Protein 7LMK (pdb70)

Nearest PDB structures (foldseek):
  7lmm-assembly1_A  TM=9.768E-01  e=4.593E-27  Bos taurus
  7sfd-assembly1_A  TM=7.047E-01  e=9.668E-21  Homo sapiens
  6x9k-assembly1_A  TM=7.029E-01  e=1.753E-20  Homo sapiens
  7sfg-assembly1_A  TM=7.104E-01  e=3.013E-20  Homo sapiens
  6x9i-assembly1_A  TM=7.084E-01  e=1.371E-19  Homo sapiens

Solvent-accessible surface area: 48417 Å² total

Structure (mmCIF, N/CA/C/O backbone):
data_7LMK
#
_entry.id   7LMK
#
_cell.length_a   71.060
_cell.length_b   81.372
_cell.length_c   129.653
_cell.angle_alpha   90.000
_cell.angle_beta   90.000
_cell.angle_gamma   90.000
#
_symmetry.space_group_name_H-M   'P 2 21 21'
#
loop_
_entity.id
_entity.type
_entity.pdbx_description
1 polymer 'DNA (cytosine-5)-methyltransferase 1'
2 polymer 'Histone H4'
3 non-polymer 'ZINC ION'
4 water water
#
loop_
_atom_site.group_PDB
_atom_site.id
_atom_site.type_symbol
_atom_site.label_atom_id
_atom_site.label_alt_id
_atom_site.label_comp_id
_atom_site.label_asym_id
_atom_site.label_entity_id
_atom_site.label_seq_id
_atom_site.pdbx_PDB_ins_code
_atom_site.Cartn_x
_atom_site.Cartn_y
_atom_site.Cartn_z
_atom_site.occupancy
_atom_site.B_iso_or_equiv
_atom_site.auth_seq_id
_atom_site.auth_comp_id
_atom_site.auth_asym_id
_atom_site.auth_atom_id
_atom_site.pdbx_PDB_model_num
ATOM 1 N N . SER A 1 1 ? 75.172 11.124 12.830 1.00 113.64 724 SER A N 1
ATOM 2 C CA . SER A 1 1 ? 75.472 9.698 12.791 1.00 115.43 724 SER A CA 1
ATOM 3 C C . SER A 1 1 ? 76.933 9.443 13.146 1.00 116.55 724 SER A C 1
ATOM 4 O O . SER A 1 1 ? 77.818 9.568 12.301 1.00 123.08 724 SER A O 1
ATOM 7 N N . LYS A 1 2 ? 77.178 9.083 14.404 1.00 119.55 725 LYS A N 1
ATOM 8 C CA . LYS A 1 2 ? 78.525 8.837 14.902 1.00 110.74 725 LYS A CA 1
ATOM 9 C C . LYS A 1 2 ? 78.504 7.592 15.776 1.00 118.73 725 LYS A C 1
ATOM 10 O O . LYS A 1 2 ? 77.721 7.517 16.727 1.00 123.39 725 LYS A O 1
ATOM 12 N N . ASN A 1 3 ? 79.362 6.623 15.464 1.00 121.13 726 ASN A N 1
ATOM 13 C CA . ASN A 1 3 ? 79.320 5.331 16.138 1.00 123.39 726 ASN A CA 1
ATOM 14 C C . ASN A 1 3 ? 80.619 4.921 16.817 1.00 123.20 726 ASN A C 1
ATOM 15 O O . ASN A 1 3 ? 80.570 4.151 17.778 1.00 127.87 726 ASN A O 1
ATOM 20 N N . ARG A 1 4 ? 81.772 5.393 16.349 1.00 119.18 727 ARG A N 1
ATOM 21 C CA . ARG A 1 4 ? 83.061 5.027 16.924 1.00 111.88 727 ARG A CA 1
ATOM 22 C C . ARG A 1 4 ? 83.699 6.272 17.522 1.00 100.64 727 ARG A C 1
ATOM 23 O O . ARG A 1 4 ? 84.028 7.215 16.794 1.00 92.02 727 ARG A O 1
ATOM 25 N N . ILE A 1 5 ? 83.876 6.274 18.840 1.00 89.58 728 ILE A N 1
ATOM 26 C CA . ILE A 1 5 ? 84.330 7.452 19.573 1.00 84.88 728 ILE A CA 1
ATOM 27 C C . ILE A 1 5 ? 85.555 7.081 20.397 1.00 90.21 728 ILE A C 1
A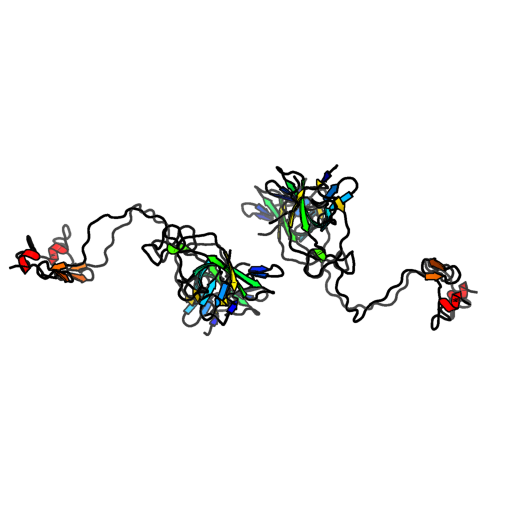TOM 28 O O . ILE A 1 5 ? 85.576 6.034 21.053 1.00 102.18 728 ILE A O 1
ATOM 33 N N . SER A 1 6 ? 86.566 7.949 20.376 1.00 83.58 729 SER A N 1
ATOM 34 C CA . SER A 1 6 ? 87.823 7.684 21.065 1.00 76.49 729 SER A CA 1
ATOM 35 C C . SER A 1 6 ? 88.405 8.992 21.580 1.00 68.66 729 SER A C 1
ATOM 36 O O . SER A 1 6 ? 88.458 9.979 20.842 1.00 72.22 729 SER A O 1
ATOM 39 N N . TRP A 1 7 ? 88.839 8.998 22.839 1.00 71.54 730 TRP A N 1
ATOM 40 C CA . TRP A 1 7 ? 89.450 10.196 23.397 1.00 70.01 730 TRP A CA 1
ATOM 41 C C . TRP A 1 7 ? 90.830 10.425 22.792 1.00 72.32 730 TRP A C 1
ATOM 42 O O . TRP A 1 7 ? 91.502 9.493 22.342 1.00 73.59 730 TRP A O 1
ATOM 53 N N . VAL A 1 8 ? 91.251 11.686 22.787 1.00 64.50 731 VAL A N 1
ATOM 54 C CA . VAL A 1 8 ? 92.553 12.088 22.271 1.00 65.67 731 VAL A CA 1
ATOM 55 C C . VAL A 1 8 ? 93.310 12.780 23.393 1.00 63.77 731 VAL A C 1
ATOM 56 O O . VAL A 1 8 ? 92.878 13.830 23.885 1.00 59.92 731 VAL A O 1
ATOM 60 N N . GLY A 1 9 ? 94.433 12.193 23.798 1.00 64.40 732 GLY A N 1
ATOM 61 C CA . GLY A 1 9 ? 95.251 12.742 24.857 1.00 64.55 732 GLY A CA 1
ATOM 62 C C . GLY A 1 9 ? 94.773 12.338 26.241 1.00 70.46 732 GLY A C 1
ATOM 63 O O . GLY A 1 9 ? 93.671 11.819 26.438 1.00 68.03 732 GLY A O 1
ATOM 64 N N . ASP A 1 10 ? 95.640 12.579 27.221 1.00 75.43 733 ASP A N 1
ATOM 65 C CA . ASP A 1 10 ? 95.306 12.314 28.611 1.00 73.34 733 ASP A CA 1
ATOM 66 C C . ASP A 1 10 ? 94.232 13.285 29.093 1.00 67.18 733 ASP A C 1
ATOM 67 O O . ASP A 1 10 ? 93.972 14.324 28.479 1.00 66.18 733 ASP A O 1
ATOM 72 N N . ALA A 1 11 ? 93.606 12.937 30.216 1.00 63.04 734 ALA A N 1
ATOM 73 C CA . ALA A 1 11 ? 92.547 13.770 30.769 1.00 60.84 734 ALA A CA 1
ATOM 74 C C . ALA A 1 11 ? 93.123 15.073 31.314 1.00 61.85 734 ALA A C 1
ATOM 75 O O . ALA A 1 11 ? 94.133 15.070 32.025 1.00 70.54 734 ALA A O 1
ATOM 77 N N . VAL A 1 12 ? 92.478 16.189 30.969 1.00 64.22 735 VAL A N 1
ATOM 78 C CA . VAL A 1 12 ? 92.927 17.496 31.440 1.00 59.23 735 VAL A CA 1
ATOM 79 C C . VAL A 1 12 ? 92.615 17.669 32.918 1.00 59.05 735 VAL A C 1
ATOM 80 O O . VAL A 1 12 ? 93.436 18.186 33.685 1.00 65.08 735 VAL A O 1
ATOM 84 N N . LYS A 1 13 ? 91.426 17.248 33.339 1.00 57.65 736 LYS A N 1
ATOM 85 C CA . LYS A 1 13 ? 91.015 17.350 34.729 1.00 56.80 736 LYS A CA 1
ATOM 86 C C . LYS A 1 13 ? 90.211 16.117 35.106 1.00 60.85 736 LYS A C 1
ATOM 87 O O . LYS A 1 13 ? 89.634 15.439 34.251 1.00 61.17 736 LYS A O 1
ATOM 92 N N . THR A 1 14 ? 90.169 15.849 36.411 1.00 55.39 737 THR A N 1
ATOM 93 C CA . THR A 1 14 ? 89.449 14.714 36.974 1.00 55.77 737 THR A CA 1
ATOM 94 C C . THR A 1 14 ? 88.634 15.162 38.178 1.00 65.75 737 THR A C 1
ATOM 95 O O . THR A 1 14 ? 89.180 15.740 39.125 1.00 67.71 737 THR A O 1
ATOM 99 N N . ASP A 1 15 ? 87.331 14.875 38.135 1.00 69.93 738 ASP A N 1
ATOM 100 C CA . ASP A 1 15 ? 86.430 15.057 39.265 1.00 66.82 738 ASP A CA 1
ATOM 101 C C . ASP A 1 15 ? 86.588 13.981 40.323 1.00 64.86 738 ASP A C 1
ATOM 102 O O . ASP A 1 15 ? 86.186 14.191 41.473 1.00 68.63 738 ASP A O 1
ATOM 107 N N . GLY A 1 16 ? 87.140 12.831 39.956 1.00 66.54 739 GLY A N 1
ATOM 108 C CA . GLY A 1 16 ? 86.833 11.615 40.668 1.00 70.67 739 GLY A CA 1
ATOM 109 C C . GLY A 1 16 ? 85.501 11.033 40.266 1.00 71.60 739 GLY A C 1
ATOM 110 O O . GLY A 1 16 ? 85.111 9.984 40.790 1.00 71.81 739 GLY A O 1
ATOM 111 N N . LYS A 1 17 ? 84.799 11.688 39.341 1.00 70.93 740 LYS A N 1
ATOM 112 C CA . LYS A 1 17 ? 83.492 11.274 38.855 1.00 63.14 740 LYS A CA 1
ATOM 113 C C . LYS A 1 17 ? 83.408 11.543 37.355 1.00 58.88 740 LYS A C 1
ATOM 114 O O . LYS A 1 17 ? 82.817 10.759 36.605 1.00 59.11 740 LYS A O 1
ATOM 120 N N . LYS A 1 18 ? 84.004 12.651 36.915 1.00 60.06 741 LYS A N 1
ATOM 121 C CA . LYS A 1 18 ? 84.149 12.986 35.506 1.00 55.43 741 LYS A CA 1
ATOM 122 C C . LYS A 1 18 ? 85.626 13.057 35.141 1.00 57.13 741 LYS A C 1
ATOM 123 O O . LYS A 1 18 ? 86.474 13.393 35.974 1.00 51.06 741 LYS A O 1
ATOM 129 N N . SER A 1 19 ? 85.924 12.754 33.879 1.00 54.07 742 SER A N 1
ATOM 130 C CA . SER A 1 19 ? 87.276 12.867 33.330 1.00 51.47 742 SER A CA 1
ATOM 131 C C . SER A 1 19 ? 87.207 13.758 32.094 1.00 53.93 742 SER A C 1
ATOM 132 O O . SER A 1 19 ? 86.776 13.313 31.027 1.00 54.07 742 SER A O 1
ATOM 135 N N . TYR A 1 20 ? 87.642 15.007 32.234 1.00 57.34 743 TYR A N 1
ATOM 136 C CA . TYR A 1 20 ? 87.554 15.967 31.143 1.00 54.05 743 TYR A CA 1
ATOM 137 C C . TYR A 1 20 ? 88.701 15.789 30.156 1.00 60.34 743 TYR A C 1
ATOM 138 O O . TYR A 1 20 ? 89.830 15.468 30.539 1.00 66.42 743 TYR A O 1
ATOM 147 N N . TYR A 1 21 ? 88.402 16.005 28.877 1.00 58.77 744 TYR A N 1
ATOM 148 C CA . TYR A 1 21 ? 89.381 15.904 27.807 1.00 56.27 744 TYR A CA 1
ATOM 149 C C . TYR A 1 21 ? 89.318 17.156 26.944 1.00 49.38 744 TYR A C 1
ATOM 150 O O . TYR A 1 21 ? 88.372 17.943 27.015 1.00 46.56 744 TYR A O 1
ATOM 159 N N . LYS A 1 22 ? 90.343 17.330 26.112 1.00 49.08 745 LYS A N 1
ATOM 160 C CA . LYS A 1 22 ? 90.442 18.491 25.239 1.00 50.85 745 LYS A CA 1
ATOM 161 C C . LYS A 1 22 ? 90.127 18.177 23.785 1.00 52.08 745 LYS A C 1
ATOM 162 O O . LYS A 1 22 ? 89.681 19.067 23.056 1.00 52.48 745 LYS A O 1
ATOM 168 N N . LYS A 1 23 ? 90.339 16.936 23.351 1.00 47.13 746 LYS A N 1
ATOM 169 C CA . LYS A 1 23 ? 90.107 16.545 21.970 1.00 49.90 746 LYS A CA 1
ATOM 170 C C . LYS A 1 23 ? 89.484 15.157 21.927 1.00 50.12 746 LYS A C 1
ATOM 171 O O . LYS A 1 23 ? 89.719 14.323 22.805 1.00 52.75 746 LYS A O 1
ATOM 177 N N . VAL A 1 24 ? 88.674 14.919 20.896 1.00 51.31 747 VAL A N 1
ATOM 178 C CA . VAL A 1 24 ? 88.043 13.626 20.665 1.00 55.33 747 VAL A CA 1
ATOM 179 C C . VAL A 1 24 ? 88.207 13.263 19.199 1.00 57.34 747 VAL A C 1
ATOM 180 O O . VAL A 1 24 ? 88.227 14.132 18.321 1.00 65.14 747 VAL A O 1
ATOM 184 N N . CYS A 1 25 ? 88.316 11.966 18.934 1.00 56.04 748 CYS A N 1
ATOM 185 C CA . CYS A 1 25 ? 88.278 11.438 17.579 1.00 64.27 748 CYS A CA 1
ATOM 186 C C . CYS A 1 25 ? 86.954 10.717 17.386 1.00 70.05 748 CYS A C 1
ATOM 187 O O . CYS A 1 25 ? 86.692 9.701 18.039 1.00 72.66 748 CYS A O 1
ATOM 190 N N . ILE A 1 26 ? 86.118 11.254 16.507 1.00 70.19 749 ILE A N 1
ATOM 191 C CA . ILE A 1 26 ? 84.809 10.691 16.212 1.00 74.66 749 ILE A CA 1
ATOM 192 C C . ILE A 1 26 ? 84.804 10.273 14.753 1.00 77.65 749 ILE A C 1
ATOM 193 O O . ILE A 1 26 ? 84.916 11.121 13.860 1.00 80.29 749 ILE A O 1
ATOM 198 N N . ASP A 1 27 ? 84.674 8.971 14.517 1.00 81.02 750 ASP A N 1
ATOM 199 C CA . ASP A 1 27 ? 84.854 8.381 13.202 1.00 89.52 750 ASP A CA 1
ATOM 200 C C . ASP A 1 27 ? 86.219 8.755 12.650 1.00 106.40 750 ASP A C 1
ATOM 201 O O . ASP A 1 27 ? 87.260 8.417 13.228 1.00 114.88 750 ASP A O 1
ATOM 203 N N . SER A 1 28 ? 86.191 9.490 11.535 1.00 105.28 751 SER A N 1
ATOM 204 C CA . SER A 1 28 ? 87.398 9.929 10.849 1.00 108.83 751 SER A CA 1
ATOM 205 C C . SER A 1 28 ? 87.960 11.205 11.470 1.00 103.73 751 SER A C 1
ATOM 206 O O . SER A 1 28 ? 89.180 11.350 11.613 1.00 106.01 751 SER A O 1
ATOM 208 N N . GLU A 1 29 ? 87.087 12.118 11.883 1.00 101.75 752 GLU A N 1
ATOM 209 C CA . GLU A 1 29 ? 87.473 13.479 12.220 1.00 89.84 752 GLU A CA 1
ATOM 210 C C . GLU A 1 29 ? 87.939 13.622 13.667 1.00 74.38 752 GLU A C 1
ATOM 211 O O . GLU A 1 29 ? 87.648 12.796 14.536 1.00 81.68 752 GLU A O 1
ATOM 217 N N . THR A 1 30 ? 88.664 14.709 13.912 1.00 63.71 753 THR A N 1
ATOM 218 C CA . THR A 1 30 ? 89.119 15.097 15.238 1.00 62.92 753 THR A CA 1
ATOM 219 C C . THR A 1 30 ? 88.385 16.360 15.662 1.00 65.65 753 THR A C 1
ATOM 220 O O . THR A 1 30 ? 88.330 17.338 14.906 1.00 70.65 753 THR A O 1
ATOM 224 N N . LEU A 1 31 ? 87.834 16.339 16.869 1.00 58.60 754 LEU A N 1
ATOM 225 C CA . LEU A 1 31 ? 87.069 17.451 17.409 1.00 59.89 754 LEU A CA 1
ATOM 226 C C . LEU A 1 31 ? 87.700 17.907 18.715 1.00 62.46 754 LEU A C 1
ATOM 227 O O . LEU A 1 31 ? 88.103 17.080 19.540 1.00 68.70 754 LEU A O 1
ATOM 232 N N . GLU A 1 32 ? 87.791 19.220 18.905 1.00 52.82 755 GLU A N 1
ATOM 233 C CA . GLU A 1 32 ? 88.400 19.764 20.105 1.00 55.64 755 GLU A CA 1
ATOM 234 C C . GLU A 1 32 ? 87.498 20.835 20.703 1.00 54.17 755 GLU A C 1
ATOM 235 O O . GLU A 1 32 ? 86.606 21.370 20.047 1.00 57.50 755 GLU A O 1
ATOM 241 N N . VAL A 1 33 ? 87.731 21.123 21.983 1.00 48.88 756 VAL A N 1
ATOM 242 C CA . VAL A 1 33 ? 86.940 22.125 22.691 1.00 48.53 756 VAL A CA 1
ATOM 243 C C . VAL A 1 33 ? 87.070 23.461 21.978 1.00 48.60 756 VAL A C 1
ATOM 244 O O . VAL A 1 33 ? 88.177 23.915 21.666 1.00 55.61 756 VAL A O 1
ATOM 248 N N . GLY A 1 34 ? 85.934 24.099 21.717 1.00 44.95 757 GLY A N 1
ATOM 249 C CA . GLY A 1 34 ? 85.883 25.340 20.986 1.00 42.46 757 GLY A CA 1
ATOM 250 C C . GLY A 1 34 ? 85.382 25.200 19.567 1.00 47.89 757 GLY A C 1
ATOM 251 O O . GLY A 1 34 ? 84.926 26.191 18.986 1.00 57.93 757 GLY A O 1
ATOM 252 N N . ASP A 1 35 ? 85.470 24.002 18.994 1.00 43.41 758 ASP A N 1
ATOM 253 C CA . ASP A 1 35 ? 84.890 23.747 17.689 1.00 48.13 758 ASP A CA 1
ATOM 254 C C . ASP A 1 35 ? 83.367 23.799 17.774 1.00 45.80 758 ASP A C 1
ATOM 255 O O . ASP A 1 35 ? 82.771 23.790 18.855 1.00 46.75 758 ASP A O 1
ATOM 260 N N . CYS A 1 36 ? 82.734 23.857 16.612 1.00 48.19 759 CYS A N 1
ATOM 261 C CA . CYS A 1 36 ? 81.288 23.930 16.532 1.00 48.67 759 CYS A CA 1
ATOM 262 C C . CYS A 1 36 ? 80.747 22.665 15.886 1.00 52.29 759 CYS A C 1
ATOM 263 O O . CYS A 1 36 ? 81.455 21.955 15.168 1.00 52.56 759 CYS A O 1
ATOM 266 N N . VAL A 1 37 ? 79.476 22.384 16.161 1.00 52.81 760 VAL A N 1
ATOM 267 C CA . VAL A 1 37 ? 78.911 21.075 15.870 1.00 53.91 760 VAL A CA 1
ATOM 268 C C . VAL A 1 37 ? 77.444 21.241 15.494 1.00 60.73 760 VAL A C 1
ATOM 269 O O . VAL A 1 37 ? 76.765 22.162 15.957 1.00 61.52 760 VAL A O 1
ATOM 273 N N . SER A 1 38 ? 76.968 20.361 14.614 1.00 56.46 761 SER A N 1
ATOM 274 C CA . SER A 1 38 ? 75.578 20.342 14.181 1.00 52.65 761 SER A CA 1
ATOM 275 C C . SER A 1 38 ? 74.877 19.126 14.768 1.00 56.48 761 SER A C 1
ATOM 276 O O . SER A 1 38 ? 75.490 18.066 14.935 1.00 64.34 761 SER A O 1
ATOM 279 N N . VAL A 1 39 ? 73.593 19.283 15.089 1.00 55.23 762 VAL A N 1
ATOM 280 C CA . VAL A 1 39 ? 72.794 18.221 15.694 1.00 51.53 762 VAL A CA 1
ATOM 281 C C . VAL A 1 39 ? 71.424 18.205 15.031 1.00 61.73 762 VAL A C 1
ATOM 282 O O . VAL A 1 39 ? 70.812 19.260 14.833 1.00 62.37 762 VAL A O 1
ATOM 286 N N . ILE A 1 40 ? 70.945 17.016 14.690 1.00 68.22 763 ILE A N 1
ATOM 287 C CA . ILE A 1 40 ? 69.601 16.874 14.126 1.00 71.40 763 ILE A CA 1
ATOM 288 C C . ILE A 1 40 ? 68.580 16.990 15.255 1.00 72.59 763 ILE A C 1
ATOM 289 O O . ILE A 1 40 ? 68.753 16.349 16.303 1.00 66.91 763 ILE A O 1
ATOM 294 N N . PRO A 1 41 ? 67.528 17.787 15.091 1.00 72.17 764 PRO A N 1
ATOM 295 C CA . PRO A 1 41 ? 66.507 17.897 16.139 1.00 72.69 764 PRO A CA 1
ATOM 296 C C . PRO A 1 41 ? 65.694 16.617 16.253 1.00 80.16 764 PRO A C 1
ATOM 297 O O . PRO A 1 41 ? 65.801 15.697 15.440 1.00 89.70 764 PRO A O 1
ATOM 301 N N . ASP A 1 42 ? 64.864 16.567 17.300 1.00 83.26 765 ASP A N 1
ATOM 302 C CA . ASP A 1 42 ? 63.941 15.446 17.446 1.00 84.96 765 ASP A CA 1
ATOM 303 C C . ASP A 1 42 ? 62.996 15.369 16.256 1.00 84.19 765 ASP A C 1
ATOM 304 O O . ASP A 1 42 ? 62.686 14.278 15.764 1.00 86.86 765 ASP A O 1
ATOM 309 N N . ASP A 1 43 ? 62.537 16.521 15.774 1.00 79.74 766 ASP A N 1
ATOM 310 C CA . ASP A 1 43 ? 61.783 16.607 14.530 1.00 85.70 766 ASP A CA 1
ATOM 311 C C . ASP A 1 43 ? 62.780 16.766 13.388 1.00 81.66 766 ASP A C 1
ATOM 312 O O . ASP A 1 43 ? 63.361 17.841 13.206 1.00 74.02 766 ASP A O 1
ATOM 317 N N . SER A 1 44 ? 62.979 15.690 12.620 1.00 84.66 767 SER A N 1
ATOM 318 C CA . SER A 1 44 ? 63.986 15.690 11.565 1.00 86.14 767 SER A CA 1
ATOM 319 C C . SER A 1 44 ? 63.706 16.726 10.485 1.00 93.10 767 SER A C 1
ATOM 320 O O . SER A 1 44 ? 64.633 17.131 9.775 1.00 96.48 767 SER A O 1
ATOM 323 N N . SER A 1 45 ? 62.452 17.163 10.343 1.00 94.57 768 SER A N 1
ATOM 324 C CA . SER A 1 45 ? 62.115 18.159 9.332 1.00 94.50 768 SER A CA 1
ATOM 325 C C . SER A 1 45 ? 62.636 19.544 9.689 1.00 92.29 768 SER A C 1
ATOM 326 O O . SER A 1 45 ? 62.797 20.383 8.794 1.00 92.99 768 SER A O 1
ATOM 329 N N . LYS A 1 46 ? 62.903 19.798 10.970 1.00 90.71 769 LYS A N 1
ATOM 330 C CA . LYS A 1 46 ? 63.390 21.083 11.438 1.00 83.74 769 LYS A CA 1
ATOM 331 C C . LYS A 1 46 ? 64.852 21.284 11.038 1.00 77.44 769 LYS A C 1
ATOM 332 O O . LYS A 1 46 ? 65.597 20.314 10.873 1.00 77.96 769 LYS A O 1
ATOM 334 N N . PRO A 1 47 ? 65.278 22.536 10.870 1.00 74.85 770 PRO A N 1
ATOM 335 C CA . PRO A 1 47 ? 66.676 22.809 10.516 1.00 68.73 770 PRO A CA 1
ATOM 336 C C . PRO A 1 47 ? 67.636 22.317 11.588 1.00 71.39 770 PRO A C 1
ATOM 337 O O . PRO A 1 47 ? 67.271 22.127 12.749 1.00 72.14 770 PRO A O 1
ATOM 341 N N . LEU A 1 48 ? 68.889 22.118 11.179 1.00 73.16 771 LEU A N 1
ATOM 342 C CA . LEU A 1 48 ? 69.908 21.600 12.083 1.00 63.36 771 LEU A CA 1
ATOM 343 C C . LEU A 1 48 ? 70.155 22.555 13.242 1.00 62.83 771 LEU A C 1
ATOM 344 O O . LEU A 1 48 ? 70.269 23.769 13.051 1.00 63.38 771 LEU A O 1
ATOM 349 N N . TYR A 1 49 ? 70.238 21.998 14.447 1.00 59.42 772 TYR A N 1
ATOM 350 C CA . TYR A 1 49 ? 70.729 22.755 15.587 1.00 58.26 772 TYR A CA 1
ATOM 351 C C . TYR A 1 49 ? 72.243 22.885 15.493 1.00 58.58 772 TYR A C 1
ATOM 352 O O . TYR A 1 49 ? 72.934 21.962 15.054 1.00 61.96 772 TYR A O 1
ATOM 361 N N . LEU A 1 50 ? 72.761 24.038 15.899 1.00 54.54 773 LEU A N 1
ATOM 362 C CA . LEU A 1 50 ? 74.192 24.293 15.864 1.00 51.24 773 LEU A CA 1
ATOM 363 C C . LEU A 1 50 ? 74.655 24.739 17.239 1.00 52.07 773 LEU A C 1
ATOM 364 O O . LEU A 1 50 ? 73.953 25.486 17.928 1.00 58.85 773 LEU A O 1
ATOM 369 N N . ALA A 1 51 ? 75.837 24.275 17.636 1.00 52.23 774 ALA A N 1
ATOM 370 C CA . ALA A 1 51 ? 76.335 24.556 18.971 1.00 46.96 774 ALA A CA 1
ATOM 371 C C . ALA A 1 51 ? 77.854 24.582 18.960 1.00 49.72 774 ALA A C 1
ATOM 372 O O . ALA A 1 51 ? 78.501 24.071 18.043 1.00 50.85 774 ALA A O 1
ATOM 374 N N . ARG A 1 52 ? 78.414 25.188 20.002 1.00 46.25 775 ARG A N 1
ATOM 375 C CA . ARG A 1 52 ? 79.847 25.195 20.245 1.00 46.57 775 ARG A CA 1
ATOM 376 C C . ARG A 1 52 ? 80.164 24.210 21.362 1.00 48.09 775 ARG A C 1
ATOM 377 O O . ARG A 1 52 ? 79.510 24.220 22.411 1.00 47.99 775 ARG A O 1
ATOM 385 N N . VAL A 1 53 ? 81.155 23.356 21.126 1.00 50.32 776 VAL A N 1
ATOM 386 C CA . VAL A 1 53 ? 81.585 22.360 22.102 1.00 44.29 776 VAL A CA 1
ATOM 387 C C . VAL A 1 53 ? 82.407 23.063 23.178 1.00 44.37 776 VAL A C 1
ATOM 388 O O . VAL A 1 53 ? 83.538 23.486 22.929 1.00 57.99 776 VAL A O 1
ATOM 392 N N . THR A 1 54 ? 81.842 23.183 24.381 1.00 46.45 777 THR A N 1
ATOM 393 C CA . THR A 1 54 ? 82.522 23.866 25.476 1.00 48.55 777 THR A CA 1
ATOM 394 C C . THR A 1 54 ? 83.268 22.920 26.406 1.00 47.19 777 THR A C 1
ATOM 395 O O . THR A 1 54 ? 84.156 23.370 27.140 1.00 52.32 777 THR A O 1
ATOM 399 N N . ALA A 1 55 ? 82.927 21.636 26.407 1.00 42.97 778 ALA A N 1
ATOM 400 C CA . ALA A 1 55 ? 83.583 20.685 27.291 1.00 45.29 778 ALA A CA 1
ATOM 401 C C . ALA A 1 55 ? 83.450 19.287 26.708 1.00 48.11 778 ALA A C 1
ATOM 402 O O . ALA A 1 55 ? 82.548 19.005 25.916 1.00 46.04 778 ALA A O 1
ATOM 404 N N . LEU A 1 56 ? 84.377 18.418 27.105 1.00 52.94 779 LEU A N 1
ATOM 405 C CA . LEU A 1 56 ? 84.378 17.021 26.693 1.00 52.22 779 LEU A CA 1
ATOM 406 C C . LEU A 1 56 ? 84.799 16.179 27.886 1.00 55.62 779 LEU A C 1
ATOM 407 O O . LEU A 1 56 ? 85.867 16.410 28.458 1.00 54.74 779 LEU A O 1
ATOM 412 N N . TRP A 1 57 ? 83.972 15.208 28.261 1.00 54.47 780 TRP A N 1
ATOM 413 C CA . TRP A 1 57 ? 84.287 14.419 29.441 1.00 59.12 780 TRP A CA 1
ATOM 414 C C . TRP A 1 57 ? 83.661 13.037 29.330 1.00 60.04 780 TRP A C 1
ATOM 415 O O . TRP A 1 57 ? 82.655 12.846 28.641 1.00 55.90 780 TRP A O 1
ATOM 426 N N . GLU A 1 58 ? 84.277 12.077 30.014 1.00 57.39 781 GLU A N 1
ATOM 427 C CA . GLU A 1 58 ? 83.722 10.740 30.160 1.00 62.23 781 GLU A CA 1
ATOM 428 C C . GLU A 1 58 ? 83.089 10.615 31.539 1.00 63.01 781 GLU A C 1
ATOM 429 O O . GLU A 1 58 ? 83.728 10.919 32.552 1.00 63.51 781 GLU A O 1
ATOM 435 N N . ASP A 1 59 ? 81.837 10.171 31.572 1.00 63.32 782 ASP A N 1
ATOM 436 C CA . ASP A 1 59 ? 81.048 10.116 32.792 1.00 70.60 782 ASP A CA 1
ATOM 437 C C . ASP A 1 59 ? 80.826 8.669 33.212 1.00 72.64 782 ASP A C 1
ATOM 438 O O . ASP A 1 59 ? 80.545 7.806 32.374 1.00 77.24 782 ASP A O 1
ATOM 443 N N . SER A 1 60 ? 80.953 8.411 34.516 1.00 72.26 783 SER A N 1
ATOM 444 C CA . SER A 1 60 ? 80.668 7.077 35.035 1.00 86.85 783 SER A CA 1
ATOM 445 C C . SER A 1 60 ? 79.197 6.724 34.869 1.00 102.62 783 SER A C 1
ATOM 446 O O . SER A 1 60 ? 78.846 5.543 34.769 1.00 94.77 783 SER A O 1
ATOM 449 N N . SER A 1 61 ? 78.330 7.735 34.826 1.00 103.29 784 SER A N 1
ATOM 450 C CA . SER A 1 61 ? 76.889 7.536 34.743 1.00 102.32 784 SER A CA 1
ATOM 451 C C . SER A 1 61 ? 76.362 7.636 33.317 1.00 100.56 784 SER A C 1
ATOM 452 O O . SER A 1 61 ? 75.438 6.903 32.948 1.00 106.18 784 SER A O 1
ATOM 455 N N . ASN A 1 62 ? 76.927 8.530 32.502 1.00 101.53 785 ASN A N 1
ATOM 456 C CA . ASN A 1 62 ? 76.382 8.813 31.182 1.00 98.21 785 ASN A CA 1
ATOM 457 C C . ASN A 1 62 ? 77.247 8.335 30.024 1.00 95.61 785 ASN A C 1
ATOM 458 O O . ASN A 1 62 ? 76.725 8.174 28.916 1.00 104.20 785 ASN A O 1
ATOM 463 N N . GLY A 1 63 ? 78.535 8.113 30.238 1.00 101.03 786 GLY A N 1
ATOM 464 C CA . GLY A 1 63 ? 79.416 7.642 29.183 1.00 83.39 786 GLY A CA 1
ATOM 465 C C . GLY A 1 63 ? 80.270 8.768 28.620 1.00 64.19 786 GLY A C 1
ATOM 466 O O . GLY A 1 63 ? 80.883 9.527 29.369 1.00 60.94 786 GLY A O 1
ATOM 467 N N . GLN A 1 64 ? 80.312 8.871 27.293 1.00 58.76 787 GLN A N 1
ATOM 468 C CA . GLN A 1 64 ? 81.110 9.875 26.600 1.00 53.47 787 GLN A CA 1
ATOM 469 C C . GLN A 1 64 ? 80.227 11.077 26.285 1.00 53.43 787 GLN A C 1
ATOM 470 O O . GLN A 1 64 ? 79.242 10.954 25.549 1.00 59.76 787 GLN A O 1
ATOM 476 N N . MET A 1 65 ? 80.588 12.235 26.833 1.00 55.70 788 MET A N 1
ATOM 477 C CA . MET A 1 65 ? 79.694 13.380 26.881 1.00 54.48 788 MET A CA 1
ATOM 478 C C . MET A 1 65 ? 80.379 14.640 26.369 1.00 54.70 788 MET A C 1
ATOM 479 O O . MET A 1 65 ? 81.606 14.711 26.255 1.00 54.32 788 MET A O 1
ATOM 484 N N . PHE A 1 66 ? 79.555 15.643 26.072 1.00 49.27 789 PHE A N 1
ATOM 485 C CA . PHE A 1 66 ? 80.038 16.983 25.776 1.00 49.38 789 PHE A CA 1
ATOM 486 C C . PHE A 1 66 ? 78.944 17.980 26.130 1.00 53.60 789 PHE A C 1
ATOM 487 O O . PHE A 1 66 ? 77.767 17.626 26.237 1.00 56.57 789 PHE A O 1
ATOM 495 N N . HIS A 1 67 ? 79.347 19.232 26.331 1.00 47.56 790 HIS A N 1
ATOM 496 C CA . HIS A 1 67 ? 78.425 20.315 26.650 1.00 46.48 790 HIS A CA 1
ATOM 497 C C . HIS A 1 67 ? 78.232 21.182 25.415 1.00 41.25 790 HIS A C 1
ATOM 498 O O . HIS A 1 67 ? 79.210 21.616 24.797 1.00 39.16 790 HIS A O 1
ATOM 505 N N . ALA A 1 68 ? 76.976 21.429 25.061 1.00 45.88 791 ALA A N 1
ATOM 506 C CA . ALA A 1 68 ? 76.625 22.147 23.844 1.00 45.84 791 ALA A CA 1
ATOM 507 C C . ALA A 1 68 ? 76.099 23.530 24.204 1.00 51.58 791 ALA A C 1
ATOM 508 O O . ALA A 1 68 ? 75.070 23.650 24.879 1.00 53.32 791 ALA A O 1
ATOM 510 N N . HIS A 1 69 ? 76.807 24.565 23.759 1.00 47.32 792 HIS A N 1
ATOM 511 C CA . HIS A 1 69 ? 76.348 25.945 23.862 1.00 43.79 792 HIS A CA 1
ATOM 512 C C . HIS A 1 69 ? 75.695 26.305 22.533 1.00 51.03 792 HIS A C 1
ATOM 513 O O . HIS A 1 69 ? 76.386 26.534 21.534 1.00 44.66 792 HIS A O 1
ATOM 520 N N . TRP A 1 70 ? 74.367 26.362 22.527 1.00 56.11 793 TRP A N 1
ATOM 521 C CA . TRP A 1 70 ? 73.616 26.508 21.289 1.00 56.39 793 TRP A CA 1
ATOM 522 C C . TRP A 1 70 ? 73.817 27.879 20.654 1.00 50.41 793 TRP A C 1
ATOM 523 O O . TRP A 1 70 ? 74.009 28.890 21.335 1.00 53.97 793 TRP A O 1
ATOM 534 N N . PHE A 1 71 ? 73.771 27.896 19.324 1.00 45.00 794 PHE A N 1
ATOM 535 C CA . PHE A 1 71 ? 73.468 29.094 18.562 1.00 47.19 794 PHE A CA 1
ATOM 536 C C . PHE A 1 71 ? 71.962 29.132 18.306 1.00 53.12 794 PHE A C 1
ATOM 537 O O . PHE A 1 71 ? 71.206 28.286 18.791 1.00 58.65 794 PHE A O 1
ATOM 545 N N . CYS A 1 72 ? 71.513 30.118 17.534 1.00 49.37 795 CYS A N 1
ATOM 546 C CA . CYS A 1 72 ? 70.122 30.160 17.110 1.00 47.78 795 CYS A CA 1
ATOM 547 C C . CYS A 1 72 ? 70.016 30.990 15.842 1.00 56.38 795 CYS A C 1
ATOM 548 O O . CYS A 1 72 ? 70.820 31.896 15.604 1.00 73.58 795 CYS A O 1
ATOM 551 N N . ALA A 1 73 ? 69.015 30.671 15.032 1.00 58.86 796 ALA A N 1
ATOM 552 C CA . ALA A 1 73 ? 68.760 31.379 13.788 1.00 57.68 796 ALA A CA 1
ATOM 553 C C . ALA A 1 73 ? 67.659 32.415 13.986 1.00 58.33 796 ALA A C 1
ATOM 554 O O . ALA A 1 73 ? 67.025 32.492 15.041 1.00 61.12 796 ALA A O 1
ATOM 556 N N . GLY A 1 74 ? 67.436 33.217 12.943 1.00 56.44 797 GLY A N 1
ATOM 557 C CA . GLY A 1 74 ? 66.459 34.290 13.037 1.00 58.69 797 GLY A CA 1
ATOM 558 C C . GLY A 1 74 ? 65.055 33.799 13.334 1.00 68.22 797 GLY A C 1
ATOM 559 O O . GLY A 1 74 ? 64.278 34.485 14.002 1.00 76.68 797 GLY A O 1
ATOM 560 N N . THR A 1 75 ? 64.707 32.606 12.838 1.00 70.14 798 THR A N 1
ATOM 561 C CA . THR A 1 75 ? 63.374 32.059 13.079 1.00 65.80 798 THR A CA 1
ATOM 562 C C . THR A 1 75 ? 63.124 31.815 14.559 1.00 67.59 798 THR A C 1
ATOM 563 O O . THR A 1 75 ? 61.968 31.778 14.995 1.00 81.16 798 THR A O 1
ATOM 567 N N . ASP A 1 76 ? 64.186 31.626 15.339 1.00 65.41 799 ASP A N 1
ATOM 568 C CA . ASP A 1 76 ? 64.075 31.420 16.777 1.00 65.54 799 ASP A CA 1
ATOM 569 C C . ASP A 1 76 ? 63.983 32.723 17.557 1.00 60.68 799 ASP A C 1
ATOM 570 O O . ASP A 1 76 ? 63.980 32.685 18.793 1.00 65.12 799 ASP A O 1
ATOM 575 N N . THR A 1 77 ? 63.918 33.861 16.878 1.00 58.41 800 THR A N 1
ATOM 576 C CA . THR A 1 77 ? 63.914 35.174 17.510 1.00 60.97 800 THR A CA 1
ATOM 577 C C . THR A 1 77 ? 62.646 35.933 17.132 1.00 67.93 800 THR A C 1
ATOM 578 O O . THR A 1 77 ? 61.821 35.467 16.338 1.00 72.00 800 THR A O 1
ATOM 582 N N . VAL A 1 78 ? 62.513 37.135 17.701 1.00 65.34 801 VAL A N 1
ATOM 583 C CA . VAL A 1 78 ? 61.427 38.040 17.361 1.00 65.91 801 VAL A CA 1
ATOM 584 C C . VAL A 1 78 ? 61.513 38.492 15.910 1.00 61.81 801 VAL A C 1
ATOM 585 O O . VAL A 1 78 ? 60.569 39.085 15.381 1.00 74.75 801 VAL A O 1
ATOM 589 N N . LEU A 1 79 ? 62.640 38.226 15.255 1.00 66.10 802 LEU A N 1
ATOM 590 C CA . LEU A 1 79 ? 62.903 38.748 13.923 1.00 64.09 802 LEU A CA 1
ATOM 591 C C . LEU A 1 79 ? 62.221 37.938 12.831 1.00 71.92 802 LEU A C 1
ATOM 592 O O . LEU A 1 79 ? 61.864 38.495 11.788 1.00 82.88 802 LEU A O 1
ATOM 597 N N . GLY A 1 80 ? 62.049 36.641 13.038 1.00 66.23 803 GLY A N 1
ATOM 598 C CA . GLY A 1 80 ? 61.748 35.754 11.938 1.00 71.74 803 GLY A CA 1
ATOM 599 C C . GLY A 1 80 ? 63.016 35.414 11.176 1.00 87.22 803 GLY A C 1
ATOM 600 O O . GLY A 1 80 ? 64.122 35.794 11.562 1.00 93.53 803 GLY A O 1
ATOM 601 N N . ALA A 1 81 ? 62.845 34.702 10.065 1.00 88.10 804 ALA A N 1
ATOM 602 C CA . ALA A 1 81 ? 63.992 34.253 9.286 1.00 84.32 804 ALA A CA 1
ATOM 603 C C . ALA A 1 81 ? 64.852 35.435 8.844 1.00 83.93 804 ALA A C 1
ATOM 604 O O . ALA A 1 81 ? 64.373 36.559 8.677 1.00 91.89 804 ALA A O 1
ATOM 606 N N . THR A 1 82 ? 66.143 35.167 8.664 1.00 85.85 805 THR A N 1
ATOM 607 C CA . THR A 1 82 ? 67.105 36.169 8.230 1.00 85.02 805 THR A CA 1
ATOM 608 C C . THR A 1 82 ? 67.330 36.078 6.725 1.00 78.35 805 THR A C 1
ATOM 609 O O . THR A 1 82 ? 66.944 35.106 6.072 1.00 78.13 805 THR A O 1
ATOM 613 N N . SER A 1 83 ? 67.964 37.119 6.177 1.00 74.90 806 SER A N 1
ATOM 614 C CA . SER A 1 83 ? 68.214 37.152 4.739 1.00 82.13 806 SER A CA 1
ATOM 615 C C . SER A 1 83 ? 69.236 36.103 4.323 1.00 80.46 806 SER A C 1
ATOM 616 O O . SER A 1 83 ? 69.189 35.600 3.194 1.00 83.94 806 SER A O 1
ATOM 619 N N . ASP A 1 84 ? 70.157 35.756 5.218 1.00 76.48 807 ASP A N 1
ATOM 620 C CA . ASP A 1 84 ? 71.208 34.794 4.929 1.00 74.25 807 ASP A CA 1
ATOM 621 C C . ASP A 1 84 ? 70.956 33.522 5.722 1.00 75.38 807 ASP A C 1
ATOM 622 O O . ASP A 1 84 ? 70.857 33.582 6.957 1.00 76.25 807 ASP A O 1
ATOM 627 N N . PRO A 1 85 ? 70.837 32.362 5.071 1.00 79.40 808 PRO A N 1
ATOM 628 C CA . PRO A 1 85 ? 70.659 31.112 5.828 1.00 72.81 808 PRO A CA 1
ATOM 629 C C . PRO A 1 85 ? 71.852 30.755 6.693 1.00 71.10 808 PRO A C 1
ATOM 630 O O . PRO A 1 85 ? 71.703 29.968 7.636 1.00 78.67 808 PRO A O 1
ATOM 634 N N . LEU A 1 86 ? 73.028 31.313 6.411 1.00 73.75 809 LEU A N 1
ATOM 635 C CA . LEU A 1 86 ? 74.220 31.054 7.206 1.00 68.94 809 LEU A CA 1
ATOM 636 C C . LEU A 1 86 ? 74.311 31.931 8.448 1.00 61.81 809 LEU A C 1
ATOM 637 O O . LEU A 1 86 ? 75.255 31.769 9.229 1.00 54.62 809 LEU A O 1
ATOM 642 N N . GLU A 1 87 ? 73.365 32.845 8.655 1.00 51.65 810 GLU A N 1
ATOM 643 C CA . GLU A 1 87 ? 73.440 33.764 9.783 1.00 57.62 810 GLU A CA 1
ATOM 644 C C . GLU A 1 87 ? 72.972 33.082 11.063 1.00 67.77 810 GLU A C 1
ATOM 645 O O . GLU A 1 87 ? 71.943 32.400 11.076 1.00 80.78 810 GLU A O 1
ATOM 651 N N . LEU A 1 88 ? 73.732 33.271 12.138 1.00 63.54 811 LEU A N 1
ATOM 652 C CA . LEU A 1 88 ? 73.407 32.725 13.445 1.00 57.55 811 LEU A CA 1
ATOM 653 C C . LEU A 1 88 ? 73.440 33.837 14.483 1.00 58.33 811 LEU A C 1
ATOM 654 O O . LEU A 1 88 ? 73.941 34.938 14.238 1.00 59.47 811 LEU A O 1
ATOM 659 N N . PHE A 1 89 ? 72.899 33.533 15.660 1.00 49.89 812 PHE A N 1
ATOM 660 C CA . PHE A 1 89 ? 72.899 34.453 16.785 1.00 54.90 812 PHE A CA 1
ATOM 661 C C . PHE A 1 89 ? 73.326 33.714 18.043 1.00 60.29 812 PHE A C 1
ATOM 662 O O . PHE A 1 89 ? 72.905 32.578 18.278 1.00 64.08 812 PHE A O 1
ATOM 670 N N . LEU A 1 90 ? 74.170 34.359 18.843 1.00 54.82 813 LEU A N 1
ATOM 671 C CA . LEU A 1 90 ? 74.496 33.832 20.158 1.00 47.93 813 LEU A CA 1
ATOM 672 C C . LEU A 1 90 ? 73.268 33.895 21.059 1.00 52.31 813 LEU A C 1
ATOM 673 O O . LEU A 1 90 ? 72.426 34.788 20.936 1.00 58.37 813 LEU A O 1
ATOM 678 N N . VAL A 1 91 ? 73.163 32.922 21.967 1.00 50.33 814 VAL A N 1
ATOM 679 C CA . VAL A 1 91 ? 72.037 32.847 22.891 1.00 47.49 814 VAL A CA 1
ATOM 680 C C . VAL A 1 91 ? 72.452 31.975 24.063 1.00 49.32 814 VAL A C 1
ATOM 681 O O . VAL A 1 91 ? 73.269 31.063 23.917 1.00 59.89 814 VAL A O 1
ATOM 685 N N . ASP A 1 92 ? 71.885 32.259 25.236 1.00 55.04 815 ASP A N 1
ATOM 686 C CA . ASP A 1 92 ? 72.247 31.552 26.464 1.00 61.27 815 ASP A CA 1
ATOM 687 C C . ASP A 1 92 ? 71.346 30.329 26.656 1.00 65.40 815 ASP A C 1
ATOM 688 O O . ASP A 1 92 ? 70.421 30.310 27.470 1.00 72.58 815 ASP A O 1
ATOM 693 N N . GLU A 1 93 ? 71.651 29.285 25.887 1.00 59.04 816 GLU A N 1
ATOM 694 C CA . GLU A 1 93 ? 70.999 27.987 26.015 1.00 60.50 816 GLU A CA 1
ATOM 695 C C . GLU A 1 93 ? 72.060 26.897 25.983 1.00 59.03 816 GLU A C 1
ATOM 696 O O . GLU A 1 93 ? 72.853 26.826 25.039 1.00 60.25 816 GLU A O 1
ATOM 702 N N . CYS A 1 94 ? 72.074 26.054 27.015 1.00 60.49 817 CYS A N 1
ATOM 703 C CA . CYS A 1 94 ? 73.093 25.029 27.183 1.00 57.00 817 CYS A CA 1
ATOM 704 C C . CYS A 1 94 ? 72.443 23.662 27.313 1.00 62.67 817 CYS A C 1
ATOM 705 O O . CYS A 1 94 ? 71.237 23.543 27.539 1.00 71.51 817 CYS A O 1
ATOM 708 N N . GLU A 1 95 ? 73.278 22.629 27.209 1.00 63.63 818 GLU A N 1
ATOM 709 C CA . GLU A 1 95 ? 72.803 21.254 27.290 1.00 57.88 818 GLU A CA 1
ATOM 710 C C . GLU A 1 95 ? 73.989 20.307 27.365 1.00 55.06 818 GLU A C 1
ATOM 711 O O . GLU A 1 95 ? 74.875 20.356 26.506 1.00 55.38 818 GLU A O 1
ATOM 717 N N . ASP A 1 96 ? 74.006 19.454 28.384 1.00 53.73 819 ASP A N 1
ATOM 718 C CA . ASP A 1 96 ? 74.860 18.278 28.345 1.00 54.13 819 ASP A CA 1
ATOM 719 C C . ASP A 1 96 ? 74.279 17.273 27.358 1.00 63.47 819 ASP A C 1
ATOM 720 O O . ASP A 1 96 ? 73.059 17.164 27.202 1.00 66.65 819 ASP A O 1
ATOM 725 N N . MET A 1 97 ? 75.160 16.547 26.672 1.00 63.44 820 MET A N 1
ATOM 726 C CA . MET A 1 97 ? 74.683 15.682 25.604 1.00 61.99 820 MET A CA 1
ATOM 727 C C . MET A 1 97 ? 75.697 14.583 25.331 1.00 58.00 820 MET A C 1
ATOM 728 O O . MET A 1 97 ? 76.888 14.730 25.616 1.00 60.49 820 MET A O 1
ATOM 733 N N . GLN A 1 98 ? 75.206 13.483 24.768 1.00 57.02 821 GLN A N 1
ATOM 734 C CA . GLN A 1 98 ? 76.077 12.392 24.365 1.00 54.24 821 GLN A CA 1
ATOM 735 C C . GLN A 1 98 ? 76.799 12.755 23.074 1.00 60.67 821 GLN A C 1
ATOM 736 O O . GLN A 1 98 ? 76.241 13.423 22.199 1.00 66.75 821 GLN A O 1
ATOM 742 N N . LEU A 1 99 ? 78.053 12.309 22.958 1.00 60.26 822 LEU A N 1
ATOM 743 C CA . LEU A 1 99 ? 78.816 12.578 21.742 1.00 55.56 822 LEU A CA 1
ATOM 744 C C . LEU A 1 99 ? 78.202 11.906 20.520 1.00 57.82 822 LEU A C 1
ATOM 745 O O . LEU A 1 99 ? 78.391 12.381 19.394 1.00 59.40 822 LEU A O 1
ATOM 750 N N . SER A 1 100 ? 77.455 10.817 20.714 1.00 56.56 823 SER A N 1
ATOM 751 C CA . SER A 1 100 ? 76.860 10.108 19.588 1.00 63.63 823 SER A CA 1
ATOM 752 C C . SER A 1 100 ? 75.712 10.872 18.941 1.00 62.73 823 SER A C 1
ATOM 753 O O . SER A 1 100 ? 75.236 10.451 17.883 1.00 74.10 823 SER A O 1
ATOM 756 N N . TYR A 1 101 ? 75.266 11.979 19.536 1.00 54.52 824 TYR A N 1
ATOM 757 C CA . TYR A 1 101 ? 74.234 12.811 18.928 1.00 58.64 824 TYR A CA 1
ATOM 758 C C . TYR A 1 101 ? 74.793 13.798 17.910 1.00 58.92 824 TYR A C 1
ATOM 759 O O . TYR A 1 101 ? 74.012 14.409 17.170 1.00 69.72 824 TYR A O 1
ATOM 768 N N . ILE A 1 102 ? 76.113 13.968 17.859 1.00 52.32 825 ILE A N 1
ATOM 769 C CA . ILE A 1 102 ? 76.727 14.927 16.946 1.00 51.59 825 ILE A CA 1
ATOM 770 C C . ILE A 1 102 ? 76.531 14.453 15.513 1.00 55.34 825 ILE A C 1
ATOM 771 O O . ILE A 1 102 ? 76.902 13.327 15.160 1.00 69.63 825 ILE A O 1
ATOM 776 N N . HIS A 1 103 ? 75.949 15.314 14.677 1.00 55.59 826 HIS A N 1
ATOM 777 C CA . HIS A 1 103 ? 75.753 14.958 13.276 1.00 61.23 826 HIS A CA 1
ATOM 778 C C . HIS A 1 103 ? 77.023 15.182 12.467 1.00 65.61 826 HIS A C 1
ATOM 779 O O . HIS A 1 103 ? 77.464 14.292 11.732 1.00 71.66 826 HIS A O 1
ATOM 786 N N . SER A 1 104 ? 77.625 16.363 12.592 1.00 56.85 827 SER A N 1
ATOM 787 C CA . SER A 1 104 ? 78.822 16.684 11.828 1.00 64.77 827 SER A CA 1
ATOM 788 C C . SER A 1 104 ? 79.572 17.818 12.513 1.00 65.98 827 SER A C 1
ATOM 789 O O . SER A 1 104 ? 79.066 18.470 13.429 1.00 69.54 827 SER A O 1
ATOM 792 N N . LYS A 1 105 ? 80.795 18.040 12.044 1.00 67.80 828 LYS A N 1
ATOM 793 C CA . LYS A 1 105 ? 81.616 19.160 12.479 1.00 58.22 828 LYS A CA 1
ATOM 794 C C . LYS A 1 105 ? 81.402 20.323 11.517 1.00 59.47 828 LYS A C 1
ATOM 795 O O . LYS A 1 105 ? 81.498 20.150 10.298 1.00 64.63 828 LYS A O 1
ATOM 801 N N . VAL A 1 106 ? 81.095 21.501 12.063 1.00 56.74 829 VAL A N 1
ATOM 802 C CA . VAL A 1 106 ? 80.754 22.663 11.253 1.00 54.16 829 VAL A CA 1
ATOM 803 C C . VAL A 1 106 ? 81.652 23.833 11.629 1.00 50.64 829 VAL A C 1
ATOM 804 O O . VAL A 1 106 ? 82.240 23.878 12.712 1.00 56.80 829 VAL A O 1
ATOM 808 N N . GLN A 1 107 ? 81.733 24.799 10.717 1.00 52.43 830 GLN A N 1
ATOM 809 C CA . GLN A 1 107 ? 82.596 25.964 10.857 1.00 53.17 830 GLN A CA 1
ATOM 810 C C . GLN A 1 107 ? 81.734 27.191 11.130 1.00 59.60 830 GLN A C 1
ATOM 811 O O . GLN A 1 107 ? 80.888 27.554 10.306 1.00 55.04 830 GLN A O 1
ATOM 817 N N . VAL A 1 108 ? 81.944 27.820 12.285 1.00 65.20 831 VAL A N 1
ATOM 818 C CA . VAL A 1 108 ? 81.247 29.047 12.660 1.00 61.68 831 VAL A CA 1
ATOM 819 C C . VAL A 1 108 ? 82.289 30.109 12.982 1.00 65.69 831 VAL A C 1
ATOM 820 O O . VAL A 1 108 ? 83.143 29.902 13.853 1.00 76.90 831 VAL A O 1
ATOM 824 N N . ILE A 1 109 ? 82.216 31.243 12.288 1.00 63.83 832 ILE A N 1
ATOM 825 C CA . ILE A 1 109 ? 83.150 32.345 12.478 1.00 59.22 832 ILE A CA 1
ATOM 826 C C . ILE A 1 109 ? 82.396 33.553 13.020 1.00 57.32 832 ILE A C 1
ATOM 827 O O . ILE A 1 109 ? 81.175 33.665 12.894 1.00 64.06 832 ILE A O 1
ATOM 832 N N . TYR A 1 110 ? 83.145 34.470 13.625 1.00 56.65 833 TYR A N 1
ATOM 833 C CA . TYR A 1 110 ? 82.611 35.751 14.063 1.00 54.97 833 TYR A CA 1
ATOM 834 C C . TYR A 1 110 ? 82.939 36.814 13.024 1.00 54.58 833 TYR A C 1
ATOM 835 O O . TYR A 1 110 ? 84.108 37.007 12.673 1.00 62.42 833 TYR A O 1
ATOM 844 N N . LYS A 1 111 ? 81.908 37.493 12.529 1.00 59.45 834 LYS A N 1
ATOM 845 C CA . LYS A 1 111 ? 82.070 38.554 11.541 1.00 62.68 834 LYS A CA 1
ATOM 846 C C . LYS A 1 111 ? 82.045 39.891 12.274 1.00 64.70 834 LYS A C 1
ATOM 847 O O . LYS A 1 111 ? 80.983 40.355 12.703 1.00 72.92 834 LYS A O 1
ATOM 853 N N . ALA A 1 112 ? 83.216 40.506 12.416 1.00 65.89 835 ALA A N 1
ATOM 854 C CA . ALA A 1 112 ? 83.337 41.755 13.145 1.00 66.36 835 ALA A CA 1
ATOM 855 C C . ALA A 1 112 ? 82.644 42.885 12.385 1.00 62.75 835 ALA A C 1
ATOM 856 O O . ALA A 1 112 ? 82.464 42.806 11.167 1.00 68.40 835 ALA A O 1
ATOM 858 N N . PRO A 1 113 ? 82.235 43.945 13.091 1.00 60.12 836 PRO A N 1
ATOM 859 C CA . PRO A 1 113 ? 81.600 45.083 12.413 1.00 65.75 836 PRO A CA 1
ATOM 860 C C . PRO A 1 113 ? 82.498 45.660 11.328 1.00 69.34 836 PRO A C 1
ATOM 861 O O . PRO A 1 113 ? 83.723 45.694 11.458 1.00 81.48 836 PRO A O 1
ATOM 865 N N . SER A 1 114 ? 81.870 46.119 10.247 1.00 71.83 837 SER A N 1
ATOM 866 C CA . SER A 1 114 ? 82.585 46.612 9.081 1.00 77.88 837 SER A CA 1
ATOM 867 C C . SER A 1 114 ? 82.056 47.985 8.689 1.00 82.04 837 SER A C 1
ATOM 868 O O . SER A 1 114 ? 80.986 48.416 9.133 1.00 82.12 837 SER A O 1
ATOM 871 N N . GLY A 1 115 ? 82.821 48.665 7.835 1.00 86.41 838 GLY A N 1
ATOM 872 C CA . GLY A 1 115 ? 82.470 49.989 7.373 1.00 79.41 838 GLY A CA 1
ATOM 873 C C . GLY A 1 115 ? 81.597 49.953 6.132 1.00 83.13 838 GLY A C 1
ATOM 874 O O . GLY A 1 115 ? 81.160 48.900 5.664 1.00 80.23 838 GLY A O 1
ATOM 875 N N . ALA A 1 116 ? 81.351 51.146 5.587 1.00 84.64 839 ALA A N 1
ATOM 876 C CA . ALA A 1 116 ? 80.446 51.274 4.448 1.00 96.70 839 ALA A CA 1
ATOM 877 C C . ALA A 1 116 ? 81.043 50.667 3.183 1.00 115.47 839 ALA A C 1
ATOM 878 O O . ALA A 1 116 ? 80.324 50.060 2.380 1.00 120.67 839 ALA A O 1
ATOM 880 N N . GLY A 1 117 ? 82.349 50.822 2.985 1.00 127.52 840 GLY A N 1
ATOM 881 C CA . GLY A 1 117 ? 83.001 50.293 1.805 1.00 125.73 840 GLY A CA 1
ATOM 882 C C . GLY A 1 117 ? 82.928 51.242 0.623 1.00 120.17 840 GLY A C 1
ATOM 883 O O . GLY A 1 117 ? 82.352 52.329 0.682 1.00 121.29 840 GLY A O 1
ATOM 884 N N . SER A 1 118 ? 83.533 50.809 -0.482 1.00 126.94 841 SER A N 1
ATOM 885 C CA . SER A 1 118 ? 83.574 51.603 -1.709 1.00 118.87 841 SER A CA 1
ATOM 886 C C . SER A 1 118 ? 82.208 51.545 -2.382 1.00 109.57 841 SER A C 1
ATOM 887 O O . SER A 1 118 ? 81.845 50.541 -2.999 1.00 106.20 841 SER A O 1
ATOM 889 N N . ALA A 1 119 ? 81.445 52.632 -2.270 1.00 105.92 842 ALA A N 1
ATOM 890 C CA . ALA A 1 119 ? 80.093 52.700 -2.826 1.00 98.76 842 ALA A CA 1
ATOM 891 C C . ALA A 1 119 ? 80.173 53.183 -4.272 1.00 98.29 842 ALA A C 1
ATOM 892 O O . ALA A 1 119 ? 79.982 54.361 -4.586 1.00 101.89 842 ALA A O 1
ATOM 894 N N . THR A 1 120 ? 80.457 52.241 -5.172 1.00 94.21 859 THR A N 1
ATOM 895 C CA . THR A 1 120 ? 80.533 52.513 -6.600 1.00 86.83 859 THR A CA 1
ATOM 896 C C . THR A 1 120 ? 79.528 51.645 -7.345 1.00 76.34 859 THR A C 1
ATOM 897 O O . THR A 1 120 ? 79.182 50.547 -6.900 1.00 70.01 859 THR A O 1
ATOM 901 N N . TYR A 1 121 ? 79.060 52.147 -8.486 1.00 71.98 860 TYR A N 1
ATOM 902 C CA . TYR A 1 121 ? 78.153 51.374 -9.320 1.00 63.32 860 TYR A CA 1
ATOM 903 C C . TYR A 1 121 ? 78.881 50.184 -9.937 1.00 64.90 860 TYR A C 1
ATOM 904 O O . TYR A 1 121 ? 80.113 50.133 -9.994 1.00 73.37 860 TYR A O 1
ATOM 913 N N . PHE A 1 122 ? 78.099 49.215 -10.406 1.00 64.22 861 PHE A N 1
ATOM 914 C CA . PHE A 1 122 ? 78.663 48.029 -11.031 1.00 63.36 861 PHE A CA 1
ATOM 915 C C . PHE A 1 122 ? 77.659 47.458 -12.019 1.00 61.82 861 PHE A C 1
ATOM 916 O O . PHE A 1 122 ? 76.461 47.744 -11.954 1.00 66.77 861 PHE A O 1
ATOM 924 N N . TYR A 1 123 ? 78.164 46.642 -12.943 1.00 57.69 862 TYR A N 1
ATOM 925 C CA . TYR A 1 123 ? 77.314 45.938 -13.889 1.00 56.75 862 TYR A CA 1
ATOM 926 C C . TYR A 1 123 ? 77.876 44.544 -14.126 1.00 57.14 862 TYR A C 1
ATOM 927 O O . TYR A 1 123 ? 79.068 44.294 -13.930 1.00 64.86 862 TYR A O 1
ATOM 936 N N . GLN A 1 124 ? 77.005 43.640 -14.540 1.00 54.23 863 GLN A N 1
ATOM 937 C CA . GLN A 1 124 ? 77.384 42.262 -14.835 1.00 52.66 863 GLN A CA 1
ATOM 938 C C . GLN A 1 124 ? 76.834 41.769 -16.161 1.00 51.24 863 GLN A C 1
ATOM 939 O O . GLN A 1 124 ? 77.533 41.047 -16.876 1.00 53.34 863 GLN A O 1
ATOM 945 N N . LEU A 1 125 ? 75.606 42.137 -16.509 1.00 47.37 864 LEU A N 1
ATOM 946 C CA . LEU A 1 125 ? 74.937 41.599 -17.682 1.00 50.20 864 LEU A CA 1
ATOM 947 C C . LEU A 1 125 ? 74.553 42.715 -18.645 1.00 50.54 864 LEU A C 1
ATOM 948 O O . LEU A 1 125 ? 74.580 43.903 -18.313 1.00 48.56 864 LEU A O 1
ATOM 953 N N . TRP A 1 126 ? 74.193 42.304 -19.856 1.00 53.12 865 TRP A N 1
ATOM 954 C CA . TRP A 1 126 ? 73.715 43.201 -20.898 1.00 52.59 865 TRP A CA 1
ATOM 955 C C . TRP A 1 126 ? 72.247 42.907 -21.171 1.00 55.44 865 TRP A C 1
ATOM 956 O O . TRP A 1 126 ? 71.851 41.744 -21.299 1.00 65.02 865 TRP A O 1
ATOM 967 N N . TYR A 1 127 ? 71.441 43.963 -21.250 1.00 52.35 866 TYR A N 1
ATOM 968 C CA . TYR A 1 127 ? 69.992 43.843 -21.388 1.00 57.10 866 TYR A CA 1
ATOM 969 C C . TYR A 1 127 ? 69.587 44.176 -22.819 1.00 55.79 866 TYR A C 1
ATOM 970 O O . TYR A 1 127 ? 69.754 45.314 -23.271 1.00 59.82 866 TYR A O 1
ATOM 979 N N . ASP A 1 128 ? 69.052 43.183 -23.525 1.00 57.73 867 ASP A N 1
ATOM 980 C CA . ASP A 1 128 ? 68.459 43.387 -24.846 1.00 60.69 867 ASP A CA 1
ATOM 981 C C . ASP A 1 128 ? 67.065 43.965 -24.638 1.00 66.19 867 ASP A C 1
ATOM 982 O O . ASP A 1 128 ? 66.108 43.233 -24.373 1.00 74.90 867 ASP A O 1
ATOM 987 N N . GLN A 1 129 ? 66.948 45.289 -24.756 1.00 65.52 868 GLN A N 1
ATOM 988 C CA . GLN A 1 129 ? 65.689 45.977 -24.500 1.00 74.22 868 GLN A CA 1
ATOM 989 C C . GLN A 1 129 ? 64.604 45.634 -25.513 1.00 78.32 868 GLN A C 1
ATOM 990 O O . GLN A 1 129 ? 63.428 45.917 -25.255 1.00 83.37 868 GLN A O 1
ATOM 996 N N . ASP A 1 130 ? 64.960 45.037 -26.651 1.00 73.75 869 ASP A N 1
ATOM 997 C CA . ASP A 1 130 ? 63.951 44.671 -27.638 1.00 78.07 869 ASP A CA 1
ATOM 998 C C . ASP A 1 130 ? 63.286 43.343 -27.291 1.00 77.60 869 ASP A C 1
ATOM 999 O O . ASP A 1 130 ? 62.057 43.225 -27.341 1.00 77.79 869 ASP A O 1
ATOM 1004 N N . TYR A 1 131 ? 64.079 42.334 -26.935 1.00 76.98 870 TYR A N 1
ATOM 1005 C CA . TYR A 1 131 ? 63.559 41.008 -26.632 1.00 72.60 870 TYR A CA 1
ATOM 1006 C C . TYR A 1 131 ? 63.415 40.746 -25.138 1.00 71.10 870 TYR A C 1
ATOM 1007 O O . TYR A 1 131 ? 62.984 39.654 -24.758 1.00 76.66 870 TYR A O 1
ATOM 1016 N N . ALA A 1 132 ? 63.765 41.714 -24.291 1.00 67.89 871 ALA A N 1
ATOM 1017 C CA . ALA A 1 132 ? 63.649 41.602 -22.836 1.00 65.35 871 ALA A CA 1
ATOM 1018 C C . ALA A 1 132 ? 64.378 40.359 -22.317 1.00 66.60 871 ALA A C 1
ATOM 1019 O O . ALA A 1 132 ? 63.781 39.413 -21.803 1.00 74.62 871 ALA A O 1
ATOM 1021 N N . ARG A 1 133 ? 65.700 40.397 -22.457 1.00 63.98 872 ARG A N 1
ATOM 1022 C CA . ARG A 1 133 ? 66.541 39.264 -22.100 1.00 65.20 872 ARG A CA 1
ATOM 1023 C C . ARG A 1 133 ? 67.903 39.768 -21.644 1.00 59.44 872 ARG A C 1
ATOM 1024 O O . ARG A 1 133 ? 68.350 40.845 -22.048 1.00 55.41 872 ARG A O 1
ATOM 1032 N N . PHE A 1 134 ? 68.559 38.978 -20.799 1.00 56.90 873 PHE A N 1
ATOM 1033 C CA . PHE A 1 134 ? 69.879 39.305 -20.282 1.00 51.94 873 PHE A CA 1
ATOM 1034 C C . PHE A 1 134 ? 70.910 38.345 -20.855 1.00 56.70 873 PHE A C 1
ATOM 1035 O O . PHE A 1 134 ? 70.677 37.134 -20.918 1.00 64.51 873 PHE A O 1
ATOM 1043 N N . GLU A 1 135 ? 72.048 38.892 -21.277 1.00 49.81 874 GLU A N 1
ATOM 1044 C CA . GLU A 1 135 ? 73.148 38.099 -21.804 1.00 55.15 874 GLU A CA 1
ATOM 1045 C C . GLU A 1 135 ? 74.448 38.597 -21.193 1.00 58.06 874 GLU A C 1
ATOM 1046 O O . GLU A 1 135 ? 74.496 39.651 -20.553 1.00 65.12 874 GLU A O 1
ATOM 1052 N N . SER A 1 136 ? 75.510 37.819 -21.389 1.00 62.76 875 SER A N 1
ATOM 1053 C CA . SER A 1 136 ? 76.839 38.281 -21.034 1.00 54.11 875 SER A CA 1
ATOM 1054 C C . SER A 1 136 ? 77.213 39.476 -21.908 1.00 53.97 875 SER A C 1
ATOM 1055 O O . SER A 1 136 ? 76.781 39.565 -23.061 1.00 52.46 875 SER A O 1
ATOM 1058 N N . PRO A 1 137 ? 78.003 40.409 -21.379 1.00 58.83 876 PRO A N 1
ATOM 1059 C CA . PRO A 1 137 ? 78.317 41.645 -22.120 1.00 60.09 876 PRO A CA 1
ATOM 1060 C C . PRO A 1 137 ? 78.912 41.340 -23.481 1.00 59.34 876 PRO A C 1
ATOM 1061 O O . PRO A 1 137 ? 79.828 40.511 -23.595 1.00 55.75 876 PRO A O 1
ATOM 1065 N N . PRO A 1 138 ? 78.408 41.975 -24.539 1.00 61.64 877 PRO A N 1
ATOM 1066 C CA . PRO A 1 138 ? 78.970 41.744 -25.874 1.00 63.87 877 PRO A CA 1
ATOM 1067 C C . PRO A 1 138 ? 80.408 42.233 -25.961 1.00 60.41 877 PRO A C 1
ATOM 1068 O O . PRO A 1 138 ? 80.785 43.231 -25.344 1.00 61.24 877 PRO A O 1
ATOM 1072 N N . LYS A 1 139 ? 81.211 41.516 -26.745 1.00 67.06 878 LYS A N 1
ATOM 1073 C CA . LYS A 1 139 ? 82.638 41.801 -26.892 1.00 72.31 878 LYS A CA 1
ATOM 1074 C C . LYS A 1 139 ? 82.953 42.507 -28.205 1.00 80.80 878 LYS A C 1
ATOM 1075 O O . LYS A 1 139 ? 83.947 42.185 -28.863 1.00 94.66 878 LYS A O 1
ATOM 1077 N N . THR A 1 140 ? 82.131 43.477 -28.604 1.00 67.91 879 THR A N 1
ATOM 1078 C CA . THR A 1 140 ? 82.393 44.222 -29.830 1.00 71.27 879 THR A CA 1
ATOM 1079 C C . THR A 1 140 ? 83.663 45.048 -29.678 1.00 71.71 879 THR A C 1
ATOM 1080 O O . THR A 1 140 ? 83.803 45.824 -28.728 1.00 78.39 879 THR A O 1
ATOM 1084 N N . GLN A 1 141 ? 84.590 44.886 -30.627 1.00 70.90 880 GLN A N 1
ATOM 1085 C CA . GLN A 1 141 ? 85.904 45.501 -30.524 1.00 74.64 880 GLN A CA 1
ATOM 1086 C C . GLN A 1 141 ? 86.030 46.715 -31.436 1.00 76.19 880 GLN A C 1
ATOM 1087 O O . GLN A 1 141 ? 85.479 46.722 -32.543 1.00 80.04 880 GLN A O 1
ATOM 1093 N N . PRO A 1 142 ? 86.744 47.749 -31.001 1.00 75.01 881 PRO A N 1
ATOM 1094 C CA . PRO A 1 142 ? 87.016 48.887 -31.880 1.00 80.23 881 PRO A CA 1
ATOM 1095 C C . PRO A 1 142 ? 88.237 48.640 -32.754 1.00 88.56 881 PRO A C 1
ATOM 1096 O O . PRO A 1 142 ? 89.091 47.801 -32.463 1.00 90.74 881 PRO A O 1
ATOM 1100 N N . THR A 1 143 ? 88.302 49.395 -33.845 1.00 84.85 882 THR A N 1
ATOM 1101 C CA . THR A 1 143 ? 89.465 49.392 -34.717 1.00 95.33 882 THR A CA 1
ATOM 1102 C C . THR A 1 143 ? 90.463 50.450 -34.255 1.00 100.65 882 THR A C 1
ATOM 1103 O O . THR A 1 143 ? 90.179 51.270 -33.379 1.00 100.68 882 THR A O 1
ATOM 1107 N N . GLU A 1 144 ? 91.653 50.428 -34.859 1.00 110.12 883 GLU A N 1
ATOM 1108 C CA . GLU A 1 144 ? 92.627 51.482 -34.606 1.00 109.44 883 GLU A CA 1
ATOM 1109 C C . GLU A 1 144 ? 92.187 52.813 -35.199 1.00 104.61 883 GLU A C 1
ATOM 1110 O O . GLU A 1 144 ? 92.758 53.854 -34.850 1.00 102.04 883 GLU A O 1
ATOM 1116 N N . ASP A 1 145 ? 91.175 52.800 -36.071 1.00 103.22 884 ASP A N 1
ATOM 1117 C CA . ASP A 1 145 ? 90.679 53.989 -36.753 1.00 101.60 884 ASP A CA 1
ATOM 1118 C C . ASP A 1 145 ? 89.662 54.761 -35.922 1.00 92.49 884 ASP A C 1
ATOM 1119 O O . ASP A 1 145 ? 89.697 55.996 -35.904 1.00 89.87 884 ASP A O 1
ATOM 1124 N N . ASN A 1 146 ? 88.742 54.069 -35.247 1.00 90.14 885 ASN A N 1
ATOM 1125 C CA . ASN A 1 146 ? 87.664 54.731 -34.520 1.00 80.51 885 ASN A CA 1
ATOM 1126 C C . ASN A 1 146 ? 87.761 54.540 -33.010 1.00 76.35 885 ASN A C 1
ATOM 1127 O O . ASN A 1 146 ? 86.777 54.766 -32.299 1.00 76.83 885 ASN A O 1
ATOM 1132 N N . LYS A 1 147 ? 88.926 54.127 -32.506 1.00 72.93 886 LYS A N 1
ATOM 1133 C CA . LYS A 1 147 ? 89.058 53.878 -31.074 1.00 70.12 886 LYS A CA 1
ATOM 1134 C C . LYS A 1 147 ? 88.925 55.158 -30.257 1.00 67.66 886 LYS A C 1
ATOM 1135 O O . LYS A 1 147 ? 88.496 55.111 -29.099 1.00 64.55 886 LYS A O 1
ATOM 1139 N N . TYR A 1 148 ? 89.273 56.306 -30.841 1.00 68.27 887 TYR A N 1
ATOM 1140 C CA . TYR A 1 148 ? 89.244 57.565 -30.106 1.00 54.00 887 TYR A CA 1
ATOM 1141 C C . TYR A 1 148 ? 87.830 58.001 -29.745 1.00 60.90 887 TYR A C 1
ATOM 1142 O O . TYR A 1 148 ? 87.666 58.884 -28.897 1.00 54.20 887 TYR A O 1
ATOM 1151 N N . LYS A 1 149 ? 86.811 57.399 -30.363 1.00 68.63 888 LYS A N 1
ATOM 1152 C CA . LYS A 1 149 ? 85.426 57.779 -30.112 1.00 57.44 888 LYS A CA 1
ATOM 1153 C C . LYS A 1 149 ? 84.490 56.575 -30.161 1.00 55.64 888 LYS A C 1
ATOM 1154 O O . LYS A 1 149 ? 83.281 56.744 -30.373 1.00 55.03 888 LYS A O 1
ATOM 1160 N N . PHE A 1 150 ? 85.014 55.372 -29.949 1.00 53.11 889 PHE A N 1
ATOM 1161 C CA . PHE A 1 150 ? 84.237 54.157 -30.147 1.00 57.47 889 PHE A CA 1
ATOM 1162 C C . PHE A 1 150 ? 83.094 54.053 -29.144 1.00 62.37 889 PHE A C 1
ATOM 1163 O O . PHE A 1 150 ? 83.288 54.223 -27.936 1.00 64.73 889 PHE A O 1
ATOM 1171 N N . CYS A 1 151 ? 81.902 53.765 -29.659 1.00 64.80 890 CYS A N 1
ATOM 1172 C CA . CYS A 1 151 ? 80.718 53.466 -28.860 1.00 56.23 890 CYS A CA 1
ATOM 1173 C C . CYS A 1 151 ? 80.221 52.089 -29.281 1.00 51.16 890 CYS A C 1
ATOM 1174 O O . CYS A 1 151 ? 79.786 51.905 -30.423 1.00 54.10 890 CYS A O 1
ATOM 1177 N N . ALA A 1 152 ? 80.299 51.119 -28.365 1.00 59.70 891 ALA A N 1
ATOM 1178 C CA . ALA A 1 152 ? 79.907 49.751 -28.696 1.00 61.75 891 ALA A CA 1
ATOM 1179 C C . ALA A 1 152 ? 78.431 49.658 -29.058 1.00 64.07 891 ALA A C 1
ATOM 1180 O O . ALA A 1 152 ? 78.038 48.798 -29.856 1.00 60.86 891 ALA A O 1
ATOM 1182 N N . SER A 1 153 ? 77.601 50.531 -28.483 1.00 61.44 892 SER A N 1
ATOM 1183 C CA . SER A 1 153 ? 76.180 50.525 -28.809 1.00 58.66 892 SER A CA 1
ATOM 1184 C C . SER A 1 153 ? 75.925 51.119 -30.188 1.00 71.80 892 SER A C 1
ATOM 1185 O O . SER A 1 153 ? 75.015 50.679 -30.899 1.00 72.66 892 SER A O 1
ATOM 1188 N N . CYS A 1 154 ? 76.712 52.123 -30.584 1.00 74.23 893 CYS A N 1
ATOM 1189 C CA . CYS A 1 154 ? 76.596 52.650 -31.940 1.00 68.59 893 CYS A CA 1
ATOM 1190 C C . CYS A 1 154 ? 76.987 51.600 -32.971 1.00 67.15 893 CYS A C 1
ATOM 1191 O O . CYS A 1 154 ? 76.380 51.516 -34.046 1.00 70.09 893 CYS A O 1
ATOM 1194 N N . ALA A 1 155 ? 77.996 50.783 -32.656 1.00 64.66 894 ALA A N 1
ATOM 1195 C CA . ALA A 1 155 ? 78.491 49.809 -33.623 1.00 68.61 894 ALA A CA 1
ATOM 1196 C C . ALA A 1 155 ? 77.478 48.696 -33.865 1.00 74.41 894 ALA A C 1
ATOM 1197 O O . ALA A 1 155 ? 77.266 48.284 -35.011 1.00 74.83 894 ALA A O 1
ATOM 1199 N N . ARG A 1 156 ? 76.844 48.195 -32.803 1.00 73.09 895 ARG A N 1
ATOM 1200 C CA . ARG A 1 156 ? 75.920 47.076 -32.955 1.00 72.11 895 ARG A CA 1
ATOM 1201 C C . ARG A 1 156 ? 74.657 47.498 -33.696 1.00 84.40 895 ARG A C 1
ATOM 1202 O O . ARG A 1 156 ? 74.217 46.816 -34.630 1.00 89.48 895 ARG A O 1
ATOM 1210 N N . LEU A 1 157 ? 74.065 48.629 -33.302 1.00 80.97 896 LEU A N 1
ATOM 1211 C CA . LEU A 1 157 ? 72.807 49.080 -33.887 1.00 84.32 896 LEU A CA 1
ATOM 1212 C C . LEU A 1 157 ? 72.935 49.463 -35.356 1.00 87.82 896 LEU A C 1
ATOM 1213 O O . LEU A 1 157 ? 71.911 49.565 -36.041 1.00 90.60 896 LEU A O 1
ATOM 1218 N N . ALA A 1 158 ? 74.150 49.666 -35.858 1.00 90.88 897 ALA A N 1
ATOM 1219 C CA . ALA A 1 158 ? 74.352 50.015 -37.261 1.00 90.89 897 ALA A CA 1
ATOM 1220 C C . ALA A 1 158 ? 73.953 48.866 -38.184 1.00 94.87 897 ALA A C 1
ATOM 1221 O O . ALA A 1 158 ? 73.775 47.730 -37.740 1.00 95.70 897 ALA A O 1
ATOM 1223 N N . ASN B 1 3 ? 78.684 33.354 71.096 1.00 116.87 726 ASN B N 1
ATOM 1224 C CA . ASN B 1 3 ? 78.674 34.570 70.293 1.00 118.94 726 ASN B CA 1
ATOM 1225 C C . ASN B 1 3 ? 80.081 35.145 70.142 1.00 126.79 726 ASN B C 1
ATOM 1226 O O . ASN B 1 3 ? 80.355 35.896 69.206 1.00 128.62 726 ASN B O 1
ATOM 1228 N N . ARG B 1 4 ? 80.969 34.785 71.067 1.00 123.74 727 ARG B N 1
ATOM 1229 C CA . ARG B 1 4 ? 82.352 35.252 71.042 1.00 121.67 727 ARG B CA 1
ATOM 1230 C C . ARG B 1 4 ? 83.148 34.395 70.065 1.00 118.70 727 ARG B C 1
ATOM 1231 O O . ARG B 1 4 ? 83.467 33.238 70.357 1.00 118.30 727 ARG B O 1
ATOM 1233 N N . ILE B 1 5 ? 83.478 34.961 68.909 1.00 126.65 728 ILE B N 1
ATOM 1234 C CA . ILE B 1 5 ? 84.200 34.259 67.852 1.00 109.49 728 ILE B CA 1
ATOM 1235 C C . ILE B 1 5 ? 85.580 34.889 67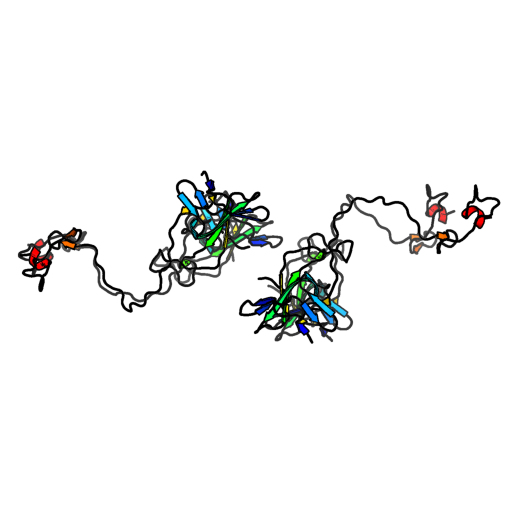.723 1.00 106.81 728 ILE B C 1
ATOM 1236 O O . ILE B 1 5 ? 85.701 36.103 67.518 1.00 109.56 728 ILE B O 1
ATOM 1241 N N . SER B 1 6 ? 86.619 34.064 67.838 1.00 107.27 729 SER B N 1
ATOM 1242 C CA . SER B 1 6 ? 87.998 34.530 67.798 1.00 104.90 729 SER B CA 1
ATOM 1243 C C . SER B 1 6 ? 88.820 33.622 66.897 1.00 99.68 729 SER B C 1
ATOM 1244 O O . SER B 1 6 ? 88.812 32.400 67.071 1.00 99.43 729 SER B O 1
ATOM 1247 N N . TRP B 1 7 ? 89.531 34.219 65.943 1.00 99.84 730 TRP B N 1
ATOM 1248 C CA . TRP B 1 7 ? 90.396 33.436 65.076 1.00 99.00 730 TRP B CA 1
ATOM 1249 C C . TRP B 1 7 ? 91.580 32.885 65.865 1.00 106.95 730 TRP B C 1
ATOM 1250 O O . TRP B 1 7 ? 91.925 33.369 66.948 1.00 110.17 730 TRP B O 1
ATOM 1261 N N . VAL B 1 8 ? 92.207 31.853 65.305 1.00 106.29 731 VAL B N 1
ATOM 1262 C CA . VAL B 1 8 ? 93.351 31.195 65.923 1.00 107.54 731 VAL B CA 1
ATOM 1263 C C . VAL B 1 8 ? 94.504 31.203 64.931 1.00 110.29 731 VAL B C 1
ATOM 1264 O O . VAL B 1 8 ? 94.383 30.654 63.829 1.00 112.84 731 VAL B O 1
ATOM 1268 N N . GLY B 1 9 ? 95.615 31.822 65.318 1.00 114.94 732 GLY B N 1
ATOM 1269 C CA . GLY B 1 9 ? 96.805 31.809 64.492 1.00 114.52 732 GLY B CA 1
ATOM 1270 C C . GLY B 1 9 ? 96.787 32.875 63.409 1.00 108.77 732 GLY B C 1
ATOM 1271 O O . GLY B 1 9 ? 95.992 33.821 63.424 1.00 104.13 732 GLY B O 1
ATOM 1272 N N . ASP B 1 10 ? 97.693 32.707 62.453 1.00 106.04 733 ASP B N 1
ATOM 1273 C CA . ASP B 1 10 ? 97.828 33.617 61.327 1.00 109.01 733 ASP B CA 1
ATOM 1274 C C . ASP B 1 10 ? 97.049 33.092 60.128 1.00 104.15 733 ASP B C 1
ATOM 1275 O O . ASP B 1 10 ? 96.809 31.888 59.998 1.00 106.34 733 ASP B O 1
ATOM 1280 N N . ALA B 1 11 ? 96.654 34.011 59.250 1.00 102.49 734 ALA B N 1
ATOM 1281 C CA . ALA B 1 11 ? 95.886 33.640 58.069 1.00 101.73 734 ALA B CA 1
ATOM 1282 C C . ALA B 1 11 ? 96.728 32.780 57.134 1.00 104.25 734 ALA B C 1
ATOM 1283 O O . ALA B 1 11 ? 97.861 33.136 56.798 1.00 106.78 734 ALA B O 1
ATOM 1285 N N . VAL B 1 12 ? 96.168 31.640 56.717 1.00 101.65 735 VAL B N 1
ATOM 1286 C CA . VAL B 1 12 ? 96.890 30.725 55.835 1.00 103.00 735 VAL B CA 1
ATOM 1287 C C . VAL B 1 12 ? 97.155 31.382 54.488 1.00 99.37 735 VAL B C 1
ATOM 1288 O O . VAL B 1 12 ? 98.267 31.317 53.953 1.00 107.44 735 VAL B O 1
ATOM 1292 N N . LYS B 1 13 ? 96.136 32.021 53.918 1.00 100.87 736 LYS B N 1
ATOM 1293 C CA . LYS B 1 13 ? 96.276 32.686 52.632 1.00 103.92 736 LYS B CA 1
ATOM 1294 C C . LYS B 1 13 ? 95.349 33.892 52.585 1.00 102.49 736 LYS B C 1
ATOM 1295 O O . LYS B 1 13 ? 94.208 33.829 53.052 1.00 100.87 736 LYS B O 1
ATOM 1298 N N . THR B 1 14 ? 95.852 34.989 52.029 1.00 100.56 737 THR B N 1
ATOM 1299 C CA . THR B 1 14 ? 95.078 36.208 51.844 1.00 105.36 737 THR B CA 1
ATOM 1300 C C . THR B 1 14 ? 94.791 36.386 50.361 1.00 118.41 737 THR B C 1
ATOM 1301 O O . THR B 1 14 ? 95.714 36.366 49.540 1.00 122.68 737 THR B O 1
ATOM 1305 N N . ASP B 1 15 ? 93.515 36.556 50.021 1.00 121.87 738 ASP B N 1
ATOM 1306 C CA . ASP B 1 15 ? 93.097 36.658 48.626 1.00 129.44 738 ASP B CA 1
ATOM 1307 C C . ASP B 1 15 ? 91.941 37.642 48.525 1.00 133.48 738 ASP B C 1
ATOM 1308 O O . ASP B 1 15 ? 90.838 37.358 49.002 1.00 130.51 738 ASP B O 1
ATOM 1313 N N . GLY B 1 16 ? 92.194 38.784 47.895 1.00 137.08 739 GLY B N 1
ATOM 1314 C CA . GLY B 1 16 ? 91.140 39.757 47.655 1.00 138.60 739 GLY B CA 1
ATOM 1315 C C . GLY B 1 16 ? 90.539 40.257 48.953 1.00 135.44 739 GLY B C 1
ATOM 1316 O O . GLY B 1 16 ? 91.232 40.800 49.822 1.00 138.55 739 GLY B O 1
ATOM 1317 N N . LYS B 1 17 ? 89.229 40.076 49.093 1.00 133.54 740 LYS B N 1
ATOM 1318 C CA . LYS B 1 17 ? 88.504 40.488 50.285 1.00 117.36 740 LYS B CA 1
ATOM 1319 C C . LYS B 1 17 ? 88.414 39.384 51.330 1.00 111.14 740 LYS B C 1
ATOM 1320 O O . LYS B 1 17 ? 87.826 39.603 52.394 1.00 111.26 740 LYS B O 1
ATOM 1322 N N . LYS B 1 18 ? 88.980 38.211 51.058 1.00 110.02 741 LYS B N 1
ATOM 1323 C CA . LYS B 1 18 ? 88.933 37.081 51.973 1.00 102.94 741 LYS B CA 1
ATOM 1324 C C . LYS B 1 18 ? 90.315 36.814 52.557 1.00 107.80 741 LYS B C 1
ATOM 1325 O O . LYS B 1 18 ? 91.328 36.912 51.856 1.00 108.74 741 LYS B O 1
ATOM 1331 N N . SER B 1 19 ? 90.347 36.473 53.845 1.00 103.42 742 SER B N 1
ATOM 1332 C CA . SER B 1 19 ? 91.567 36.052 54.529 1.00 106.31 742 SER B CA 1
ATOM 1333 C C . SER B 1 19 ? 91.292 34.703 55.181 1.00 101.64 742 SER B C 1
ATOM 1334 O O . SER B 1 19 ? 90.602 34.634 56.202 1.00 99.01 742 SER B O 1
ATOM 1337 N N . TYR B 1 20 ? 91.832 33.637 54.596 1.00 102.71 743 TYR B N 1
ATOM 1338 C CA . TYR B 1 20 ? 91.525 32.286 55.046 1.00 92.90 743 TYR B CA 1
ATOM 1339 C C . TYR B 1 20 ? 92.305 31.924 56.304 1.00 90.79 743 TYR B C 1
ATOM 1340 O O . TYR B 1 20 ? 93.491 32.242 56.433 1.00 101.79 743 TYR B O 1
ATOM 1349 N N . TYR B 1 21 ? 91.631 31.247 57.229 1.00 83.11 744 TYR B N 1
ATOM 1350 C CA . TYR B 1 21 ? 92.233 30.756 58.459 1.00 84.03 744 TYR B CA 1
ATOM 1351 C C . TYR B 1 21 ? 92.098 29.240 58.538 1.00 81.30 744 TYR B C 1
ATOM 1352 O O . TYR B 1 21 ? 91.456 28.603 57.700 1.00 80.79 744 TYR B O 1
ATOM 1361 N N . LYS B 1 22 ? 92.710 28.666 59.574 1.00 85.35 745 LYS B N 1
ATOM 1362 C CA . LYS B 1 22 ? 92.684 27.227 59.795 1.00 84.14 745 LYS B CA 1
ATOM 1363 C C . LYS B 1 22 ? 91.867 26.806 61.006 1.00 82.28 745 LYS B C 1
ATOM 1364 O O . LYS B 1 22 ? 91.260 25.734 60.977 1.00 80.82 745 LYS B O 1
ATOM 1366 N N . LYS B 1 23 ? 91.830 27.619 62.061 1.00 84.74 746 LYS B N 1
ATOM 1367 C CA . LYS B 1 23 ? 91.112 27.285 63.283 1.00 83.28 746 LYS B CA 1
ATOM 1368 C C . LYS B 1 23 ? 90.294 28.476 63.760 1.00 86.58 746 LYS B C 1
ATOM 1369 O O . LYS B 1 23 ? 90.714 29.629 63.620 1.00 91.22 746 LYS B O 1
ATOM 1375 N N . VAL B 1 24 ? 89.124 28.188 64.331 1.00 85.09 747 VAL B N 1
ATOM 1376 C CA . VAL B 1 24 ? 88.257 29.201 64.918 1.00 89.82 747 VAL B CA 1
ATOM 1377 C C . VAL B 1 24 ? 87.883 28.760 66.324 1.00 88.99 747 VAL B C 1
ATOM 1378 O O . VAL B 1 24 ? 87.808 27.565 66.623 1.00 91.59 747 VAL B O 1
ATOM 1382 N N . CYS B 1 25 ? 87.648 29.736 67.191 1.00 91.09 748 CYS B N 1
ATOM 1383 C CA . CYS B 1 25 ? 87.133 29.485 68.528 1.00 99.01 748 CYS B CA 1
ATOM 1384 C C . CYS B 1 25 ? 85.768 30.144 68.648 1.00 97.10 748 CYS B C 1
ATOM 1385 O O . CYS B 1 25 ? 85.644 31.359 68.461 1.00 100.29 748 CYS B O 1
ATOM 1388 N N . ILE B 1 26 ? 84.748 29.346 68.939 1.00 100.59 749 ILE B N 1
ATOM 1389 C CA . ILE B 1 26 ? 83.398 29.846 69.154 1.00 99.75 749 ILE B CA 1
ATOM 1390 C C . ILE B 1 26 ? 82.972 29.423 70.547 1.00 99.37 749 ILE B C 1
ATOM 1391 O O . ILE B 1 26 ? 82.823 28.225 70.819 1.00 96.79 749 ILE B O 1
ATOM 1396 N N . ASP B 1 27 ? 82.790 30.403 71.429 1.00 97.63 750 ASP B N 1
ATOM 1397 C CA . ASP B 1 27 ? 82.482 30.158 72.838 1.00 101.54 750 ASP B CA 1
ATOM 1398 C C . ASP B 1 27 ? 83.610 29.298 73.406 1.00 102.93 750 ASP B C 1
ATOM 1399 O O . ASP B 1 27 ? 84.786 29.656 73.240 1.00 105.50 750 ASP B O 1
ATOM 1404 N N . SER B 1 28 ? 83.316 28.178 74.056 1.00 101.83 751 SER B N 1
ATOM 1405 C CA . SER B 1 28 ? 84.337 27.310 74.620 1.00 100.62 751 SER B CA 1
ATOM 1406 C C . SER B 1 28 ? 84.751 26.197 73.667 1.00 103.42 751 SER B C 1
ATOM 1407 O O . SER B 1 28 ? 85.439 25.260 74.085 1.00 112.24 751 SER B O 1
ATOM 1409 N N . GLU B 1 29 ? 84.353 26.282 72.403 1.00 99.74 752 GLU B N 1
ATOM 1410 C CA . GLU B 1 29 ? 84.610 25.240 71.422 1.00 97.77 752 GLU B CA 1
ATOM 1411 C C . GLU B 1 29 ? 85.681 25.694 70.440 1.00 94.04 752 GLU B C 1
ATOM 1412 O O . GLU B 1 29 ? 85.733 26.868 70.059 1.00 90.19 752 GLU B O 1
ATOM 1418 N N . THR B 1 30 ? 86.534 24.759 70.037 1.00 94.71 753 THR B N 1
ATOM 1419 C CA . THR B 1 30 ? 87.574 25.008 69.050 1.00 90.75 753 THR B CA 1
ATOM 1420 C C . THR B 1 30 ? 87.242 24.247 67.776 1.00 86.82 753 THR B C 1
ATOM 1421 O O . THR B 1 30 ? 86.978 23.042 67.813 1.00 89.14 753 THR B O 1
ATOM 1425 N N . LEU B 1 31 ? 87.262 24.952 66.654 1.00 82.26 754 LEU B N 1
ATOM 1426 C CA . LEU B 1 31 ? 86.841 24.404 65.378 1.00 78.39 754 LEU B CA 1
ATOM 1427 C C . LEU B 1 31 ? 87.942 24.612 64.350 1.00 83.17 754 LEU B C 1
ATOM 1428 O O . LEU B 1 31 ? 88.657 25.617 64.382 1.00 92.36 754 LEU B O 1
ATOM 1433 N N . GLU B 1 32 ? 88.075 23.653 63.438 1.00 79.96 755 GLU B N 1
ATOM 1434 C CA . GLU B 1 32 ? 89.101 23.744 62.412 1.00 81.83 755 GLU B CA 1
ATOM 1435 C C . GLU B 1 32 ? 88.599 23.089 61.134 1.00 74.70 755 GLU B C 1
ATOM 1436 O O . GLU B 1 32 ? 87.635 22.325 61.138 1.00 73.62 755 GLU B O 1
ATOM 1442 N N . VAL B 1 33 ? 89.274 23.406 60.033 1.00 74.23 756 VAL B N 1
ATOM 1443 C CA . VAL B 1 33 ? 88.881 22.889 58.725 1.00 74.41 756 VAL B CA 1
ATOM 1444 C C . VAL B 1 33 ? 88.961 21.372 58.750 1.00 68.04 756 VAL B C 1
ATOM 1445 O O . VAL B 1 33 ? 90.001 20.791 59.083 1.00 70.85 756 VAL B O 1
ATOM 1449 N N . GLY B 1 34 ? 87.853 20.718 58.399 1.00 65.52 757 GLY B N 1
ATOM 1450 C CA . GLY B 1 34 ? 87.722 19.280 58.468 1.00 65.26 757 GLY B CA 1
ATOM 1451 C C . GLY B 1 34 ? 86.743 18.813 59.529 1.00 66.50 757 GLY B C 1
ATOM 1452 O O . GLY B 1 34 ? 86.119 17.755 59.363 1.00 74.69 757 GLY B O 1
ATOM 1453 N N . ASP B 1 35 ? 86.599 19.572 60.612 1.00 64.96 758 ASP B N 1
ATOM 1454 C CA . ASP B 1 35 ? 85.627 19.236 61.640 1.00 71.78 758 ASP B CA 1
ATOM 1455 C C . ASP B 1 35 ? 84.208 19.401 61.102 1.00 73.43 758 ASP B C 1
ATOM 1456 O O . ASP B 1 35 ? 83.971 20.054 60.082 1.00 74.32 758 ASP B O 1
ATOM 1461 N N . CYS B 1 36 ? 83.255 18.799 61.802 1.00 75.86 759 CYS B N 1
ATOM 1462 C CA . CYS B 1 36 ? 81.867 18.817 61.371 1.00 72.55 759 CYS B CA 1
ATOM 1463 C C . CYS B 1 36 ? 81.025 19.656 62.324 1.00 69.49 759 CYS B C 1
ATOM 1464 O O . CYS B 1 36 ? 81.394 19.887 63.478 1.00 73.61 759 CYS B O 1
ATOM 1467 N N . VAL B 1 37 ? 79.883 20.117 61.818 1.00 63.81 760 VAL B N 1
ATOM 1468 C CA . VAL B 1 37 ? 79.115 21.171 62.475 1.00 66.21 760 VAL B CA 1
ATOM 1469 C C . VAL B 1 37 ? 77.634 20.969 62.179 1.00 70.51 760 VAL B C 1
ATOM 1470 O O . VAL B 1 37 ? 77.257 20.565 61.075 1.00 74.72 760 VAL B O 1
ATOM 1474 N N . SER B 1 38 ? 76.795 21.250 63.174 1.00 64.71 761 SER B N 1
ATOM 1475 C CA . SER B 1 38 ? 75.350 21.223 63.011 1.00 65.03 761 SER B CA 1
ATOM 1476 C C . SER B 1 38 ? 74.812 22.637 62.824 1.00 71.61 761 SER B C 1
ATOM 1477 O O . SER B 1 38 ? 75.400 23.614 63.294 1.00 72.60 761 SER B O 1
ATOM 1480 N N . VAL B 1 39 ? 73.686 22.738 62.118 1.00 69.54 762 VAL B N 1
ATOM 1481 C CA . VAL B 1 39 ? 73.024 24.013 61.858 1.00 67.10 762 VAL B CA 1
ATOM 1482 C C . VAL B 1 39 ? 71.522 23.810 61.982 1.00 75.24 762 VAL B C 1
ATOM 1483 O O . VAL B 1 39 ? 70.967 22.874 61.397 1.00 78.04 762 VAL B O 1
ATOM 1487 N N . ILE B 1 40 ? 70.866 24.680 62.745 1.00 78.72 763 ILE B N 1
ATOM 1488 C CA . ILE B 1 40 ? 69.415 24.631 62.904 1.00 77.80 763 ILE B CA 1
ATOM 1489 C C . ILE B 1 40 ? 68.761 25.058 61.596 1.00 74.71 763 ILE B C 1
ATOM 1490 O O . ILE B 1 40 ? 69.062 26.144 61.079 1.00 72.59 763 ILE B O 1
ATOM 1495 N N . PRO B 1 41 ? 67.876 24.243 61.025 1.00 77.98 764 PRO B N 1
ATOM 1496 C CA . PRO B 1 41 ? 67.178 24.650 59.802 1.00 70.09 764 PRO B CA 1
ATOM 1497 C C . PRO B 1 41 ? 66.260 25.834 60.062 1.00 71.01 764 PRO B C 1
ATOM 1498 O O . PRO B 1 41 ? 65.957 26.181 61.205 1.00 78.49 764 PRO B O 1
ATOM 1502 N N . ASP B 1 42 ? 65.816 26.461 58.969 1.00 64.01 765 ASP B N 1
ATOM 1503 C CA . ASP B 1 42 ? 64.887 27.581 59.083 1.00 73.69 765 ASP B CA 1
ATOM 1504 C C . ASP B 1 42 ? 63.625 27.172 59.830 1.00 77.68 765 ASP B C 1
ATOM 1505 O O . ASP B 1 42 ? 63.052 27.969 60.582 1.00 84.38 765 ASP B O 1
ATOM 1510 N N . ASP B 1 43 ? 63.185 25.931 59.644 1.00 74.40 766 ASP B N 1
ATOM 1511 C CA . ASP B 1 43 ? 62.094 25.363 60.426 1.00 85.79 766 ASP B CA 1
ATOM 1512 C C . ASP B 1 43 ? 62.697 24.661 61.639 1.00 85.20 766 ASP B C 1
ATOM 1513 O O . ASP B 1 43 ? 63.403 23.658 61.497 1.00 81.19 766 ASP B O 1
ATOM 1518 N N . SER B 1 44 ? 62.418 25.191 62.833 1.00 83.26 767 SER B N 1
ATOM 1519 C CA . SER B 1 44 ? 63.019 24.665 64.053 1.00 85.14 767 SER B CA 1
ATOM 1520 C C . SER B 1 44 ? 62.538 23.257 64.385 1.00 91.61 767 SER B C 1
ATOM 1521 O O . SER B 1 44 ? 63.240 22.526 65.093 1.00 97.61 767 SER B O 1
ATOM 1524 N N . SER B 1 45 ? 61.367 22.856 63.883 1.00 92.05 768 SER B N 1
ATOM 1525 C CA . SER B 1 45 ? 60.832 21.530 64.168 1.00 90.47 768 SER B CA 1
ATOM 1526 C C . SER B 1 45 ? 61.528 20.428 63.377 1.00 89.61 768 SER B C 1
ATOM 1527 O O . SER B 1 45 ? 61.512 19.270 63.809 1.00 96.01 768 SER B O 1
ATOM 1530 N N . LYS B 1 46 ? 62.128 20.754 62.233 1.00 87.69 769 LYS B N 1
ATOM 1531 C CA . LYS B 1 46 ? 62.778 19.749 61.407 1.00 85.64 769 LYS B CA 1
ATOM 1532 C C . LYS B 1 46 ? 64.156 19.395 61.970 1.00 82.86 769 LYS B C 1
ATOM 1533 O O . LYS B 1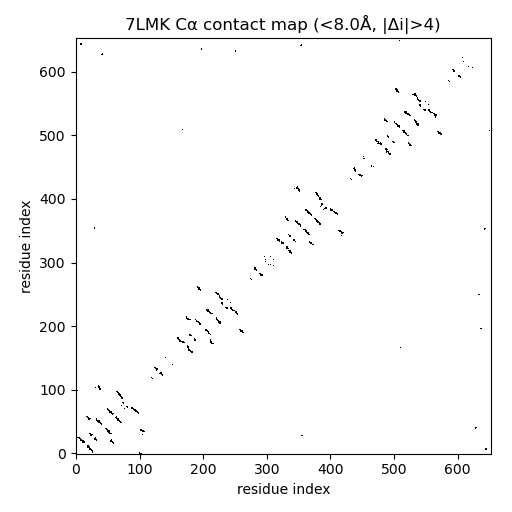 46 ? 64.785 20.211 62.650 1.00 75.42 769 LYS B O 1
ATOM 1539 N N . PRO B 1 47 ? 64.638 18.178 61.708 1.00 83.37 770 PRO B N 1
ATOM 1540 C CA . PRO B 1 47 ? 65.918 17.741 62.282 1.00 84.65 770 PRO B CA 1
ATOM 1541 C C . PRO B 1 47 ? 67.092 18.575 61.786 1.00 83.93 770 PRO B C 1
ATOM 1542 O O . PRO B 1 47 ? 67.042 19.206 60.730 1.00 82.96 770 PRO B O 1
ATOM 1546 N N . LEU B 1 48 ? 68.171 18.550 62.569 1.00 82.23 771 LEU B N 1
ATOM 1547 C CA . LEU B 1 48 ? 69.337 19.382 62.296 1.00 77.25 771 LEU B CA 1
ATOM 1548 C C . LEU B 1 48 ? 70.003 19.005 60.977 1.00 73.37 771 LEU B C 1
ATOM 1549 O O . LEU B 1 48 ? 69.957 17.855 60.532 1.00 76.15 771 LEU B O 1
ATOM 1554 N N . TYR B 1 49 ? 70.635 19.998 60.354 1.00 64.95 772 TYR B N 1
ATOM 1555 C CA . TYR B 1 49 ? 71.524 19.774 59.223 1.00 60.81 772 TYR B CA 1
ATOM 1556 C C . TYR B 1 49 ? 72.936 19.533 59.738 1.00 60.02 772 TYR B C 1
ATOM 1557 O O . TYR B 1 49 ? 73.366 20.157 60.711 1.00 56.75 772 TYR B O 1
ATOM 1566 N N . LEU B 1 50 ? 73.658 18.632 59.080 1.00 59.83 773 LEU B N 1
ATOM 1567 C CA . LEU B 1 50 ? 75.046 18.354 59.421 1.00 59.69 773 LEU B CA 1
ATOM 1568 C C . LEU B 1 50 ? 75.931 18.630 58.215 1.00 59.96 773 LEU B C 1
ATOM 1569 O O . LEU B 1 50 ? 75.564 18.317 57.077 1.00 59.61 773 LEU B O 1
ATOM 1574 N N . ALA B 1 51 ? 77.098 19.219 58.466 1.00 62.15 774 ALA B N 1
ATOM 1575 C CA . ALA B 1 51 ? 77.994 19.600 57.386 1.00 61.27 774 ALA B CA 1
ATOM 1576 C C . ALA B 1 51 ? 79.438 19.491 57.848 1.00 63.05 774 ALA B C 1
ATOM 1577 O O . ALA B 1 51 ? 79.728 19.393 59.043 1.00 56.95 774 ALA B O 1
ATOM 1579 N N . ARG B 1 52 ? 80.342 19.515 56.874 1.00 63.31 775 ARG B N 1
ATOM 1580 C CA . ARG B 1 52 ? 81.777 19.509 57.113 1.00 59.89 775 ARG B CA 1
ATOM 1581 C C . ARG B 1 52 ? 82.329 20.886 56.774 1.00 66.63 775 ARG B C 1
ATOM 1582 O O . ARG B 1 52 ? 82.093 21.399 55.674 1.00 67.09 775 ARG B O 1
ATOM 1590 N N . VAL B 1 53 ? 83.056 21.482 57.716 1.00 66.17 776 VAL B N 1
ATOM 1591 C CA . VAL B 1 53 ? 83.650 22.800 57.507 1.00 63.96 776 VAL B CA 1
ATOM 1592 C C . VAL B 1 53 ? 84.841 22.642 56.565 1.00 62.56 776 VAL B C 1
ATOM 1593 O O . VAL B 1 53 ? 85.896 22.138 56.960 1.00 59.12 776 VAL B O 1
ATOM 1597 N N . THR B 1 54 ? 84.678 23.078 55.315 1.00 62.90 777 THR B N 1
ATOM 1598 C CA . THR B 1 54 ? 85.721 22.914 54.311 1.00 71.59 777 THR B CA 1
ATOM 1599 C C . THR B 1 54 ? 86.654 24.112 54.218 1.00 79.51 777 THR B C 1
ATOM 1600 O O . THR B 1 54 ? 87.760 23.976 53.682 1.00 83.86 777 THR B O 1
ATOM 1604 N N . ALA B 1 55 ? 86.242 25.274 54.721 1.00 75.29 778 ALA B N 1
ATOM 1605 C CA . ALA B 1 55 ? 87.085 26.461 54.680 1.00 70.30 778 ALA B CA 1
ATOM 1606 C C . ALA B 1 55 ? 86.607 27.455 55.728 1.00 68.83 778 ALA B C 1
ATOM 1607 O O . ALA B 1 55 ? 85.454 27.422 56.168 1.00 74.55 778 ALA B O 1
ATOM 1609 N N . LEU B 1 56 ? 87.521 28.336 56.127 1.00 68.23 779 LEU B N 1
ATOM 1610 C CA . LEU B 1 56 ? 87.245 29.386 57.098 1.00 71.98 779 LEU B CA 1
ATOM 1611 C C . LEU B 1 56 ? 87.957 30.650 56.647 1.00 80.97 779 LEU B C 1
ATOM 1612 O O . LEU B 1 56 ? 89.146 30.606 56.320 1.00 86.59 779 LEU B O 1
ATOM 1617 N N . TRP B 1 57 ? 87.238 31.770 56.628 1.00 87.50 780 TRP B N 1
ATOM 1618 C CA . TRP B 1 57 ? 87.828 33.018 56.165 1.00 85.30 780 TRP B CA 1
ATOM 1619 C C . TRP B 1 57 ? 87.061 34.193 56.751 1.00 83.59 780 TRP B C 1
ATOM 1620 O O . TRP B 1 57 ? 85.942 34.045 57.249 1.00 88.08 780 TRP B O 1
ATOM 1631 N N . GLU B 1 58 ? 87.685 35.365 56.682 1.00 81.64 781 GLU B N 1
ATOM 1632 C CA . GLU B 1 58 ? 87.065 36.620 57.084 1.00 93.16 781 GLU B CA 1
ATOM 1633 C C . GLU B 1 58 ? 86.934 37.514 55.859 1.00 95.87 781 GLU B C 1
ATOM 1634 O O . GLU B 1 58 ? 87.943 37.930 55.278 1.00 94.43 781 GLU B O 1
ATOM 1640 N N . ASP B 1 59 ? 85.696 37.805 55.473 1.00 96.26 782 ASP B N 1
ATOM 1641 C CA . ASP B 1 59 ? 85.420 38.665 54.332 1.00 102.15 782 ASP B CA 1
ATOM 1642 C C . ASP B 1 59 ? 85.341 40.115 54.794 1.00 105.74 782 ASP B C 1
ATOM 1643 O O . ASP B 1 59 ? 84.721 40.412 55.820 1.00 108.20 782 ASP B O 1
ATOM 1648 N N . SER B 1 60 ? 85.973 41.015 54.038 1.00 107.46 783 SER B N 1
ATOM 1649 C CA . SER B 1 60 ? 85.993 42.423 54.415 1.00 111.91 783 SER B CA 1
ATOM 1650 C C . SER B 1 60 ? 84.616 43.070 54.351 1.00 114.36 783 SER B C 1
ATOM 1651 O O . SER B 1 60 ? 84.442 44.168 54.891 1.00 118.21 783 SER B O 1
ATOM 1654 N N . SER B 1 61 ? 83.644 42.422 53.717 1.00 112.89 784 SER B N 1
ATOM 1655 C CA . SER B 1 61 ? 82.294 42.953 53.589 1.00 116.35 784 SER B CA 1
ATOM 1656 C C . SER B 1 61 ? 81.253 42.144 54.345 1.00 114.13 784 SER B C 1
ATOM 1657 O O . SER B 1 61 ? 80.350 42.724 54.950 1.00 116.91 784 SER B O 1
ATOM 1660 N N . ASN B 1 62 ? 81.359 40.815 54.336 1.00 112.82 785 ASN B N 1
ATOM 1661 C CA . ASN B 1 62 ? 80.395 39.953 55.007 1.00 112.33 785 ASN B CA 1
ATOM 1662 C C . ASN B 1 62 ? 80.860 39.477 56.377 1.00 114.29 785 ASN B C 1
ATOM 1663 O O . ASN B 1 62 ? 80.050 38.928 57.131 1.00 117.23 785 ASN B O 1
ATOM 1668 N N . GLY B 1 63 ? 82.133 39.663 56.714 1.00 111.26 786 GLY B N 1
ATOM 1669 C CA . GLY B 1 63 ? 82.617 39.302 58.031 1.00 108.21 786 GLY B CA 1
ATOM 1670 C C . GLY B 1 63 ? 83.197 37.906 58.131 1.00 98.82 786 GLY B C 1
ATOM 1671 O O . GLY B 1 63 ? 83.867 37.429 57.210 1.00 93.47 786 GLY B O 1
ATOM 1672 N N . GLN B 1 64 ? 82.940 37.243 59.255 1.00 98.63 787 GLN B N 1
ATOM 1673 C CA . GLN B 1 64 ? 83.506 35.930 59.546 1.00 91.80 787 GLN B CA 1
ATOM 1674 C C . GLN B 1 64 ? 82.605 34.860 58.937 1.00 93.72 787 GLN B C 1
ATOM 1675 O O . GLN B 1 64 ? 81.466 34.668 59.375 1.00 92.50 787 GLN B O 1
ATOM 1681 N N . MET B 1 65 ? 83.120 34.163 57.927 1.00 86.27 788 MET B N 1
ATOM 1682 C CA . MET B 1 65 ? 82.347 33.206 57.152 1.00 80.67 788 MET B CA 1
ATOM 1683 C C . MET B 1 65 ? 83.014 31.838 57.188 1.00 75.02 788 MET B C 1
ATOM 1684 O O . MET B 1 65 ? 84.143 31.679 57.659 1.00 85.22 788 MET B O 1
ATOM 1689 N N . PHE B 1 66 ? 82.287 30.845 56.678 1.00 77.16 789 PHE B N 1
ATOM 1690 C CA . PHE B 1 66 ? 82.831 29.515 56.449 1.00 67.15 789 PHE B CA 1
ATOM 1691 C C . PHE B 1 66 ? 81.988 28.834 55.381 1.00 64.74 789 PHE B C 1
ATOM 1692 O O . PHE B 1 66 ? 80.857 29.243 55.105 1.00 66.10 789 PHE B O 1
ATOM 1700 N N . HIS B 1 67 ? 82.556 27.795 54.776 1.00 57.45 790 HIS B N 1
ATOM 1701 C CA . HIS B 1 67 ? 81.879 27.022 53.742 1.00 58.52 790 HIS B CA 1
ATOM 1702 C C . HIS B 1 67 ? 81.438 25.686 54.321 1.00 60.71 790 HIS B C 1
ATOM 1703 O O . HIS B 1 67 ? 82.223 25.004 54.988 1.00 56.64 790 HIS B O 1
ATOM 1710 N N . ALA B 1 68 ? 80.187 25.311 54.061 1.00 69.57 791 ALA B N 1
ATOM 1711 C CA . ALA B 1 68 ? 79.603 24.087 54.601 1.00 63.24 791 ALA B CA 1
ATOM 1712 C C . ALA B 1 68 ? 79.293 23.127 53.459 1.00 68.82 791 ALA B C 1
ATOM 1713 O O . ALA B 1 68 ? 78.453 23.423 52.601 1.00 75.71 791 ALA B O 1
ATOM 1715 N N . HIS B 1 69 ? 79.971 21.982 53.453 1.00 69.70 792 HIS B N 1
ATOM 1716 C CA . HIS B 1 69 ? 79.642 20.871 52.566 1.00 63.98 792 HIS B CA 1
ATOM 1717 C C . HIS B 1 69 ? 78.674 19.958 53.311 1.00 64.75 792 HIS B C 1
ATOM 1718 O O . HIS B 1 69 ? 79.059 19.284 54.272 1.00 67.09 792 HIS B O 1
ATOM 1725 N N . TRP B 1 70 ? 77.421 19.934 52.866 1.00 65.31 793 TRP B N 1
ATOM 1726 C CA . TRP B 1 70 ? 76.365 19.294 53.637 1.00 61.52 793 TRP B CA 1
ATOM 1727 C C . TRP B 1 70 ? 76.457 17.773 53.587 1.00 59.83 793 TRP B C 1
ATOM 1728 O O . TRP B 1 70 ? 76.843 17.177 52.578 1.00 64.73 793 TRP B O 1
ATOM 1739 N N . PHE B 1 71 ? 76.092 17.149 54.701 1.00 57.98 794 PHE B N 1
ATOM 1740 C CA . PHE B 1 71 ? 75.626 15.773 54.689 1.00 60.24 794 PHE B CA 1
ATOM 1741 C C . PHE B 1 71 ? 74.105 15.778 54.565 1.00 57.05 794 PHE B C 1
ATOM 1742 O O . PHE B 1 71 ? 73.438 16.759 54.902 1.00 56.40 794 PHE B O 1
ATOM 1750 N N . CYS B 1 72 ? 73.557 14.674 54.070 1.00 49.88 795 CYS B N 1
ATOM 1751 C CA . CYS B 1 72 ? 72.113 14.525 53.993 1.00 55.41 795 CYS B CA 1
ATOM 1752 C C . CYS B 1 72 ? 71.702 13.242 54.696 1.00 58.00 795 CYS B C 1
ATOM 1753 O O . CYS B 1 72 ? 72.489 12.303 54.832 1.00 69.79 795 CYS B O 1
ATOM 1756 N N . ALA B 1 73 ? 70.460 13.221 55.161 1.00 58.00 796 ALA B N 1
ATOM 1757 C CA . ALA B 1 73 ? 69.901 12.049 55.811 1.00 51.87 796 ALA B CA 1
ATOM 1758 C C . ALA B 1 73 ? 69.146 11.200 54.796 1.00 60.22 796 ALA B C 1
ATOM 1759 O O . ALA B 1 73 ? 68.954 11.585 53.640 1.00 66.55 796 ALA B O 1
ATOM 1761 N N . GLY B 1 74 ? 68.719 10.021 55.248 1.00 61.91 797 GLY B N 1
ATOM 1762 C CA . GLY B 1 74 ? 67.984 9.128 54.371 1.00 59.08 797 GLY B CA 1
ATOM 1763 C C . GLY B 1 74 ? 66.666 9.703 53.891 1.00 58.72 797 GLY B C 1
ATOM 1764 O O . GLY B 1 74 ? 66.233 9.416 52.772 1.00 65.30 797 GLY B O 1
ATOM 1765 N N . THR B 1 75 ? 66.011 10.520 54.720 1.00 56.15 798 THR B N 1
ATOM 1766 C CA . THR B 1 75 ? 64.741 11.119 54.323 1.00 58.79 798 THR B CA 1
ATOM 1767 C C . THR B 1 75 ? 64.904 12.151 53.216 1.00 68.07 798 THR B C 1
ATOM 1768 O O . THR B 1 75 ? 63.910 12.518 52.581 1.00 78.44 798 THR B O 1
ATOM 1772 N N . ASP B 1 76 ? 66.125 12.623 52.977 1.00 64.29 799 ASP B N 1
ATOM 1773 C CA . ASP B 1 76 ? 66.433 13.505 51.861 1.00 63.14 799 ASP B CA 1
ATOM 1774 C C . ASP B 1 76 ? 66.721 12.739 50.580 1.00 67.25 799 ASP B C 1
ATOM 1775 O O . ASP B 1 76 ? 66.975 13.360 49.543 1.00 67.81 799 ASP B O 1
ATOM 1780 N N . THR B 1 77 ? 66.691 11.412 50.632 1.00 69.35 800 THR B N 1
ATOM 1781 C CA . THR B 1 77 ? 66.983 10.553 49.496 1.00 62.51 800 THR B CA 1
ATOM 1782 C C . THR B 1 77 ? 65.779 9.670 49.197 1.00 68.97 800 THR B C 1
ATOM 1783 O O . THR B 1 77 ? 64.804 9.625 49.952 1.00 69.07 800 THR B O 1
ATOM 1787 N N . VAL B 1 78 ? 65.871 8.942 48.081 1.00 71.67 801 VAL B N 1
ATOM 1788 C CA . VAL B 1 78 ? 64.805 8.032 47.676 1.00 59.85 801 VAL B CA 1
ATOM 1789 C C . VAL B 1 78 ? 64.720 6.803 48.568 1.00 61.67 801 VAL B C 1
ATOM 1790 O O . VAL B 1 78 ? 63.762 6.029 48.456 1.00 69.57 801 VAL B O 1
ATOM 1794 N N . LEU B 1 79 ? 65.690 6.613 49.466 1.00 63.29 802 LEU B N 1
ATOM 1795 C CA . LEU B 1 79 ? 65.678 5.468 50.370 1.00 67.79 802 LEU B CA 1
ATOM 1796 C C . LEU B 1 79 ? 64.698 5.650 51.524 1.00 67.18 802 LEU B C 1
ATOM 1797 O O . LEU B 1 79 ? 64.081 4.674 51.966 1.00 72.31 802 LEU B O 1
ATOM 1802 N N . GLY B 1 80 ? 64.537 6.877 52.020 1.00 57.37 803 GLY B N 1
ATOM 1803 C CA . GLY B 1 80 ? 63.792 7.107 53.240 1.00 60.08 803 GLY B CA 1
ATOM 1804 C C . GLY B 1 80 ? 64.687 7.001 54.456 1.00 68.48 803 GLY B C 1
ATOM 1805 O O . GLY B 1 80 ? 65.903 6.821 54.363 1.00 66.42 803 GLY B O 1
ATOM 1806 N N . ALA B 1 81 ? 64.063 7.101 55.629 1.00 72.10 804 ALA B N 1
ATOM 1807 C CA . ALA B 1 81 ? 64.809 7.065 56.881 1.00 70.52 804 ALA B CA 1
ATOM 1808 C C . ALA B 1 81 ? 65.645 5.793 56.985 1.00 73.39 804 ALA B C 1
ATOM 1809 O O . ALA B 1 81 ? 65.248 4.719 56.526 1.00 77.48 804 ALA B O 1
ATOM 1811 N N . THR B 1 82 ? 66.817 5.928 57.598 1.00 69.38 805 THR B N 1
ATOM 1812 C CA . THR B 1 82 ? 67.759 4.827 57.727 1.00 69.46 805 THR B CA 1
ATOM 1813 C C . THR B 1 82 ? 67.475 4.005 58.980 1.00 71.08 805 THR B C 1
ATOM 1814 O O . THR B 1 82 ? 66.946 4.510 59.974 1.00 66.86 805 THR B O 1
ATOM 1818 N N . SER B 1 83 ? 67.837 2.719 58.917 1.00 75.19 806 SER B N 1
ATOM 1819 C CA . SER B 1 83 ? 67.697 1.847 60.079 1.00 69.76 806 SER B CA 1
ATOM 1820 C C . SER B 1 83 ? 68.566 2.330 61.231 1.00 75.21 806 SER B C 1
ATOM 1821 O O . SER B 1 83 ? 68.154 2.280 62.397 1.00 76.24 806 SER B O 1
ATOM 1823 N N . ASP B 1 84 ? 69.774 2.797 60.923 1.00 70.83 807 ASP B N 1
ATOM 1824 C CA . ASP B 1 84 ? 70.648 3.392 61.920 1.00 72.22 807 ASP B CA 1
ATOM 1825 C C . ASP B 1 84 ? 70.424 4.895 61.938 1.00 76.58 807 ASP B C 1
ATOM 1826 O O . ASP B 1 84 ? 70.627 5.553 60.906 1.00 70.36 807 ASP B O 1
ATOM 1831 N N . PRO B 1 85 ? 69.998 5.480 63.059 1.00 80.77 808 PRO B N 1
ATOM 1832 C CA . PRO B 1 85 ? 69.780 6.933 63.092 1.00 78.44 808 PRO B CA 1
ATOM 1833 C C . PRO B 1 85 ? 71.052 7.740 62.922 1.00 78.15 808 PRO B C 1
ATOM 1834 O O . PRO B 1 85 ? 70.974 8.931 62.594 1.00 84.19 808 PRO B O 1
ATOM 1838 N N . LEU B 1 86 ? 72.218 7.134 63.127 1.00 75.33 809 LEU B N 1
ATOM 1839 C CA . LEU B 1 86 ? 73.490 7.830 63.009 1.00 72.91 809 LEU B CA 1
ATOM 1840 C C . LEU B 1 86 ? 74.086 7.749 61.609 1.00 70.63 809 LEU B C 1
ATOM 1841 O O . LEU B 1 86 ? 75.209 8.221 61.403 1.00 71.08 809 LEU B O 1
ATOM 1846 N N . GLU B 1 87 ? 73.372 7.170 60.647 1.00 67.62 810 GLU B N 1
ATOM 1847 C CA . GLU B 1 87 ? 73.904 7.012 59.300 1.00 61.68 810 GLU B CA 1
ATOM 1848 C C . GLU B 1 87 ? 73.615 8.253 58.467 1.00 55.05 810 GLU B C 1
ATOM 1849 O O . GLU B 1 87 ? 72.482 8.743 58.434 1.00 59.55 810 GLU B O 1
ATOM 1855 N N . LEU B 1 88 ? 74.643 8.750 57.791 1.00 53.45 811 LEU B N 1
ATOM 1856 C CA . LEU B 1 88 ? 74.532 9.889 56.898 1.00 55.85 811 LEU B CA 1
ATOM 1857 C C . LEU B 1 88 ? 75.011 9.490 55.509 1.00 58.77 811 LEU B C 1
ATOM 1858 O O . LEU B 1 88 ? 75.537 8.394 55.296 1.00 66.72 811 LEU B O 1
ATOM 1863 N N . PHE B 1 89 ? 74.820 10.395 54.556 1.00 55.04 812 PHE B N 1
ATOM 1864 C CA . PHE B 1 89 ? 75.260 10.179 53.187 1.00 55.14 812 PHE B CA 1
ATOM 1865 C C . PHE B 1 89 ? 75.966 11.423 52.675 1.00 63.20 812 PHE B C 1
ATOM 1866 O O . PHE B 1 89 ? 75.518 12.548 52.918 1.00 66.66 812 PHE B O 1
ATOM 1874 N N . LEU B 1 90 ? 77.081 11.212 51.980 1.00 62.97 813 LEU B N 1
ATOM 1875 C CA . LEU B 1 90 ? 77.730 12.298 51.265 1.00 57.06 813 LEU B CA 1
ATOM 1876 C C . LEU B 1 90 ? 76.817 12.793 50.151 1.00 56.83 813 LEU B C 1
ATOM 1877 O O . LEU B 1 90 ? 76.138 12.004 49.487 1.00 57.75 813 LEU B O 1
ATOM 1882 N N . VAL B 1 91 ? 76.790 14.109 49.954 1.00 56.80 814 VAL B N 1
ATOM 1883 C CA . VAL B 1 91 ? 75.966 14.712 48.914 1.00 55.05 814 VAL B CA 1
ATOM 1884 C C . VAL B 1 91 ? 76.632 16.005 48.467 1.00 55.82 814 VAL B C 1
ATOM 1885 O O . VAL B 1 91 ? 77.358 16.648 49.231 1.00 55.90 814 VAL B O 1
ATOM 1889 N N . ASP B 1 92 ? 76.391 16.382 47.211 1.00 50.68 815 ASP B N 1
ATOM 1890 C CA . ASP B 1 92 ? 77.054 17.539 46.610 1.00 58.01 815 ASP B CA 1
ATOM 1891 C C . ASP B 1 92 ? 76.154 18.768 46.722 1.00 61.32 815 ASP B C 1
ATOM 1892 O O . ASP B 1 92 ? 75.508 19.200 45.765 1.00 63.60 815 ASP B O 1
ATOM 1897 N N . GLU B 1 93 ? 76.128 19.343 47.922 1.00 65.98 816 GLU B N 1
ATOM 1898 C CA . GLU B 1 93 ? 75.428 20.592 48.187 1.00 69.53 816 GLU B CA 1
ATOM 1899 C C . GLU B 1 93 ? 76.328 21.496 49.014 1.00 68.60 816 GLU B C 1
ATOM 1900 O O . GLU B 1 93 ? 76.827 21.087 50.068 1.00 64.79 816 GLU B O 1
ATOM 1906 N N . CYS B 1 94 ? 76.532 22.721 48.534 1.00 71.42 817 CYS B N 1
ATOM 1907 C CA . CYS B 1 94 ? 77.459 23.670 49.134 1.00 66.45 817 CYS B CA 1
ATOM 1908 C C . CYS B 1 94 ? 76.717 24.908 49.618 1.00 67.76 817 CYS B C 1
ATOM 1909 O O . CYS B 1 94 ? 75.564 25.152 49.257 1.00 78.23 817 CYS B O 1
ATOM 1912 N N . GLU B 1 95 ? 77.419 25.705 50.429 1.00 70.03 818 GLU B N 1
ATOM 1913 C CA . GLU B 1 95 ? 76.877 26.952 50.960 1.00 69.71 818 GLU B CA 1
ATOM 1914 C C . GLU B 1 95 ? 77.930 27.767 51.699 1.00 71.60 818 GLU B C 1
ATOM 1915 O O . GLU B 1 95 ? 78.590 27.251 52.605 1.00 75.11 818 GLU B O 1
ATOM 1921 N N . ASP B 1 96 ? 78.094 29.034 51.330 1.00 67.07 819 ASP B N 1
ATOM 1922 C CA . ASP B 1 96 ? 78.821 29.972 52.170 1.00 69.45 819 ASP B CA 1
ATOM 1923 C C . ASP B 1 96 ? 77.900 30.448 53.286 1.00 77.67 819 ASP B C 1
ATOM 1924 O O . ASP B 1 96 ? 76.729 30.767 53.047 1.00 90.66 819 ASP B O 1
ATOM 1929 N N . MET B 1 97 ? 78.425 30.488 54.509 1.00 78.40 820 MET B N 1
ATOM 1930 C CA . MET B 1 97 ? 77.587 30.780 55.664 1.00 77.55 820 MET B CA 1
ATOM 1931 C C . MET B 1 97 ? 78.398 31.497 56.732 1.00 76.34 820 MET B C 1
ATOM 1932 O O . MET B 1 97 ? 79.628 31.440 56.750 1.00 72.25 820 MET B O 1
ATOM 1937 N N . GLN B 1 98 ? 77.689 32.164 57.632 1.00 75.52 821 GLN B N 1
ATOM 1938 C CA . GLN B 1 98 ? 78.316 32.892 58.717 1.00 85.28 821 GLN B CA 1
ATOM 1939 C C . GLN B 1 98 ? 78.429 32.000 59.943 1.00 85.25 821 GLN B C 1
ATOM 1940 O O . GLN B 1 98 ? 77.520 31.217 60.256 1.00 83.55 821 GLN B O 1
ATOM 1946 N N . LEU B 1 99 ? 79.554 32.154 60.646 1.00 82.00 822 LEU B N 1
ATOM 1947 C CA . LEU B 1 99 ? 79.889 31.282 61.766 1.00 80.57 822 LEU B CA 1
ATOM 1948 C C . LEU B 1 99 ? 78.850 31.330 62.880 1.00 83.78 822 LEU B C 1
ATOM 1949 O O . LEU B 1 99 ? 78.738 30.370 63.648 1.00 84.36 822 LEU B O 1
ATOM 1954 N N . SER B 1 100 ? 78.077 32.416 62.978 1.00 82.24 823 SER B N 1
ATOM 1955 C CA . SER B 1 100 ? 77.030 32.500 63.993 1.00 84.50 823 SER B CA 1
ATOM 1956 C C . SER B 1 100 ? 75.941 31.458 63.770 1.00 89.00 823 SER B C 1
ATOM 1957 O O . SER B 1 100 ? 75.287 31.038 64.731 1.00 96.49 823 SER B O 1
ATOM 1960 N N . TYR B 1 101 ? 75.730 31.033 62.522 1.00 86.55 824 TYR B N 1
ATOM 1961 C CA . TYR B 1 101 ? 74.757 29.987 62.228 1.00 76.39 824 TYR B CA 1
ATOM 1962 C C . TYR B 1 101 ? 75.170 28.624 62.765 1.00 69.74 824 TYR B C 1
ATOM 1963 O O . TYR B 1 101 ? 74.337 27.710 62.781 1.00 68.48 824 TYR B O 1
ATOM 1972 N N . ILE B 1 102 ? 76.423 28.457 63.186 1.00 69.37 825 ILE B N 1
ATOM 1973 C CA . ILE B 1 102 ? 76.900 27.156 63.642 1.00 67.18 825 ILE B CA 1
ATOM 1974 C C . ILE B 1 102 ? 76.277 26.836 64.994 1.00 65.94 825 ILE B C 1
ATOM 1975 O O . ILE B 1 102 ? 76.432 27.591 65.960 1.00 70.69 825 ILE B O 1
ATOM 1980 N N . HIS B 1 103 ? 75.582 25.701 65.069 1.00 63.11 826 HIS B N 1
ATOM 1981 C CA . HIS B 1 103 ? 74.906 25.313 66.300 1.00 70.93 826 HIS B CA 1
ATOM 1982 C C . HIS B 1 103 ? 75.868 24.641 67.272 1.00 78.81 826 HIS B C 1
ATOM 1983 O O . HIS B 1 103 ? 76.001 25.074 68.421 1.00 87.95 826 HIS B O 1
ATOM 1990 N N . SER B 1 104 ? 76.547 23.585 66.827 1.00 81.30 827 SER B N 1
ATOM 1991 C CA . SER B 1 104 ? 77.489 22.878 67.685 1.00 76.20 827 SER B CA 1
ATOM 1992 C C . SER B 1 104 ? 78.457 22.076 66.828 1.00 72.52 827 SER B C 1
ATOM 1993 O O . SER B 1 104 ? 78.239 21.873 65.630 1.00 64.88 827 SER B O 1
ATOM 1996 N N . LYS B 1 105 ? 79.532 21.622 67.470 1.00 73.36 828 LYS B N 1
ATOM 1997 C CA . LYS B 1 105 ? 80.505 20.737 66.846 1.00 73.46 828 LYS B CA 1
ATOM 1998 C C . LYS B 1 105 ? 80.047 19.293 67.009 1.00 79.89 828 LYS B C 1
ATOM 1999 O O . LYS B 1 105 ? 79.622 18.890 68.097 1.00 89.72 828 LYS B O 1
ATOM 2005 N N . VAL B 1 106 ? 80.122 18.517 65.927 1.00 76.25 829 VAL B N 1
ATOM 2006 C CA . VAL B 1 106 ? 79.666 17.135 65.937 1.00 71.07 829 VAL B CA 1
ATOM 2007 C C . VAL B 1 106 ? 80.746 16.246 65.332 1.00 67.35 829 VAL B C 1
ATOM 2008 O O . VAL B 1 106 ? 81.645 16.710 64.626 1.00 66.62 829 VAL B O 1
ATOM 2012 N N . GLN B 1 107 ? 80.650 14.951 65.625 1.00 70.78 830 GLN B N 1
ATOM 2013 C CA . GLN B 1 107 ? 81.640 13.964 65.211 1.00 69.05 830 GLN B CA 1
ATOM 2014 C C . GLN B 1 107 ? 81.064 13.118 64.082 1.00 65.29 830 GLN B C 1
ATOM 2015 O O . GLN B 1 107 ? 80.026 12.470 64.255 1.00 64.04 830 GLN B O 1
ATOM 2021 N N . VAL B 1 108 ? 81.736 13.123 62.932 1.00 65.87 831 VAL B N 1
ATOM 2022 C CA . VAL B 1 108 ? 81.324 12.345 61.769 1.00 64.89 831 VAL B CA 1
ATOM 2023 C C . VAL B 1 108 ? 82.533 11.592 61.235 1.00 67.25 831 VAL B C 1
ATOM 2024 O O . VAL B 1 108 ? 83.583 12.194 60.987 1.00 75.87 831 VAL B O 1
ATOM 2028 N N . ILE B 1 109 ? 82.383 10.282 61.048 1.00 61.13 832 ILE B N 1
ATOM 2029 C CA . ILE B 1 109 ? 83.462 9.435 60.560 1.00 61.70 832 ILE B CA 1
ATOM 2030 C C . ILE B 1 109 ? 82.995 8.701 59.309 1.00 62.92 832 ILE B C 1
ATOM 2031 O O . ILE B 1 109 ? 81.822 8.728 58.942 1.00 66.36 832 ILE B O 1
ATOM 2036 N N . TYR B 1 110 ? 83.942 8.032 58.660 1.00 66.90 833 TYR B N 1
ATOM 2037 C CA . TYR B 1 110 ? 83.660 7.164 57.526 1.00 67.04 833 TYR B CA 1
ATOM 2038 C C . TYR B 1 110 ? 83.754 5.713 57.982 1.00 70.31 833 TYR B C 1
ATOM 2039 O O . TYR B 1 110 ? 84.790 5.288 58.508 1.00 65.24 833 TYR B O 1
ATOM 2048 N N . LYS B 1 111 ? 82.672 4.960 57.789 1.00 69.16 834 LYS B N 1
ATOM 2049 C CA . LYS B 1 111 ? 82.656 3.534 58.103 1.00 70.26 834 LYS B CA 1
ATOM 2050 C C . LYS B 1 111 ? 83.024 2.778 56.832 1.00 72.30 834 LYS B C 1
ATOM 2051 O O . LYS B 1 111 ? 82.180 2.545 55.961 1.00 76.01 834 LYS B O 1
ATOM 2057 N N . ALA B 1 112 ? 84.295 2.399 56.728 1.00 76.20 835 ALA B N 1
ATOM 2058 C CA . ALA B 1 112 ? 84.791 1.712 55.549 1.00 75.48 835 ALA B CA 1
ATOM 2059 C C . ALA B 1 112 ? 84.186 0.312 55.446 1.00 76.19 835 ALA B C 1
ATOM 2060 O O . ALA B 1 112 ? 83.795 -0.281 56.456 1.00 74.10 835 ALA B O 1
ATOM 2062 N N . PRO B 1 113 ? 84.089 -0.232 54.231 1.00 76.30 836 PRO B N 1
ATOM 2063 C CA . PRO B 1 113 ? 83.598 -1.607 54.080 1.00 79.54 836 PRO B CA 1
ATOM 2064 C C . PRO B 1 113 ? 84.536 -2.601 54.745 1.00 90.14 836 PRO B C 1
ATOM 2065 O O . PRO B 1 113 ? 85.760 -2.481 54.664 1.00 98.27 836 PRO B O 1
ATOM 2069 N N . SER B 1 114 ? 83.948 -3.589 55.409 1.00 90.31 837 SER B N 1
ATOM 2070 C CA . SER B 1 114 ? 84.693 -4.665 56.041 1.00 90.93 837 SER B CA 1
ATOM 2071 C C . SER B 1 114 ? 84.482 -5.955 55.262 1.00 91.10 837 SER B C 1
ATOM 2072 O O . SER B 1 114 ? 83.360 -6.268 54.853 1.00 93.42 837 SER B O 1
ATOM 2075 N N . GLY B 1 115 ? 85.565 -6.698 55.056 1.00 89.21 838 GLY B N 1
ATOM 2076 C CA . GLY B 1 115 ? 85.471 -8.002 54.430 1.00 83.58 838 GLY B CA 1
ATOM 2077 C C . GLY B 1 115 ? 84.979 -9.047 55.409 1.00 91.29 838 GLY B C 1
ATOM 2078 O O . GLY B 1 115 ? 85.585 -10.114 55.553 1.00 96.81 838 GLY B O 1
ATOM 2079 N N . ALA B 1 116 ? 83.872 -8.743 56.089 1.00 95.39 839 ALA B N 1
ATOM 2080 C CA . ALA B 1 116 ? 83.383 -9.617 57.149 1.00 95.96 839 ALA B CA 1
ATOM 2081 C C . ALA B 1 116 ? 82.854 -10.930 56.588 1.00 98.61 839 ALA B C 1
ATOM 2082 O O . ALA B 1 116 ? 82.983 -11.981 57.228 1.00 104.27 839 ALA B O 1
ATOM 2084 N N . GLY B 1 117 ? 82.254 -10.893 55.400 1.00 101.11 840 GLY B N 1
ATOM 2085 C CA . GLY B 1 117 ? 81.644 -12.072 54.823 1.00 96.20 840 GLY B CA 1
ATOM 2086 C C . GLY B 1 117 ? 80.397 -12.554 55.527 1.00 89.85 840 GLY B C 1
ATOM 2087 O O . GLY B 1 117 ? 79.770 -13.511 55.055 1.00 96.00 840 GLY B O 1
ATOM 2088 N N . SER B 1 118 ? 80.017 -11.925 56.636 1.00 85.86 841 SER B N 1
ATOM 2089 C CA . SER B 1 118 ? 78.833 -12.287 57.403 1.00 92.59 841 SER B CA 1
ATOM 2090 C C . SER B 1 118 ? 78.596 -11.200 58.440 1.00 91.73 841 SER B C 1
ATOM 2091 O O . SER B 1 118 ? 79.468 -10.365 58.698 1.00 89.30 841 SER B O 1
ATOM 2094 N N . ALA B 1 119 ? 77.401 -11.216 59.027 1.00 93.41 842 ALA B N 1
ATOM 2095 C CA . ALA B 1 119 ? 77.082 -10.254 60.073 1.00 86.24 842 ALA B CA 1
ATOM 2096 C C . ALA B 1 119 ? 77.968 -10.482 61.291 1.00 80.62 842 ALA B C 1
ATOM 2097 O O . ALA B 1 119 ? 78.343 -11.612 61.614 1.00 86.77 842 ALA B O 1
ATOM 2099 N N . THR B 1 120 ? 78.309 -9.390 61.967 1.00 80.50 859 THR B N 1
ATOM 2100 C CA . THR B 1 120 ? 79.222 -9.421 63.105 1.00 76.13 859 THR B CA 1
ATOM 2101 C C . THR B 1 120 ? 78.447 -9.081 64.373 1.00 65.73 859 THR B C 1
ATOM 2102 O O . THR B 1 120 ? 78.008 -7.940 64.553 1.00 59.28 859 THR B O 1
ATOM 2106 N N . TYR B 1 121 ? 78.287 -10.070 65.248 1.00 65.85 860 TYR B N 1
ATOM 2107 C CA . TYR B 1 121 ? 77.682 -9.847 66.549 1.00 60.67 860 TYR B CA 1
ATOM 2108 C C . TYR B 1 121 ? 78.684 -9.183 67.488 1.00 58.47 860 TYR B C 1
ATOM 2109 O O . TYR B 1 121 ? 79.899 -9.228 67.277 1.00 62.36 860 TYR B O 1
ATOM 2118 N N . PHE B 1 122 ? 78.157 -8.558 68.538 1.00 56.21 861 PHE B N 1
ATOM 2119 C CA . PHE B 1 122 ? 79.000 -7.866 69.500 1.00 56.88 861 PHE B CA 1
ATOM 2120 C C . PHE B 1 122 ? 78.350 -7.926 70.874 1.00 59.78 861 PHE B C 1
ATOM 2121 O O . PHE B 1 122 ? 77.144 -8.150 71.003 1.00 58.84 861 PHE B O 1
ATOM 2129 N N . TYR B 1 123 ? 79.169 -7.725 71.904 1.00 57.78 862 TYR B N 1
ATOM 2130 C CA . TYR B 1 123 ? 78.685 -7.640 73.273 1.00 61.84 862 TYR B CA 1
ATOM 2131 C C . TYR B 1 123 ? 79.419 -6.520 73.995 1.00 63.29 862 TYR B C 1
ATOM 2132 O O . TYR B 1 123 ? 80.581 -6.223 73.700 1.00 58.38 862 TYR B O 1
ATOM 2141 N N . GLN B 1 124 ? 78.722 -5.896 74.941 1.00 58.08 863 GLN B N 1
ATOM 2142 C CA . GLN B 1 124 ? 79.288 -4.852 75.781 1.00 56.51 863 GLN B CA 1
ATOM 2143 C C . GLN B 1 124 ? 79.171 -5.143 77.263 1.00 53.90 863 GLN B C 1
ATOM 2144 O O . GLN B 1 124 ? 79.993 -4.654 78.042 1.00 60.92 863 GLN B O 1
ATOM 2150 N N . LEU B 1 125 ? 78.175 -5.919 77.675 1.00 55.36 864 LEU B N 1
ATOM 2151 C CA . LEU B 1 125 ? 77.837 -6.059 79.080 1.00 54.33 864 LEU B CA 1
ATOM 2152 C C . LEU B 1 125 ? 77.652 -7.525 79.440 1.00 53.51 864 LEU B C 1
ATOM 2153 O O . LEU B 1 125 ? 77.482 -8.394 78.579 1.00 45.15 864 LEU B O 1
ATOM 2158 N N . TRP B 1 126 ? 77.681 -7.781 80.744 1.00 55.60 865 TRP B N 1
ATOM 2159 C CA . TRP B 1 126 ? 77.485 -9.106 81.310 1.00 49.53 865 TRP B CA 1
ATOM 2160 C C . TRP B 1 126 ? 76.225 -9.085 82.161 1.00 50.19 865 TRP B C 1
ATOM 2161 O O . TRP B 1 126 ? 76.053 -8.194 83.000 1.00 53.29 865 TRP B O 1
ATOM 2172 N N . TYR B 1 127 ? 75.347 -10.058 81.940 1.00 50.55 866 TYR B N 1
ATOM 2173 C CA . TYR B 1 127 ? 74.067 -10.129 82.631 1.00 51.37 866 TYR B CA 1
ATOM 2174 C C . TYR B 1 127 ? 74.193 -11.035 83.849 1.00 63.82 866 TYR B C 1
ATOM 2175 O O . TYR B 1 127 ? 74.534 -12.217 83.720 1.00 71.62 866 TYR B O 1
ATOM 2184 N N . ASP B 1 128 ? 73.920 -10.478 85.026 1.00 63.78 867 ASP B N 1
ATOM 2185 C CA . ASP B 1 128 ? 73.907 -11.234 86.276 1.00 65.76 867 ASP B CA 1
ATOM 2186 C C . ASP B 1 128 ? 72.503 -11.804 86.445 1.00 66.34 867 ASP B C 1
ATOM 2187 O O . ASP B 1 128 ? 71.586 -11.104 86.882 1.00 66.30 867 ASP B O 1
ATOM 2192 N N . GLN B 1 129 ? 72.334 -13.084 86.101 1.00 68.81 868 GLN B N 1
ATOM 2193 C CA . GLN B 1 129 ? 71.006 -13.695 86.112 1.00 71.19 868 GLN B CA 1
ATOM 2194 C C . GLN B 1 129 ? 70.390 -13.707 87.503 1.00 72.00 868 GLN B C 1
ATOM 2195 O O . GLN B 1 129 ? 69.167 -13.603 87.639 1.00 76.18 868 GLN B O 1
ATOM 2201 N N . ASP B 1 130 ? 71.213 -13.830 88.545 1.00 74.58 869 ASP B N 1
ATOM 2202 C CA . ASP B 1 130 ? 70.671 -13.960 89.893 1.00 81.20 869 ASP B CA 1
ATOM 2203 C C . ASP B 1 130 ? 70.088 -12.646 90.395 1.00 79.19 869 ASP B C 1
ATOM 2204 O O . ASP B 1 130 ? 69.070 -12.643 91.097 1.00 87.03 869 ASP B O 1
ATOM 2209 N N . TYR B 1 131 ? 70.706 -11.520 90.038 1.00 76.95 870 TYR B N 1
ATOM 2210 C CA . TYR B 1 131 ? 70.271 -10.211 90.505 1.00 74.41 870 TYR B CA 1
ATOM 2211 C C . TYR B 1 131 ? 69.613 -9.375 89.417 1.00 69.77 870 TYR B C 1
ATOM 2212 O O . TYR B 1 131 ? 69.208 -8.240 89.692 1.00 68.99 870 TYR B O 1
ATOM 2221 N N . ALA B 1 132 ? 69.497 -9.903 88.195 1.00 66.67 871 ALA B N 1
ATOM 2222 C CA . ALA B 1 132 ? 68.901 -9.184 87.067 1.00 67.37 871 ALA B CA 1
ATOM 2223 C C . ALA B 1 132 ? 69.594 -7.839 86.843 1.00 73.42 871 ALA B C 1
ATOM 2224 O O . ALA B 1 132 ? 68.958 -6.783 86.799 1.00 72.09 871 ALA B O 1
ATOM 2226 N N . ARG B 1 133 ? 70.918 -7.885 86.703 1.00 78.03 872 ARG B N 1
ATOM 2227 C CA . ARG B 1 133 ? 71.728 -6.687 86.543 1.00 68.44 872 ARG B CA 1
ATOM 2228 C C . ARG B 1 133 ? 72.611 -6.804 85.308 1.00 56.37 872 ARG B C 1
ATOM 2229 O O . ARG B 1 133 ? 72.957 -7.902 84.865 1.00 54.67 872 ARG B O 1
ATOM 2237 N N . PHE B 1 134 ? 72.981 -5.648 84.765 1.00 48.86 873 PHE B N 1
ATOM 2238 C CA . PHE B 1 134 ? 73.950 -5.549 83.682 1.00 43.36 873 PHE B CA 1
ATOM 2239 C C . PHE B 1 134 ? 75.199 -4.858 84.208 1.00 58.93 873 PHE B C 1
ATOM 2240 O O . PHE B 1 134 ? 75.112 -3.769 84.784 1.00 62.79 873 PHE B O 1
ATOM 2248 N N . GLU B 1 135 ? 76.356 -5.488 84.014 1.00 56.14 874 GLU B N 1
ATOM 2249 C CA . GLU B 1 135 ? 77.609 -4.965 84.540 1.00 50.24 874 GLU B CA 1
ATOM 2250 C C . GLU B 1 135 ? 78.687 -5.020 83.470 1.00 57.38 874 GLU B C 1
ATOM 2251 O O . GLU B 1 135 ? 78.528 -5.649 82.421 1.00 65.37 874 GLU B O 1
ATOM 2257 N N . SER B 1 136 ? 79.794 -4.345 83.754 1.00 61.91 875 SER B N 1
ATOM 2258 C CA . SER B 1 136 ? 80.958 -4.445 82.895 1.00 59.22 875 SER B CA 1
ATOM 2259 C C . SER B 1 136 ? 81.478 -5.884 82.928 1.00 61.65 875 SER B C 1
ATOM 2260 O O . SER B 1 136 ? 81.411 -6.540 83.973 1.00 68.76 875 SER B O 1
ATOM 2263 N N . PRO B 1 137 ? 81.978 -6.399 81.806 1.00 52.12 876 PRO B N 1
ATOM 2264 C CA . PRO B 1 137 ? 82.377 -7.817 81.740 1.00 51.80 876 PRO B CA 1
ATOM 2265 C C . PRO B 1 137 ? 83.391 -8.161 82.815 1.00 61.02 876 PRO B C 1
ATOM 2266 O O . PRO B 1 137 ? 84.403 -7.463 82.974 1.00 69.13 876 PRO B O 1
ATOM 2270 N N . PRO B 1 138 ? 83.142 -9.220 83.585 1.00 59.24 877 PRO B N 1
ATOM 2271 C CA . PRO B 1 138 ? 84.069 -9.580 84.664 1.00 60.33 877 PRO B CA 1
ATOM 2272 C C . PRO B 1 138 ? 85.399 -10.070 84.117 1.00 64.76 877 PRO B C 1
ATOM 2273 O O . PRO B 1 138 ? 85.453 -10.831 83.149 1.00 65.56 877 PRO B O 1
ATOM 2277 N N . LYS B 1 139 ? 86.478 -9.627 84.757 1.00 62.01 878 LYS B N 1
ATOM 2278 C CA . LYS B 1 139 ? 87.833 -10.012 84.369 1.00 65.39 878 LYS B CA 1
ATOM 2279 C C . LYS B 1 139 ? 88.189 -11.293 85.110 1.00 67.20 878 LYS B C 1
ATOM 2280 O O . LYS B 1 139 ? 88.699 -11.271 86.231 1.00 71.15 878 LYS B O 1
ATOM 2284 N N . THR B 1 140 ? 87.910 -12.427 84.475 1.00 66.61 879 THR B N 1
ATOM 2285 C CA . THR B 1 140 ? 88.212 -13.744 85.027 1.00 76.03 879 THR B CA 1
ATOM 2286 C C . THR B 1 140 ? 89.398 -14.316 84.260 1.00 86.21 879 THR B C 1
ATOM 2287 O O . THR B 1 140 ? 89.276 -14.658 83.079 1.00 87.19 879 THR B O 1
ATOM 2291 N N . GLN B 1 141 ? 90.539 -14.423 84.935 1.00 87.80 880 GLN B N 1
ATOM 2292 C CA . GLN B 1 141 ? 91.766 -14.857 84.281 1.00 93.19 880 GLN B CA 1
ATOM 2293 C C . GLN B 1 141 ? 91.936 -16.369 84.395 1.00 97.85 880 GLN B C 1
ATOM 2294 O O . GLN B 1 141 ? 91.660 -16.947 85.450 1.00 105.81 880 GLN B O 1
ATOM 2300 N N . PRO B 1 142 ? 92.382 -17.018 83.324 1.00 97.86 881 PRO B N 1
ATOM 2301 C CA . PRO B 1 142 ? 92.745 -18.433 83.403 1.00 91.23 881 PRO B CA 1
ATOM 2302 C C . PRO B 1 142 ? 94.182 -18.616 83.873 1.00 101.07 881 PRO B C 1
ATOM 2303 O O . PRO B 1 142 ? 95.003 -17.697 83.835 1.00 104.45 881 PRO B O 1
ATOM 2307 N N . THR B 1 143 ? 94.470 -19.833 84.319 1.00 101.42 882 THR B N 1
ATOM 2308 C CA . THR B 1 143 ? 95.832 -20.223 84.650 1.00 113.15 882 THR B CA 1
ATOM 2309 C C . THR B 1 143 ? 96.488 -20.872 83.439 1.00 119.72 882 THR B C 1
ATOM 2310 O O . THR B 1 143 ? 95.813 -21.444 82.578 1.00 120.04 882 THR B O 1
ATOM 2314 N N . GLU B 1 144 ? 97.819 -20.779 83.376 1.00 122.25 883 GLU B N 1
ATOM 2315 C CA . GLU B 1 144 ? 98.552 -21.504 82.344 1.00 126.10 883 GLU B CA 1
ATOM 2316 C C . GLU B 1 144 ? 98.342 -23.007 82.457 1.00 126.16 883 GLU B C 1
ATOM 2317 O O . GLU B 1 144 ? 98.575 -23.735 81.485 1.00 129.30 883 GLU B O 1
ATOM 2323 N N . ASP B 1 145 ? 97.896 -23.481 83.622 1.00 126.57 884 ASP B N 1
ATOM 2324 C CA . ASP B 1 145 ? 97.577 -24.894 83.787 1.00 126.33 884 ASP B CA 1
ATOM 2325 C C . ASP B 1 145 ? 96.326 -25.271 83.003 1.00 120.00 884 ASP B C 1
ATOM 2326 O O . ASP B 1 145 ? 96.309 -26.283 82.293 1.00 120.77 884 ASP B O 1
ATOM 2331 N N . ASN B 1 146 ? 95.266 -24.467 83.114 1.00 118.24 885 ASN B N 1
ATOM 2332 C CA . ASN B 1 146 ? 93.986 -24.770 82.483 1.00 115.00 885 ASN B CA 1
ATOM 2333 C C . ASN B 1 146 ? 93.622 -23.771 81.386 1.00 107.71 885 ASN B C 1
ATOM 2334 O O . ASN B 1 146 ? 92.442 -23.499 81.155 1.00 103.08 885 ASN B O 1
ATOM 2339 N N . LYS B 1 147 ? 94.623 -23.216 80.698 1.00 107.16 886 LYS B N 1
ATOM 2340 C CA . LYS B 1 147 ? 94.336 -22.275 79.621 1.00 101.26 886 LYS B CA 1
ATOM 2341 C C . LYS B 1 147 ? 93.755 -22.965 78.394 1.00 98.69 886 LYS B C 1
ATOM 2342 O O . LYS B 1 147 ? 93.111 -22.306 77.570 1.00 98.60 886 LYS B O 1
ATOM 2345 N N . TYR B 1 148 ? 93.954 -24.276 78.263 1.00 94.10 887 TYR B N 1
ATOM 2346 C CA . TYR B 1 148 ? 93.485 -25.007 77.093 1.00 91.96 887 TYR B CA 1
ATOM 2347 C C . TYR B 1 148 ? 91.988 -25.289 77.125 1.00 86.29 887 TYR B C 1
ATOM 2348 O O . TYR B 1 148 ? 91.409 -25.600 76.078 1.00 81.61 887 TYR B O 1
ATOM 2357 N N . LYS B 1 149 ? 91.348 -25.180 78.294 1.00 89.66 888 LYS B N 1
ATOM 2358 C CA . LYS B 1 149 ? 89.941 -25.541 78.421 1.00 85.14 888 LYS B CA 1
ATOM 2359 C C . LYS B 1 149 ? 89.153 -24.524 79.242 1.00 80.59 888 LYS B C 1
ATOM 2360 O O . LYS B 1 149 ? 88.047 -24.836 79.702 1.00 72.81 888 LYS B O 1
ATOM 2366 N N . PHE B 1 150 ? 89.682 -23.317 79.418 1.00 75.11 889 PHE B N 1
ATOM 2367 C CA . PHE B 1 150 ? 89.102 -22.362 80.353 1.00 69.97 889 PHE B CA 1
ATOM 2368 C C . PHE B 1 150 ? 87.718 -21.902 79.908 1.00 76.30 889 PHE B C 1
ATOM 2369 O O . PHE B 1 150 ? 87.522 -21.496 78.759 1.00 82.03 889 PHE B O 1
ATOM 2377 N N . CYS B 1 151 ? 86.764 -21.958 80.834 1.00 77.54 890 CYS B N 1
ATOM 2378 C CA . CYS B 1 151 ? 85.424 -21.412 80.651 1.00 68.66 890 CYS B CA 1
ATOM 2379 C C . CYS B 1 151 ? 85.176 -20.419 81.779 1.00 65.95 890 CYS B C 1
ATOM 2380 O O . CYS B 1 151 ? 85.092 -20.811 82.949 1.00 70.92 890 CYS B O 1
ATOM 2383 N N . ALA B 1 152 ? 85.065 -19.134 81.429 1.00 69.22 891 ALA B N 1
ATOM 2384 C CA . ALA B 1 152 ? 84.897 -18.099 82.447 1.00 65.77 891 ALA B CA 1
ATOM 2385 C C . ALA B 1 152 ? 83.615 -18.290 83.246 1.00 61.31 891 ALA B C 1
ATOM 2386 O O . ALA B 1 152 ? 83.560 -17.928 84.428 1.00 64.00 891 ALA B O 1
ATOM 2388 N N . SER B 1 153 ? 82.575 -18.853 82.627 1.00 62.34 892 SER B N 1
ATOM 2389 C CA . SER B 1 153 ? 81.341 -19.109 83.360 1.00 61.90 892 SER B CA 1
ATOM 2390 C C . SER B 1 153 ? 81.514 -20.259 84.344 1.00 64.77 892 SER B C 1
ATOM 2391 O O . SER B 1 153 ? 81.019 -20.194 85.475 1.00 66.58 892 SER B O 1
ATOM 2394 N N . CYS B 1 154 ? 82.215 -21.319 83.932 1.00 63.15 893 CYS B N 1
ATOM 2395 C CA . CYS B 1 154 ? 82.513 -22.412 84.852 1.00 72.71 893 CYS B CA 1
ATOM 2396 C C . CYS B 1 154 ? 83.332 -21.925 86.039 1.00 69.82 893 CYS B C 1
ATOM 2397 O O . CYS B 1 154 ? 83.172 -22.423 87.159 1.00 64.90 893 CYS B O 1
ATOM 2400 N N . ALA B 1 155 ? 84.216 -20.951 85.812 1.00 69.60 894 ALA B N 1
ATOM 2401 C CA . ALA B 1 155 ? 85.043 -20.436 86.898 1.00 65.12 894 ALA B CA 1
ATOM 2402 C C . ALA B 1 155 ? 84.207 -19.685 87.926 1.00 68.88 894 ALA B C 1
ATOM 2403 O O . ALA B 1 155 ? 84.436 -19.815 89.133 1.00 74.59 894 ALA B O 1
ATOM 2405 N N . ARG B 1 156 ? 83.231 -18.900 87.472 1.00 65.04 895 ARG B N 1
ATOM 2406 C CA . ARG B 1 156 ? 82.408 -18.136 88.402 1.00 65.59 895 ARG B CA 1
ATOM 2407 C C . ARG B 1 156 ? 81.281 -18.968 88.997 1.00 68.16 895 ARG B C 1
ATOM 2408 O O . ARG B 1 156 ? 80.829 -18.678 90.109 1.00 62.01 895 ARG B O 1
ATOM 2416 N N . LEU B 1 157 ? 80.822 -20.000 88.288 1.00 69.95 896 LEU B N 1
ATOM 2417 C CA . LEU B 1 157 ? 79.794 -20.887 88.817 1.00 77.54 896 LEU B CA 1
ATOM 2418 C C . LEU B 1 157 ? 80.354 -21.915 89.790 1.00 91.26 896 LEU B C 1
ATOM 2419 O O . LEU B 1 157 ? 79.609 -22.409 90.645 1.00 93.27 896 LEU B O 1
ATOM 2424 N N . ALA B 1 158 ? 81.638 -22.245 89.683 1.00 88.01 897 ALA B N 1
ATOM 2425 C CA . ALA B 1 158 ? 82.255 -23.203 90.589 1.00 90.84 897 ALA B CA 1
ATOM 2426 C C . ALA B 1 158 ? 82.221 -22.682 92.020 1.00 92.06 897 ALA B C 1
ATOM 2427 O O . ALA B 1 158 ? 82.330 -21.477 92.253 1.00 93.18 897 ALA B O 1
ATOM 2429 N N . ASN C 1 3 ? 108.682 6.009 7.993 1.00 130.72 726 ASN C N 1
ATOM 2430 C CA . ASN C 1 3 ? 109.722 5.388 7.182 1.00 130.56 726 ASN C CA 1
ATOM 2431 C C . ASN C 1 3 ? 110.988 5.140 7.997 1.00 129.66 726 ASN C C 1
ATOM 2432 O O . ASN C 1 3 ? 110.973 5.216 9.227 1.00 132.10 726 ASN C O 1
ATOM 2434 N N . ARG C 1 4 ? 112.084 4.848 7.300 1.00 135.61 727 ARG C N 1
ATOM 2435 C CA . ARG C 1 4 ? 113.352 4.563 7.956 1.00 125.59 727 ARG C CA 1
ATOM 2436 C C . ARG C 1 4 ? 114.005 5.854 8.436 1.00 120.24 727 ARG C C 1
ATOM 2437 O O . ARG C 1 4 ? 114.186 6.797 7.659 1.00 119.86 727 ARG C O 1
ATOM 2439 N N . ILE C 1 5 ? 114.364 5.890 9.717 1.00 133.58 728 ILE C N 1
ATOM 2440 C CA . ILE C 1 5 ? 115.054 7.022 10.322 1.00 119.57 728 ILE C CA 1
ATOM 2441 C C . ILE C 1 5 ? 116.419 6.545 10.794 1.00 118.84 728 ILE C C 1
ATOM 2442 O O . ILE C 1 5 ? 116.513 5.563 11.540 1.00 124.06 728 ILE C O 1
ATOM 2447 N N . SER C 1 6 ? 117.471 7.239 10.366 1.00 120.07 729 SER C N 1
ATOM 2448 C CA . SER C 1 6 ? 118.842 6.847 10.663 1.00 116.33 729 SER C CA 1
ATOM 2449 C C . SER C 1 6 ? 119.606 8.037 11.222 1.00 110.45 729 SER C C 1
ATOM 2450 O O . SER C 1 6 ? 119.507 9.147 10.688 1.00 107.76 729 SER C O 1
ATOM 2453 N N . TRP C 1 7 ? 120.364 7.806 12.290 1.00 110.02 730 TRP C N 1
ATOM 2454 C CA . TRP C 1 7 ? 121.199 8.860 12.843 1.00 107.03 730 TRP C CA 1
ATOM 2455 C C . TRP C 1 7 ? 122.385 9.142 11.923 1.00 116.37 730 TRP C C 1
ATOM 2456 O O . TRP C 1 7 ? 122.748 8.335 11.062 1.00 122.94 730 TRP C O 1
ATOM 2467 N N . VAL C 1 8 ? 122.994 10.309 12.121 1.00 113.65 731 VAL C N 1
ATOM 2468 C CA . VAL C 1 8 ? 124.162 10.733 11.357 1.00 111.26 731 VAL C CA 1
ATOM 2469 C C . VAL C 1 8 ? 125.249 11.145 12.339 1.00 112.87 731 VAL C C 1
ATOM 2470 O O . VAL C 1 8 ? 125.043 12.054 13.153 1.00 110.90 731 VAL C O 1
ATOM 2474 N N . GLY C 1 9 ? 126.402 10.485 12.262 1.00 114.89 732 GLY C N 1
ATOM 2475 C CA . GLY C 1 9 ? 127.510 10.796 13.140 1.00 117.08 732 GLY C CA 1
ATOM 2476 C C . GLY C 1 9 ? 127.385 10.121 14.491 1.00 118.33 732 GLY C C 1
ATOM 2477 O O . GLY C 1 9 ? 126.409 9.438 14.803 1.00 119.58 732 GLY C O 1
ATOM 2478 N N . ASP C 1 10 ? 128.412 10.324 15.312 1.00 123.78 733 ASP C N 1
ATOM 2479 C CA . ASP C 1 10 ? 128.466 9.735 16.641 1.00 117.23 733 ASP C CA 1
ATOM 2480 C C . ASP C 1 10 ? 127.726 10.611 17.650 1.00 107.89 733 ASP C C 1
ATOM 2481 O O . ASP C 1 10 ? 127.402 11.772 17.392 1.00 103.96 733 ASP C O 1
ATOM 2486 N N . ALA C 1 11 ? 127.463 10.035 18.821 1.00 109.24 734 ALA C N 1
ATOM 2487 C CA . ALA C 1 11 ? 126.726 10.742 19.859 1.00 107.21 734 ALA C CA 1
ATOM 2488 C C . ALA C 1 11 ? 127.570 11.862 20.457 1.00 113.35 734 ALA C C 1
ATOM 2489 O O . ALA C 1 11 ? 128.770 11.699 20.698 1.00 117.15 734 ALA C O 1
ATOM 2491 N N . VAL C 1 12 ? 126.930 13.006 20.698 1.00 119.18 735 VAL C N 1
ATOM 2492 C CA . VAL C 1 12 ? 127.604 14.170 21.263 1.00 118.10 735 VAL C CA 1
ATOM 2493 C C . VAL C 1 12 ? 127.823 13.956 22.754 1.00 120.94 735 VAL C C 1
ATOM 2494 O O . VAL C 1 12 ? 128.958 13.766 23.207 1.00 126.52 735 VAL C O 1
ATOM 2498 N N . LYS C 1 13 ? 126.739 13.991 23.526 1.00 117.28 736 LYS C N 1
ATOM 2499 C CA . LYS C 1 13 ? 126.794 13.794 24.966 1.00 114.81 736 LYS C CA 1
ATOM 2500 C C . LYS C 1 13 ? 125.760 12.757 25.382 1.00 113.68 736 LYS C C 1
ATOM 2501 O O . LYS C 1 13 ? 124.740 12.570 24.712 1.00 108.14 736 LYS C O 1
ATOM 2504 N N . THR C 1 14 ? 126.035 12.082 26.498 1.00 111.68 737 THR C N 1
ATOM 2505 C CA . THR C 1 14 ? 125.172 11.024 27.013 1.00 122.41 737 THR C CA 1
ATOM 2506 C C . THR C 1 14 ? 124.820 11.332 28.460 1.00 130.75 737 THR C C 1
ATOM 2507 O O . THR C 1 14 ? 125.712 11.479 29.302 1.00 134.21 737 THR C O 1
ATOM 2511 N N . ASP C 1 15 ? 123.523 11.424 28.747 1.00 133.36 738 ASP C N 1
ATOM 2512 C CA . ASP C 1 15 ? 123.029 11.710 30.091 1.00 136.10 738 ASP C CA 1
ATOM 2513 C C . ASP C 1 15 ? 121.877 10.762 30.400 1.00 139.50 738 ASP C C 1
ATOM 2514 O O . ASP C 1 15 ? 120.845 10.794 29.724 1.00 136.74 738 ASP C O 1
ATOM 2519 N N . GLY C 1 16 ? 122.061 9.916 31.412 1.00 139.72 739 GLY C N 1
ATOM 2520 C CA . GLY C 1 16 ? 121.041 8.974 31.828 1.00 138.55 739 GLY C CA 1
ATOM 2521 C C . GLY C 1 16 ? 120.617 7.991 30.756 1.00 135.72 739 GLY C C 1
ATOM 2522 O O . GLY C 1 16 ? 121.407 7.155 30.302 1.00 140.74 739 GLY C O 1
ATOM 2523 N N . LYS C 1 17 ? 119.351 8.078 30.354 1.00 130.83 740 LYS C N 1
ATOM 2524 C CA . LYS C 1 17 ? 118.796 7.171 29.357 1.00 127.55 740 LYS C CA 1
ATOM 2525 C C . LYS C 1 17 ? 118.935 7.703 27.935 1.00 125.73 740 LYS C C 1
ATOM 2526 O O . LYS C 1 17 ? 118.944 6.916 26.980 1.00 127.55 740 LYS C O 1
ATOM 2528 N N . LYS C 1 18 ? 119.064 9.014 27.773 1.00 111.65 741 LYS C N 1
ATOM 2529 C CA . LYS C 1 18 ? 119.089 9.639 26.459 1.00 112.69 741 LYS C CA 1
ATOM 2530 C C . LYS C 1 18 ? 120.519 9.859 25.977 1.00 114.91 741 LYS C C 1
ATOM 2531 O O . LYS C 1 18 ? 121.437 10.090 26.770 1.00 116.20 741 LYS C O 1
ATOM 2537 N N . SER C 1 19 ? 120.697 9.776 24.658 1.00 107.07 742 SER C N 1
ATOM 2538 C CA . SER C 1 19 ? 121.976 10.032 24.003 1.00 109.02 742 SER C CA 1
ATOM 2539 C C . SER C 1 19 ? 121.750 11.045 22.891 1.00 106.67 742 SER C C 1
ATOM 2540 O O . SER C 1 19 ? 121.055 10.752 21.913 1.00 105.53 742 SER C O 1
ATOM 2543 N N . TYR C 1 20 ? 122.342 12.227 23.035 1.00 111.75 743 TYR C N 1
ATOM 2544 C CA . TYR C 1 20 ? 122.078 13.328 22.120 1.00 102.32 743 TYR C CA 1
ATOM 2545 C C . TYR C 1 20 ? 122.832 13.156 20.807 1.00 100.98 743 TYR C C 1
ATOM 2546 O O . TYR C 1 20 ? 123.959 12.653 20.779 1.00 113.75 743 TYR C O 1
ATOM 2555 N N . TYR C 1 21 ? 122.197 13.579 19.716 1.00 90.97 744 TYR C N 1
ATOM 2556 C CA . TYR C 1 21 ? 122.792 13.548 18.389 1.00 96.77 744 TYR C CA 1
ATOM 2557 C C . TYR C 1 21 ? 122.705 14.931 17.759 1.00 95.66 744 TYR C C 1
ATOM 2558 O O . TYR C 1 21 ? 121.954 15.800 18.212 1.00 94.66 744 TYR C O 1
ATOM 2567 N N . LYS C 1 22 ? 123.486 15.126 16.699 1.00 94.76 745 LYS C N 1
ATOM 2568 C CA . LYS C 1 22 ? 123.524 16.401 15.995 1.00 93.85 745 LYS C CA 1
ATOM 2569 C C . LYS C 1 22 ? 122.753 16.385 14.684 1.00 95.74 745 LYS C C 1
ATOM 2570 O O . LYS C 1 22 ? 122.226 17.425 14.276 1.00 93.20 745 LYS C O 1
ATOM 2572 N N . LYS C 1 23 ? 122.661 15.232 14.024 1.00 98.57 746 LYS C N 1
ATOM 2573 C CA . LYS C 1 23 ? 122.064 15.139 12.701 1.00 99.17 746 LYS C CA 1
ATOM 2574 C C . LYS C 1 23 ? 121.264 13.848 12.599 1.00 100.60 746 LYS C C 1
ATOM 2575 O O . LYS C 1 23 ? 121.591 12.847 13.242 1.00 102.35 746 LYS C O 1
ATOM 2581 N N . VAL C 1 24 ? 120.200 13.880 11.789 1.00 104.28 747 VAL C N 1
ATOM 2582 C CA . VAL C 1 24 ? 119.385 12.701 11.518 1.00 107.02 747 VAL C CA 1
ATOM 2583 C C . VAL C 1 24 ? 119.076 12.638 10.028 1.00 111.79 747 VAL C C 1
ATOM 2584 O O . VAL C 1 24 ? 119.105 13.646 9.318 1.00 108.83 747 VAL C O 1
ATOM 2588 N N . CYS C 1 25 ? 118.775 11.427 9.563 1.00 112.90 748 CYS C N 1
ATOM 2589 C CA . CYS C 1 25 ? 118.283 11.182 8.212 1.00 115.16 748 CYS C CA 1
ATOM 2590 C C . CYS C 1 25 ? 116.857 10.655 8.318 1.00 113.51 748 CYS C C 1
ATOM 2591 O O . CYS C 1 25 ? 116.631 9.546 8.812 1.00 117.18 748 CYS C O 1
ATOM 2594 N N . ILE C 1 26 ? 115.901 11.454 7.861 1.00 122.21 749 ILE C N 1
ATOM 2595 C CA . ILE C 1 26 ? 114.488 11.099 7.875 1.00 109.82 749 ILE C CA 1
ATOM 2596 C C . ILE C 1 26 ? 114.028 10.998 6.431 1.00 106.73 749 ILE C C 1
ATOM 2597 O O . ILE C 1 26 ? 114.035 11.996 5.700 1.00 100.61 749 ILE C O 1
ATOM 2602 N N . ASP C 1 27 ? 113.650 9.788 6.021 1.00 108.74 750 ASP C N 1
ATOM 2603 C CA . ASP C 1 27 ? 113.249 9.508 4.652 1.00 111.19 750 ASP C CA 1
ATOM 2604 C C . ASP C 1 27 ? 114.337 9.907 3.672 1.00 123.10 750 ASP C C 1
ATOM 2605 O O . ASP C 1 27 ? 115.406 9.290 3.622 1.00 129.84 750 ASP C O 1
ATOM 2607 N N . SER C 1 28 ? 114.040 10.966 2.915 1.00 120.68 751 SER C N 1
ATOM 2608 C CA . SER C 1 28 ? 114.833 11.504 1.822 1.00 125.04 751 SER C CA 1
ATOM 2609 C C . SER C 1 28 ? 115.393 12.881 2.151 1.00 121.89 751 SER C C 1
ATOM 2610 O O . SER C 1 28 ? 115.870 13.583 1.255 1.00 124.86 751 SER C O 1
ATOM 2612 N N . GLU C 1 29 ? 115.344 13.281 3.420 1.00 119.79 752 GLU C N 1
ATOM 2613 C CA . GLU C 1 29 ? 115.783 14.603 3.832 1.00 117.47 752 GLU C CA 1
ATOM 2614 C C . GLU C 1 29 ? 116.769 14.483 4.986 1.00 113.88 752 GLU C C 1
ATOM 2615 O O . GLU C 1 29 ? 116.831 13.463 5.677 1.00 114.13 752 GLU C O 1
ATOM 2621 N N . THR C 1 30 ? 117.550 15.542 5.179 1.00 110.36 753 THR C N 1
ATOM 2622 C CA . THR C 1 30 ? 118.542 15.615 6.242 1.00 106.73 753 THR C CA 1
ATOM 2623 C C . THR C 1 30 ? 118.149 16.692 7.246 1.00 102.16 753 THR C C 1
ATOM 2624 O O . THR C 1 30 ? 117.703 17.779 6.864 1.00 102.91 753 THR C O 1
ATOM 2628 N N . LEU C 1 31 ? 118.326 16.392 8.532 1.00 104.31 754 LEU C N 1
ATOM 2629 C CA . LEU C 1 31 ? 117.894 17.283 9.598 1.00 99.26 754 LEU C CA 1
ATOM 2630 C C . LEU C 1 31 ? 118.973 17.389 10.667 1.00 103.07 754 LEU C C 1
ATO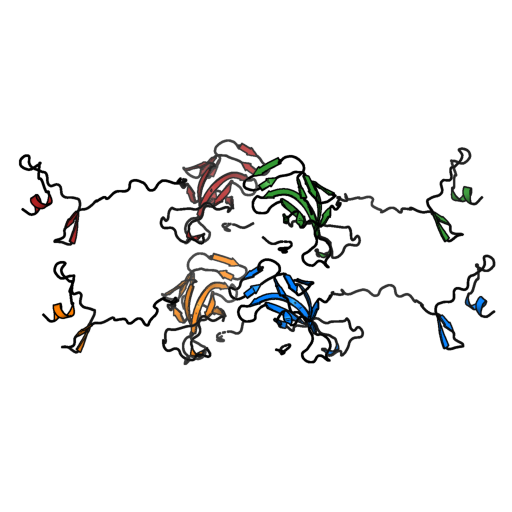M 2631 O O . LEU C 1 31 ? 119.579 16.384 11.046 1.00 109.91 754 LEU C O 1
ATOM 2636 N N . GLU C 1 32 ? 119.204 18.608 11.154 1.00 93.45 755 GLU C N 1
ATOM 2637 C CA . GLU C 1 32 ? 120.154 18.851 12.231 1.00 94.17 755 GLU C CA 1
ATOM 2638 C C . GLU C 1 32 ? 119.604 19.933 13.151 1.00 88.47 755 GLU C C 1
ATOM 2639 O O . GLU C 1 32 ? 118.653 20.644 12.810 1.00 90.74 755 GLU C O 1
ATOM 2645 N N . VAL C 1 33 ? 120.212 20.047 14.336 1.00 86.61 756 VAL C N 1
ATOM 2646 C CA . VAL C 1 33 ? 119.760 21.026 15.320 1.00 82.79 756 VAL C CA 1
ATOM 2647 C C . VAL C 1 33 ? 119.945 22.431 14.767 1.00 85.04 756 VAL C C 1
ATOM 2648 O O . VAL C 1 33 ? 121.019 22.788 14.270 1.00 89.92 756 VAL C O 1
ATOM 2652 N N . GLY C 1 34 ? 118.889 23.241 14.865 1.00 77.73 757 GLY C N 1
ATOM 2653 C CA . GLY C 1 34 ? 118.820 24.544 14.241 1.00 73.32 757 GLY C CA 1
ATOM 2654 C C . GLY C 1 34 ? 117.849 24.590 13.080 1.00 78.00 757 GLY C C 1
ATOM 2655 O O . GLY C 1 34 ? 117.286 25.652 12.793 1.00 84.18 757 GLY C O 1
ATOM 2656 N N . ASP C 1 35 ? 117.641 23.460 12.413 1.00 75.54 758 ASP C N 1
ATOM 2657 C CA . ASP C 1 35 ? 116.674 23.392 11.332 1.00 78.49 758 ASP C CA 1
ATOM 2658 C C . ASP C 1 35 ? 115.258 23.555 11.876 1.00 82.53 758 ASP C C 1
ATOM 2659 O O . ASP C 1 35 ? 114.979 23.317 13.054 1.00 88.17 758 ASP C O 1
ATOM 2664 N N . CYS C 1 36 ? 114.361 23.979 10.996 1.00 85.47 759 CYS C N 1
ATOM 2665 C CA . CYS C 1 36 ? 112.948 24.093 11.311 1.00 74.79 759 CYS C CA 1
ATOM 2666 C C . CYS C 1 36 ? 112.182 22.986 10.599 1.00 72.63 759 CYS C C 1
ATOM 2667 O O . CYS C 1 36 ? 112.674 22.368 9.653 1.00 73.89 759 CYS C O 1
ATOM 2670 N N . VAL C 1 37 ? 110.962 22.727 11.071 1.00 75.52 760 VAL C N 1
ATOM 2671 C CA . VAL C 1 37 ? 110.221 21.544 10.650 1.00 74.15 760 VAL C CA 1
ATOM 2672 C C . VAL C 1 37 ? 108.730 21.818 10.776 1.00 67.88 760 VAL C C 1
ATOM 2673 O O . VAL C 1 37 ? 108.308 22.748 11.466 1.00 61.81 760 VAL C O 1
ATOM 2677 N N . SER C 1 38 ? 107.925 21.019 10.081 1.00 65.20 761 SER C N 1
ATOM 2678 C CA . SER C 1 38 ? 106.474 21.132 10.120 1.00 65.76 761 SER C CA 1
ATOM 2679 C C . SER C 1 38 ? 105.879 19.868 10.725 1.00 67.05 761 SER C C 1
ATOM 2680 O O . SER C 1 38 ? 106.393 18.764 10.517 1.00 72.00 761 SER C O 1
ATOM 2683 N N . VAL C 1 39 ? 104.800 20.039 11.485 1.00 64.25 762 VAL C N 1
ATOM 2684 C CA . VAL C 1 39 ? 104.120 18.930 12.144 1.00 65.97 762 VAL C CA 1
ATOM 2685 C C . VAL C 1 39 ? 102.624 19.072 11.913 1.00 67.02 762 VAL C C 1
ATOM 2686 O O . VAL C 1 39 ? 102.070 20.171 12.028 1.00 67.52 762 VAL C O 1
ATOM 2690 N N . ILE C 1 40 ? 101.978 17.963 11.578 1.00 68.75 763 ILE C N 1
ATOM 2691 C CA . ILE C 1 40 ? 100.530 17.959 11.356 1.00 63.08 763 ILE C CA 1
ATOM 2692 C C . ILE C 1 40 ? 99.822 17.991 12.708 1.00 61.20 763 ILE C C 1
ATOM 2693 O O . ILE C 1 40 ? 100.153 17.186 13.592 1.00 63.85 763 ILE C O 1
ATOM 2698 N N . PRO C 1 41 ? 98.855 18.884 12.902 1.00 67.31 764 PRO C N 1
ATOM 2699 C CA . PRO C 1 41 ? 98.130 18.935 14.176 1.00 63.56 764 PRO C CA 1
ATOM 2700 C C . PRO C 1 41 ? 97.262 17.702 14.373 1.00 62.23 764 PRO C C 1
ATOM 2701 O O . PRO C 1 41 ? 97.052 16.897 13.464 1.00 64.30 764 PRO C O 1
ATOM 2705 N N . ASP C 1 42 ? 96.754 17.562 15.602 1.00 61.37 765 ASP C N 1
ATOM 2706 C CA . ASP C 1 42 ? 95.845 16.461 15.906 1.00 61.39 765 ASP C CA 1
ATOM 2707 C C . ASP C 1 42 ? 94.617 16.505 15.005 1.00 67.17 765 ASP C C 1
ATOM 2708 O O . ASP C 1 42 ? 94.126 15.463 14.555 1.00 72.06 765 ASP C O 1
ATOM 2713 N N . ASP C 1 43 ? 94.116 17.705 14.724 1.00 66.21 766 ASP C N 1
ATOM 2714 C CA . ASP C 1 43 ? 93.100 17.913 13.699 1.00 64.73 766 ASP C CA 1
ATOM 2715 C C . ASP C 1 43 ? 93.822 18.135 12.375 1.00 63.69 766 ASP C C 1
ATOM 2716 O O . ASP C 1 43 ? 94.438 19.186 12.164 1.00 66.70 766 ASP C O 1
ATOM 2721 N N . SER C 1 44 ? 93.747 17.140 11.486 1.00 68.90 767 SER C N 1
ATOM 2722 C CA . SER C 1 44 ? 94.493 17.191 10.231 1.00 70.76 767 SER C CA 1
ATOM 2723 C C . SER C 1 44 ? 94.075 18.370 9.363 1.00 72.26 767 SER C C 1
ATOM 2724 O O . SER C 1 44 ? 94.888 18.888 8.587 1.00 63.83 767 SER C O 1
ATOM 2727 N N . SER C 1 45 ? 92.821 18.812 9.483 1.00 75.20 768 SER C N 1
ATOM 2728 C CA . SER C 1 45 ? 92.309 19.877 8.628 1.00 71.91 768 SER C CA 1
ATOM 2729 C C . SER C 1 45 ? 92.870 21.249 8.985 1.00 64.99 768 SER C C 1
ATOM 2730 O O . SER C 1 45 ? 92.802 22.165 8.158 1.00 63.91 768 SER C O 1
ATOM 2733 N N . LYS C 1 46 ? 93.417 21.416 10.185 1.00 64.83 769 LYS C N 1
ATOM 2734 C CA . LYS C 1 46 ? 93.924 22.711 10.611 1.00 67.25 769 LYS C CA 1
ATOM 2735 C C . LYS C 1 46 ? 95.310 22.974 10.022 1.00 68.12 769 LYS C C 1
ATOM 2736 O O . LYS C 1 46 ? 96.008 22.044 9.611 1.00 66.73 769 LYS C O 1
ATOM 2742 N N . PRO C 1 47 ? 95.722 24.243 9.953 1.00 67.08 770 PRO C N 1
ATOM 2743 C CA . PRO C 1 47 ? 97.025 24.569 9.360 1.00 65.54 770 PRO C CA 1
ATOM 2744 C C . PRO C 1 47 ? 98.183 23.937 10.120 1.00 64.22 770 PRO C C 1
ATOM 2745 O O . PRO C 1 47 ? 98.096 23.640 11.312 1.00 63.19 770 PRO C O 1
ATOM 2749 N N . LEU C 1 48 ? 99.289 23.753 9.404 1.00 70.44 771 LEU C N 1
ATOM 2750 C CA . LEU C 1 48 ? 100.445 23.052 9.947 1.00 65.04 771 LEU C CA 1
ATOM 2751 C C . LEU C 1 48 ? 101.087 23.824 11.095 1.00 63.29 771 LEU C C 1
ATOM 2752 O O . LEU C 1 48 ? 101.181 25.054 11.064 1.00 59.28 771 LEU C O 1
ATOM 2757 N N . TYR C 1 49 ? 101.532 23.089 12.111 1.00 60.74 772 TYR C N 1
ATOM 2758 C CA . TYR C 1 49 ? 102.396 23.656 13.134 1.00 55.89 772 TYR C CA 1
ATOM 2759 C C . TYR C 1 49 ? 103.819 23.736 12.598 1.00 58.11 772 TYR C C 1
ATOM 2760 O O . TYR C 1 49 ? 104.227 22.947 11.742 1.00 59.46 772 TYR C O 1
ATOM 2769 N N . LEU C 1 50 ? 104.579 24.700 13.108 1.00 64.19 773 LEU C N 1
ATOM 2770 C CA . LEU C 1 50 ? 105.964 24.876 12.693 1.00 64.39 773 LEU C CA 1
ATOM 2771 C C . LEU C 1 50 ? 106.827 25.079 13.926 1.00 66.87 773 LEU C C 1
ATOM 2772 O O . LEU C 1 50 ? 106.478 25.867 14.811 1.00 67.74 773 LEU C O 1
ATOM 2777 N N . ALA C 1 51 ? 107.949 24.367 13.983 1.00 68.13 774 ALA C N 1
ATOM 2778 C CA . ALA C 1 51 ? 108.813 24.401 15.151 1.00 57.07 774 ALA C CA 1
ATOM 2779 C C . ALA C 1 51 ? 110.269 24.347 14.720 1.00 67.80 774 ALA C C 1
ATOM 2780 O O . ALA C 1 51 ? 110.602 23.883 13.627 1.00 76.36 774 ALA C O 1
ATOM 2782 N N . ARG C 1 52 ? 111.136 24.834 15.601 1.00 68.73 775 ARG C N 1
ATOM 2783 C CA . ARG C 1 52 ? 112.576 24.705 15.445 1.00 69.94 775 ARG C CA 1
ATOM 2784 C C . ARG C 1 52 ? 113.070 23.545 16.300 1.00 76.15 775 ARG C C 1
ATOM 2785 O O . ARG C 1 52 ? 112.640 23.378 17.446 1.00 83.22 775 ARG C O 1
ATOM 2793 N N . VAL C 1 53 ? 113.960 22.736 15.732 1.00 77.24 776 VAL C N 1
ATOM 2794 C CA . VAL C 1 53 ? 114.496 21.559 16.409 1.00 76.13 776 VAL C CA 1
ATOM 2795 C C . VAL C 1 53 ? 115.665 21.996 17.283 1.00 74.21 776 VAL C C 1
ATOM 2796 O O . VAL C 1 53 ? 116.749 22.305 16.780 1.00 76.60 776 VAL C O 1
ATOM 2800 N N . THR C 1 54 ? 115.450 22.009 18.597 1.00 72.20 777 THR C N 1
ATOM 2801 C CA . THR C 1 54 ? 116.477 22.453 19.531 1.00 78.17 777 THR C CA 1
ATOM 2802 C C . THR C 1 54 ? 117.351 21.321 20.050 1.00 82.95 777 THR C C 1
ATOM 2803 O O . THR C 1 54 ? 118.443 21.586 20.567 1.00 86.17 777 THR C O 1
ATOM 2807 N N . ALA C 1 55 ? 116.899 20.075 19.932 1.00 76.92 778 ALA C N 1
ATOM 2808 C CA . ALA C 1 55 ? 117.649 18.942 20.452 1.00 77.37 778 ALA C CA 1
ATOM 2809 C C . ALA C 1 55 ? 117.226 17.673 19.726 1.00 83.34 778 ALA C C 1
ATOM 2810 O O . ALA C 1 55 ? 116.091 17.557 19.254 1.00 86.26 778 ALA C O 1
ATOM 2812 N N . LEU C 1 56 ? 118.157 16.724 19.645 1.00 87.81 779 LEU C N 1
ATOM 2813 C CA . LEU C 1 56 ? 117.919 15.417 19.045 1.00 89.69 779 LEU C CA 1
ATOM 2814 C C . LEU C 1 56 ? 118.567 14.363 19.927 1.00 90.95 779 LEU C C 1
ATOM 2815 O O . LEU C 1 56 ? 119.756 14.469 20.239 1.00 94.48 779 LEU C O 1
ATOM 2820 N N . TRP C 1 57 ? 117.796 13.355 20.332 1.00 87.82 780 TRP C N 1
ATOM 2821 C CA . TRP C 1 57 ? 118.338 12.329 21.210 1.00 98.70 780 TRP C CA 1
ATOM 2822 C C . TRP C 1 57 ? 117.598 11.017 21.002 1.00 97.07 780 TRP C C 1
ATOM 2823 O O . TRP C 1 57 ? 116.468 10.985 20.509 1.00 92.23 780 TRP C O 1
ATOM 2834 N N . GLU C 1 58 ? 118.260 9.930 21.393 1.00 92.17 781 GLU C N 1
ATOM 2835 C CA . GLU C 1 58 ? 117.685 8.591 21.376 1.00 97.91 781 GLU C CA 1
ATOM 2836 C C . GLU C 1 58 ? 117.468 8.136 22.812 1.00 109.48 781 GLU C C 1
ATOM 2837 O O . GLU C 1 58 ? 118.422 8.059 23.594 1.00 115.95 781 GLU C O 1
ATOM 2843 N N . ASP C 1 59 ? 116.221 7.836 23.154 1.00 109.24 782 ASP C N 1
ATOM 2844 C CA . ASP C 1 59 ? 115.866 7.384 24.490 1.00 114.17 782 ASP C CA 1
ATOM 2845 C C . ASP C 1 59 ? 115.656 5.876 24.485 1.00 114.69 782 ASP C C 1
ATOM 2846 O O . ASP C 1 59 ? 115.077 5.321 23.547 1.00 122.41 782 ASP C O 1
ATOM 2851 N N . SER C 1 60 ? 116.135 5.213 25.541 1.00 124.38 783 SER C N 1
ATOM 2852 C CA . SER C 1 60 ? 115.979 3.767 25.634 1.00 124.28 783 SER C CA 1
ATOM 2853 C C . SER C 1 60 ? 114.526 3.354 25.828 1.00 128.49 783 SER C C 1
ATOM 2854 O O . SER C 1 60 ? 114.178 2.201 25.550 1.00 133.51 783 SER C O 1
ATOM 2857 N N . SER C 1 61 ? 113.670 4.270 26.288 1.00 127.27 784 SER C N 1
ATOM 2858 C CA . SER C 1 61 ? 112.265 3.972 26.517 1.00 133.00 784 SER C CA 1
ATOM 2859 C C . SER C 1 61 ? 111.324 4.702 25.570 1.00 131.66 784 SER C C 1
ATOM 2860 O O . SER C 1 61 ? 110.187 4.253 25.390 1.00 131.74 784 SER C O 1
ATOM 2863 N N . ASN C 1 62 ? 111.762 5.804 24.963 1.00 127.82 785 ASN C N 1
ATOM 2864 C CA . ASN C 1 62 ? 110.926 6.570 24.051 1.00 121.98 785 ASN C CA 1
ATOM 2865 C C . ASN C 1 62 ? 111.387 6.503 22.603 1.00 116.95 785 ASN C C 1
ATOM 2866 O O . ASN C 1 62 ? 110.663 6.977 21.720 1.00 117.51 785 ASN C O 1
ATOM 2871 N N . GLY C 1 63 ? 112.560 5.935 22.334 1.00 113.21 786 GLY C N 1
ATOM 2872 C CA . GLY C 1 63 ? 113.041 5.847 20.970 1.00 106.46 786 GLY C CA 1
ATOM 2873 C C . GLY C 1 63 ? 113.676 7.145 20.496 1.00 97.43 786 GLY C C 1
ATOM 2874 O O . GLY C 1 63 ? 114.218 7.928 21.278 1.00 97.65 786 GLY C O 1
ATOM 2875 N N . GLN C 1 64 ? 113.593 7.371 19.188 1.00 91.51 787 GLN C N 1
ATOM 2876 C CA . GLN C 1 64 ? 114.224 8.525 18.562 1.00 86.70 787 GLN C CA 1
ATOM 2877 C C . GLN C 1 64 ? 113.333 9.750 18.733 1.00 84.80 787 GLN C C 1
ATOM 2878 O O . GLN C 1 64 ? 112.168 9.743 18.318 1.00 89.31 787 GLN C O 1
ATOM 2884 N N . MET C 1 65 ? 113.879 10.802 19.340 1.00 79.38 788 MET C N 1
ATOM 2885 C CA . MET C 1 65 ? 113.091 11.940 19.788 1.00 76.97 788 MET C CA 1
ATOM 2886 C C . MET C 1 65 ? 113.695 13.247 19.291 1.00 76.88 788 MET C C 1
ATOM 2887 O O . MET C 1 65 ? 114.789 13.283 18.721 1.00 85.99 788 MET C O 1
ATOM 2892 N N . PHE C 1 66 ? 112.958 14.330 19.527 1.00 77.35 789 PHE C N 1
ATOM 2893 C CA . PHE C 1 66 ? 113.423 15.680 19.244 1.00 77.42 789 PHE C CA 1
ATOM 2894 C C . PHE C 1 66 ? 112.565 16.657 20.033 1.00 74.74 789 PHE C C 1
ATOM 2895 O O . PHE C 1 66 ? 111.395 16.386 20.316 1.00 76.37 789 PHE C O 1
ATOM 2903 N N . HIS C 1 67 ? 113.160 17.791 20.389 1.00 69.93 790 HIS C N 1
ATOM 2904 C CA . HIS C 1 67 ? 112.464 18.846 21.113 1.00 65.51 790 HIS C CA 1
ATOM 2905 C C . HIS C 1 67 ? 112.031 19.925 20.131 1.00 66.71 790 HIS C C 1
ATOM 2906 O O . HIS C 1 67 ? 112.851 20.436 19.360 1.00 71.77 790 HIS C O 1
ATOM 2913 N N . ALA C 1 68 ? 110.747 20.268 20.160 1.00 74.54 791 ALA C N 1
ATOM 2914 C CA . ALA C 1 68 ? 110.161 21.215 19.222 1.00 66.90 791 ALA C CA 1
ATOM 2915 C C . ALA C 1 68 ? 109.927 22.546 19.925 1.00 67.84 791 ALA C C 1
ATOM 2916 O O . ALA C 1 68 ? 109.260 22.595 20.965 1.00 69.22 791 ALA C O 1
ATOM 2918 N N . HIS C 1 69 ? 110.477 23.616 19.358 1.00 63.84 792 HIS C N 1
ATOM 2919 C CA . HIS C 1 69 ? 110.228 24.979 19.822 1.00 67.72 792 HIS C CA 1
ATOM 2920 C C . HIS C 1 69 ? 109.263 25.620 18.831 1.00 65.79 792 HIS C C 1
ATOM 2921 O O . HIS C 1 69 ? 109.662 26.039 17.742 1.00 60.90 792 HIS C O 1
ATOM 2928 N N . TRP C 1 70 ? 107.992 25.703 19.220 1.00 68.35 793 TRP C N 1
ATOM 2929 C CA . TRP C 1 70 ? 106.940 26.102 18.296 1.00 58.17 793 TRP C CA 1
ATOM 2930 C C . TRP C 1 70 ? 107.071 27.560 17.875 1.00 53.06 793 TRP C C 1
ATOM 2931 O O . TRP C 1 70 ? 107.445 28.427 18.669 1.00 58.90 793 TRP C O 1
ATOM 2942 N N . PHE C 1 71 ? 106.760 27.820 16.611 1.00 51.20 794 PHE C N 1
ATOM 2943 C CA . PHE C 1 71 ? 106.304 29.131 16.185 1.00 55.02 794 PHE C CA 1
ATOM 2944 C C . PHE C 1 71 ? 104.781 29.163 16.270 1.00 57.94 794 PHE C C 1
ATOM 2945 O O . PHE C 1 71 ? 104.126 28.134 16.445 1.00 59.27 794 PHE C O 1
ATOM 2953 N N . CYS C 1 72 ? 104.210 30.355 16.137 1.00 53.39 795 CYS C N 1
ATOM 2954 C CA . CYS C 1 72 ? 102.764 30.471 16.042 1.00 55.40 795 CYS C CA 1
ATOM 2955 C C . CYS C 1 72 ? 102.412 31.449 14.935 1.00 59.12 795 CYS C C 1
ATOM 2956 O O . CYS C 1 72 ? 103.177 32.368 14.627 1.00 63.79 795 CYS C O 1
ATOM 2959 N N . ALA C 1 73 ? 101.252 31.229 14.328 1.00 60.77 796 ALA C N 1
ATOM 2960 C CA . ALA C 1 73 ? 100.736 32.140 13.324 1.00 56.71 796 ALA C CA 1
ATOM 2961 C C . ALA C 1 73 ? 99.940 33.253 13.995 1.00 53.88 796 ALA C C 1
ATOM 2962 O O . ALA C 1 73 ? 99.674 33.224 15.199 1.00 57.09 796 ALA C O 1
ATOM 2964 N N . GLY C 1 74 ? 99.560 34.250 13.195 1.00 53.22 797 GLY C N 1
ATOM 2965 C CA . GLY C 1 74 ? 98.778 35.352 13.725 1.00 52.81 797 GLY C CA 1
ATOM 2966 C C . GLY C 1 74 ? 97.421 34.924 14.247 1.00 58.13 797 GLY C C 1
ATOM 2967 O O . GLY C 1 74 ? 96.907 35.512 15.203 1.00 66.15 797 GLY C O 1
ATOM 2968 N N . THR C 1 75 ? 96.825 33.895 13.635 1.00 53.08 798 THR C N 1
ATOM 2969 C CA . THR C 1 75 ? 95.524 33.409 14.088 1.00 55.27 798 THR C CA 1
ATOM 2970 C C . THR C 1 75 ? 95.588 32.887 15.516 1.00 62.79 798 THR C C 1
ATOM 2971 O O . THR C 1 75 ? 94.587 32.934 16.239 1.00 73.02 798 THR C O 1
ATOM 2975 N N . ASP C 1 76 ? 96.749 32.385 15.937 1.00 62.97 799 ASP C N 1
ATOM 2976 C CA . ASP C 1 76 ? 96.947 31.959 17.316 1.00 57.59 799 ASP C CA 1
ATOM 2977 C C . ASP C 1 76 ? 97.161 33.126 18.270 1.00 57.54 799 ASP C C 1
ATOM 2978 O O . ASP C 1 76 ? 97.242 32.906 19.483 1.00 57.55 799 ASP C O 1
ATOM 2983 N N . THR C 1 77 ? 97.265 34.348 17.759 1.00 65.55 800 THR C N 1
ATOM 2984 C CA . THR C 1 77 ? 97.473 35.532 18.579 1.00 62.52 800 THR C CA 1
ATOM 2985 C C . THR C 1 77 ? 96.223 36.401 18.579 1.00 66.86 800 THR C C 1
ATOM 2986 O O . THR C 1 77 ? 95.247 36.142 17.870 1.00 63.78 800 THR C O 1
ATOM 2990 N N . VAL C 1 78 ? 96.276 37.464 19.385 1.00 66.83 801 VAL C N 1
ATOM 2991 C CA . VAL C 1 78 ? 95.192 38.436 19.425 1.00 62.40 801 VAL C CA 1
ATOM 2992 C C . VAL C 1 78 ? 95.126 39.281 18.161 1.00 72.87 801 VAL C C 1
ATOM 2993 O O . VAL C 1 78 ? 94.134 39.986 17.945 1.00 77.49 801 VAL C O 1
ATOM 2997 N N . LEU C 1 79 ? 96.151 39.209 17.308 1.00 70.40 802 LEU C N 1
ATOM 2998 C CA . LEU C 1 79 ? 96.176 39.991 16.076 1.00 66.82 802 LEU C CA 1
ATOM 2999 C C . LEU C 1 79 ? 95.280 39.388 15.000 1.00 64.23 802 LEU C C 1
ATOM 3000 O O . LEU C 1 79 ? 94.651 40.124 14.230 1.00 68.07 802 LEU C O 1
ATOM 3005 N N . GLY C 1 80 ? 95.203 38.060 14.933 1.00 56.61 803 GLY C N 1
ATOM 3006 C CA . GLY C 1 80 ? 94.522 37.400 13.838 1.00 56.24 803 GLY C CA 1
ATOM 3007 C C . GLY C 1 80 ? 95.460 37.142 12.678 1.00 65.21 803 GLY C C 1
ATOM 3008 O O . GLY C 1 80 ? 96.658 37.432 12.722 1.00 68.29 803 GLY C O 1
ATOM 3009 N N . ALA C 1 81 ? 94.893 36.587 11.608 1.00 68.36 804 ALA C N 1
ATOM 3010 C CA . ALA C 1 81 ? 95.685 36.253 10.432 1.00 65.18 804 ALA C CA 1
ATOM 3011 C C . ALA C 1 81 ? 96.414 37.482 9.901 1.00 68.09 804 ALA C C 1
ATOM 3012 O O . ALA C 1 81 ? 95.842 38.570 9.799 1.00 71.51 804 ALA C O 1
ATOM 3014 N N . THR C 1 82 ? 97.692 37.303 9.573 1.00 61.17 805 THR C N 1
ATOM 3015 C CA . THR C 1 82 ? 98.509 38.399 9.080 1.00 68.61 805 THR C CA 1
ATOM 3016 C C . THR C 1 82 ? 98.309 38.584 7.577 1.00 75.82 805 THR C C 1
ATOM 3017 O O . THR C 1 82 ? 97.794 37.707 6.878 1.00 81.34 805 THR C O 1
ATOM 3021 N N . SER C 1 83 ? 98.716 39.758 7.084 1.00 75.40 806 SER C N 1
ATOM 3022 C CA . SER C 1 83 ? 98.604 40.036 5.655 1.00 84.95 806 SER C CA 1
ATOM 3023 C C . SER C 1 83 ? 99.471 39.083 4.847 1.00 87.50 806 SER C C 1
ATOM 3024 O O . SER C 1 83 ? 99.088 38.657 3.750 1.00 88.95 806 SER C O 1
ATOM 3027 N N . ASP C 1 84 ? 100.642 38.735 5.377 1.00 87.63 807 ASP C N 1
ATOM 3028 C CA . ASP C 1 84 ? 101.505 37.743 4.761 1.00 81.80 807 ASP C CA 1
ATOM 3029 C C . ASP C 1 84 ? 101.256 36.408 5.444 1.00 78.25 807 ASP C C 1
ATOM 3030 O O . ASP C 1 84 ? 101.560 36.270 6.639 1.00 71.53 807 ASP C O 1
ATOM 3035 N N . PRO C 1 85 ? 100.701 35.412 4.750 1.00 83.11 808 PRO C N 1
ATOM 3036 C CA . PRO C 1 85 ? 100.463 34.112 5.398 1.00 74.75 808 PRO C CA 1
ATOM 3037 C C . PRO C 1 85 ? 101.738 33.403 5.811 1.00 71.89 808 PRO C C 1
ATOM 3038 O O . PRO C 1 85 ? 101.692 32.542 6.699 1.00 79.64 808 PRO C O 1
ATOM 3042 N N . LEU C 1 86 ? 102.875 33.742 5.210 1.00 67.38 809 LEU C N 1
ATOM 3043 C CA . LEU C 1 86 ? 104.151 33.147 5.579 1.00 75.88 809 LEU C CA 1
ATOM 3044 C C . LEU C 1 86 ? 104.794 33.816 6.788 1.00 73.77 809 LEU C C 1
ATOM 3045 O O . LEU C 1 86 ? 105.966 33.544 7.073 1.00 76.48 809 LEU C O 1
ATOM 3050 N N . GLU C 1 87 ? 104.070 34.675 7.501 1.00 67.61 810 GLU C N 1
ATOM 3051 C CA . GLU C 1 87 ? 104.610 35.329 8.683 1.00 63.96 810 GLU C CA 1
ATOM 3052 C C . GLU C 1 87 ? 104.377 34.463 9.912 1.00 59.50 810 GLU C C 1
ATOM 3053 O O . GLU C 1 87 ? 103.314 33.856 10.068 1.00 66.12 810 GLU C O 1
ATOM 3059 N N . LEU C 1 88 ? 105.382 34.400 10.778 1.00 61.68 811 LEU C N 1
ATOM 3060 C CA . LEU C 1 88 ? 105.298 33.643 12.015 1.00 58.82 811 LEU C CA 1
ATOM 3061 C C . LEU C 1 88 ? 105.700 34.535 13.180 1.00 56.48 811 LEU C C 1
ATOM 3062 O O . LEU C 1 88 ? 106.196 35.651 13.000 1.00 66.16 811 LEU C O 1
ATOM 3067 N N . PHE C 1 89 ? 105.480 34.027 14.388 1.00 50.95 812 PHE C N 1
ATOM 3068 C CA . PHE C 1 89 ? 105.832 34.751 15.599 1.00 54.94 812 PHE C CA 1
ATOM 3069 C C . PHE C 1 89 ? 106.528 33.808 16.565 1.00 61.23 812 PHE C C 1
ATOM 3070 O O . PHE C 1 89 ? 106.113 32.658 16.731 1.00 62.19 812 PHE C O 1
ATOM 3078 N N . LEU C 1 90 ? 107.595 34.299 17.190 1.00 60.95 813 LEU C N 1
ATOM 3079 C CA . LEU C 1 90 ? 108.237 33.547 18.257 1.00 59.75 813 LEU C CA 1
ATOM 3080 C C . LEU C 1 90 ? 107.297 33.448 19.450 1.00 65.68 813 LEU C C 1
ATOM 3081 O O . LEU C 1 90 ? 106.582 34.398 19.779 1.00 65.04 813 LEU C O 1
ATOM 3086 N N . VAL C 1 91 ? 107.290 32.282 20.093 1.00 67.92 814 VAL C N 1
ATOM 3087 C CA . VAL C 1 91 ? 106.450 32.049 21.260 1.00 67.51 814 VAL C CA 1
ATOM 3088 C C . VAL C 1 91 ? 107.142 31.020 22.140 1.00 68.96 814 VAL C C 1
ATOM 3089 O O . VAL C 1 91 ? 107.885 30.161 21.657 1.00 67.25 814 VAL C O 1
ATOM 3093 N N . ASP C 1 92 ? 106.904 31.120 23.448 1.00 65.81 815 ASP C N 1
ATOM 3094 C CA . ASP C 1 92 ? 107.525 30.216 24.415 1.00 71.87 815 ASP C CA 1
ATOM 3095 C C . ASP C 1 92 ? 106.601 29.025 24.650 1.00 68.82 815 ASP C C 1
ATOM 3096 O O . ASP C 1 92 ? 105.847 28.956 25.622 1.00 74.06 815 ASP C O 1
ATOM 3101 N N . GLU C 1 93 ? 106.674 28.065 23.729 1.00 62.68 816 GLU C N 1
ATOM 3102 C CA . GLU C 1 93 ? 105.956 26.801 23.849 1.00 67.41 816 GLU C CA 1
ATOM 3103 C C . GLU C 1 93 ? 106.869 25.675 23.389 1.00 72.14 816 GLU C C 1
ATOM 3104 O O . GLU C 1 93 ? 107.392 25.717 22.270 1.00 74.45 816 GLU C O 1
ATOM 3110 N N . CYS C 1 94 ? 107.053 24.675 24.249 1.00 76.65 817 CYS C N 1
ATOM 3111 C CA . CYS C 1 94 ? 107.993 23.585 24.026 1.00 74.45 817 CYS C CA 1
ATOM 3112 C C . CYS C 1 94 ? 107.269 22.246 24.014 1.00 79.30 817 CYS C C 1
ATOM 3113 O O . CYS C 1 94 ? 106.117 22.129 24.442 1.00 89.51 817 CYS C O 1
ATOM 3116 N N . GLU C 1 95 ? 107.984 21.221 23.545 1.00 76.27 818 GLU C N 1
ATOM 3117 C CA . GLU C 1 95 ? 107.446 19.867 23.495 1.00 72.75 818 GLU C CA 1
ATOM 3118 C C . GLU C 1 95 ? 108.503 18.841 23.112 1.00 72.09 818 GLU C C 1
ATOM 3119 O O . GLU C 1 95 ? 109.220 19.018 22.122 1.00 77.65 818 GLU C O 1
ATOM 3125 N N . ASP C 1 96 ? 108.603 17.763 23.883 1.00 73.11 819 ASP C N 1
ATOM 3126 C CA . ASP C 1 96 ? 109.342 16.592 23.442 1.00 76.36 819 ASP C CA 1
ATOM 3127 C C . ASP C 1 96 ? 108.462 15.776 22.506 1.00 76.08 819 ASP C C 1
ATOM 3128 O O . ASP C 1 96 ? 107.249 15.668 22.710 1.00 76.17 819 ASP C O 1
ATOM 3133 N N . MET C 1 97 ? 109.072 15.211 21.466 1.00 75.82 820 MET C N 1
ATOM 3134 C CA . MET C 1 97 ? 108.289 14.561 20.426 1.00 70.52 820 MET C CA 1
ATOM 3135 C C . MET C 1 97 ? 109.139 13.526 19.708 1.00 72.39 820 MET C C 1
ATOM 3136 O O . MET C 1 97 ? 110.364 13.651 19.632 1.00 80.73 820 MET C O 1
ATOM 3141 N N . GLN C 1 98 ? 108.469 12.505 19.180 1.00 70.24 821 GLN C N 1
ATOM 3142 C CA . GLN C 1 98 ? 109.128 11.499 18.364 1.00 73.18 821 GLN C CA 1
ATOM 3143 C C . GLN C 1 98 ? 109.402 12.052 16.972 1.00 74.74 821 GLN C C 1
ATOM 3144 O O . GLN C 1 98 ? 108.615 12.836 16.434 1.00 73.87 821 GLN C O 1
ATOM 3150 N N . LEU C 1 99 ? 110.530 11.637 16.390 1.00 75.33 822 LEU C N 1
ATOM 3151 C CA . LEU C 1 99 ? 110.882 12.093 15.049 1.00 77.02 822 LEU C CA 1
ATOM 3152 C C . LEU C 1 99 ? 109.851 11.663 14.013 1.00 83.31 822 LEU C C 1
ATOM 3153 O O . LEU C 1 99 ? 109.715 12.312 12.969 1.00 81.36 822 LEU C O 1
ATOM 3158 N N . SER C 1 100 ? 109.114 10.581 14.278 1.00 81.32 823 SER C N 1
ATOM 3159 C CA . SER C 1 100 ? 108.134 10.097 13.313 1.00 79.10 823 SER C CA 1
ATOM 3160 C C . SER C 1 100 ? 106.961 11.055 13.146 1.00 78.68 823 SER C C 1
ATOM 3161 O O . SER C 1 100 ? 106.318 11.048 12.091 1.00 80.13 823 SER C O 1
ATOM 3164 N N . TYR C 1 101 ? 106.676 11.880 14.158 1.00 75.71 824 TYR C N 1
ATOM 3165 C CA . TYR C 1 101 ? 105.629 12.891 14.047 1.00 73.96 824 TYR C CA 1
ATOM 3166 C C . TYR C 1 101 ? 105.981 13.985 13.047 1.00 71.28 824 TYR C C 1
ATOM 3167 O O . TYR C 1 101 ? 105.087 14.720 12.612 1.00 74.33 824 TYR C O 1
ATOM 3176 N N . ILE C 1 102 ? 107.261 14.117 12.688 1.00 70.58 825 ILE C N 1
ATOM 3177 C CA . ILE C 1 102 ? 107.687 15.162 11.766 1.00 71.73 825 ILE C CA 1
ATOM 3178 C C . ILE C 1 102 ? 107.040 14.946 10.407 1.00 75.23 825 ILE C C 1
ATOM 3179 O O . ILE C 1 102 ? 106.992 13.822 9.892 1.00 82.48 825 ILE C O 1
ATOM 3184 N N . HIS C 1 103 ? 106.532 16.028 9.818 1.00 67.95 826 HIS C N 1
ATOM 3185 C CA . HIS C 1 103 ? 105.933 15.955 8.490 1.00 76.80 826 HIS C CA 1
ATOM 3186 C C . HIS C 1 103 ? 106.966 16.224 7.399 1.00 82.89 826 HIS C C 1
ATOM 3187 O O . HIS C 1 103 ? 107.204 15.372 6.539 1.00 89.26 826 HIS C O 1
ATOM 3194 N N . SER C 1 104 ? 107.588 17.401 7.426 1.00 81.47 827 SER C N 1
ATOM 3195 C CA . SER C 1 104 ? 108.531 17.775 6.382 1.00 82.16 827 SER C CA 1
ATOM 3196 C C . SER C 1 104 ? 109.479 18.842 6.909 1.00 81.18 827 SER C C 1
ATOM 3197 O O . SER C 1 104 ? 109.138 19.608 7.813 1.00 79.10 827 SER C O 1
ATOM 3200 N N . LYS C 1 105 ? 110.674 18.885 6.326 1.00 87.72 828 LYS C N 1
ATOM 3201 C CA . LYS C 1 105 ? 111.623 19.941 6.644 1.00 81.07 828 LYS C CA 1
ATOM 3202 C C . LYS C 1 105 ? 111.169 21.247 6.008 1.00 79.07 828 LYS C C 1
ATOM 3203 O O . LYS C 1 105 ? 110.718 21.272 4.859 1.00 83.43 828 LYS C O 1
ATOM 3209 N N . VAL C 1 106 ? 111.274 22.340 6.766 1.00 76.36 829 VAL C N 1
ATOM 3210 C CA . VAL C 1 106 ? 110.774 23.636 6.328 1.00 80.12 829 VAL C CA 1
ATOM 3211 C C . VAL C 1 106 ? 111.825 24.703 6.612 1.00 80.13 829 VAL C C 1
ATOM 3212 O O . VAL C 1 106 ? 112.715 24.527 7.446 1.00 85.07 829 VAL C O 1
ATOM 3216 N N . GLN C 1 107 ? 111.712 25.821 5.897 1.00 92.72 830 GLN C N 1
ATOM 3217 C CA . GLN C 1 107 ? 112.692 26.899 5.943 1.00 87.14 830 GLN C CA 1
ATOM 3218 C C . GLN C 1 107 ? 112.087 28.104 6.653 1.00 78.64 830 GLN C C 1
ATOM 3219 O O . GLN C 1 107 ? 111.026 28.597 6.253 1.00 74.26 830 GLN C O 1
ATOM 3225 N N . VAL C 1 108 ? 112.761 28.576 7.701 1.00 79.81 831 VAL C N 1
ATOM 3226 C CA . VAL C 1 108 ? 112.339 29.752 8.457 1.00 74.18 831 VAL C CA 1
ATOM 3227 C C . VAL C 1 108 ? 113.553 30.641 8.681 1.00 78.81 831 VAL C C 1
ATOM 3228 O O . VAL C 1 108 ? 114.561 30.189 9.237 1.00 85.28 831 VAL C O 1
ATOM 3232 N N . ILE C 1 109 ? 113.456 31.903 8.265 1.00 77.73 832 ILE C N 1
ATOM 3233 C CA . ILE C 1 109 ? 114.525 32.872 8.462 1.00 84.26 832 ILE C CA 1
ATOM 3234 C C . ILE C 1 109 ? 113.975 34.070 9.226 1.00 86.79 832 ILE C C 1
ATOM 3235 O O . ILE C 1 109 ? 112.762 34.259 9.350 1.00 84.36 832 ILE C O 1
ATOM 3240 N N . TYR C 1 110 ? 114.890 34.892 9.736 1.00 86.12 833 TYR C N 1
ATOM 3241 C CA . TYR C 1 110 ? 114.537 36.102 10.466 1.00 83.17 833 TYR C CA 1
ATOM 3242 C C . TYR C 1 110 ? 114.609 37.307 9.538 1.00 82.81 833 TYR C C 1
ATOM 3243 O O . TYR C 1 110 ? 115.625 37.521 8.867 1.00 85.83 833 TYR C O 1
ATOM 3252 N N . LYS C 1 111 ? 113.532 38.091 9.505 1.00 86.10 834 LYS C N 1
ATOM 3253 C CA . LYS C 1 111 ? 113.474 39.302 8.693 1.00 83.58 834 LYS C CA 1
ATOM 3254 C C . LYS C 1 111 ? 113.903 40.481 9.560 1.00 85.74 834 LYS C C 1
ATOM 3255 O O . LYS C 1 111 ? 113.144 40.939 10.422 1.00 84.38 834 LYS C O 1
ATOM 3261 N N . ALA C 1 112 ? 115.120 40.968 9.327 1.00 84.26 835 ALA C N 1
ATOM 3262 C CA . ALA C 1 112 ? 115.654 42.071 10.105 1.00 88.99 835 ALA C CA 1
ATOM 3263 C C . ALA C 1 112 ? 114.855 43.350 9.852 1.00 83.67 835 ALA C C 1
ATOM 3264 O O . ALA C 1 112 ? 114.348 43.571 8.747 1.00 82.26 835 ALA C O 1
ATOM 3266 N N . PRO C 1 113 ? 114.729 44.205 10.866 1.00 85.96 836 PRO C N 1
ATOM 3267 C CA . PRO C 1 113 ? 113.986 45.460 10.694 1.00 84.30 836 PRO C CA 1
ATOM 3268 C C . PRO C 1 113 ? 114.653 46.365 9.668 1.00 87.25 836 PRO C C 1
ATOM 3269 O O . PRO C 1 113 ? 115.865 46.592 9.705 1.00 95.55 836 PRO C O 1
ATOM 3273 N N . SER C 1 114 ? 113.846 46.886 8.750 1.00 92.31 837 SER C N 1
ATOM 3274 C CA . SER C 1 114 ? 114.303 47.809 7.721 1.00 93.35 837 SER C CA 1
ATOM 3275 C C . SER C 1 114 ? 113.649 49.163 7.959 1.00 99.94 837 SER C C 1
ATOM 3276 O O . SER C 1 114 ? 112.418 49.265 7.993 1.00 102.28 837 SER C O 1
ATOM 3279 N N . GLY C 1 115 ? 114.472 50.190 8.142 1.00 99.60 838 GLY C N 1
ATOM 3280 C CA . GLY C 1 115 ? 113.965 51.527 8.372 1.00 106.60 838 GLY C CA 1
ATOM 3281 C C . GLY C 1 115 ? 114.146 52.412 7.158 1.00 115.91 838 GLY C C 1
ATOM 3282 O O . GLY C 1 115 ? 114.538 53.577 7.277 1.00 124.51 838 GLY C O 1
ATOM 3283 N N . ALA C 1 116 ? 113.852 51.859 5.978 1.00 117.28 839 ALA C N 1
ATOM 3284 C CA . ALA C 1 116 ? 114.033 52.593 4.731 1.00 126.19 839 ALA C CA 1
ATOM 3285 C C . ALA C 1 116 ? 113.156 53.835 4.661 1.00 129.03 839 ALA C C 1
ATOM 3286 O O . ALA C 1 116 ? 113.435 54.737 3.863 1.00 129.31 839 ALA C O 1
ATOM 3288 N N . GLY C 1 117 ? 112.105 53.904 5.478 1.00 129.77 840 GLY C N 1
ATOM 3289 C CA . GLY C 1 117 ? 111.180 55.011 5.446 1.00 132.15 840 GLY C CA 1
ATOM 3290 C C . GLY C 1 117 ? 110.207 54.993 4.291 1.00 131.08 840 GLY C C 1
ATOM 3291 O O . GLY C 1 117 ? 109.192 55.696 4.345 1.00 135.89 840 GLY C O 1
ATOM 3292 N N . SER C 1 118 ? 110.473 54.207 3.250 1.00 127.93 841 SER C N 1
ATOM 3293 C CA . SER C 1 118 ? 109.584 54.1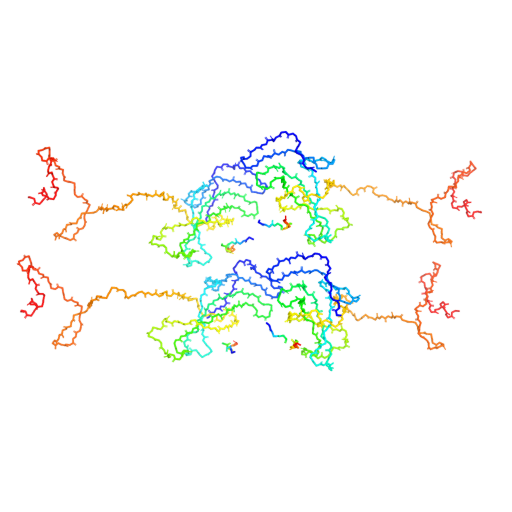53 2.093 1.00 125.37 841 SER C CA 1
ATOM 3294 C C . SER C 1 118 ? 109.859 52.865 1.336 1.00 131.94 841 SER C C 1
ATOM 3295 O O . SER C 1 118 ? 110.973 52.665 0.841 1.00 129.46 841 SER C O 1
ATOM 3298 N N . ALA C 1 119 ? 108.854 51.995 1.249 1.00 126.71 842 ALA C N 1
ATOM 3299 C CA . ALA C 1 119 ? 108.985 50.800 0.429 1.00 119.51 842 ALA C CA 1
ATOM 3300 C C . ALA C 1 119 ? 109.103 51.193 -1.038 1.00 112.27 842 ALA C C 1
ATOM 3301 O O . ALA C 1 119 ? 108.533 52.191 -1.486 1.00 115.32 842 ALA C O 1
ATOM 3303 N N . THR C 1 120 ? 109.863 50.403 -1.788 1.00 122.87 859 THR C N 1
ATOM 3304 C CA . THR C 1 120 ? 110.242 50.754 -3.147 1.00 93.74 859 THR C CA 1
ATOM 3305 C C . THR C 1 120 ? 109.433 49.954 -4.159 1.00 78.49 859 THR C C 1
ATOM 3306 O O . THR C 1 120 ? 109.071 48.798 -3.920 1.00 73.83 859 THR C O 1
ATOM 3310 N N . TYR C 1 121 ? 109.144 50.590 -5.291 1.00 72.01 860 TYR C N 1
ATOM 3311 C CA . TYR C 1 121 ? 108.526 49.888 -6.402 1.00 74.35 860 TYR C CA 1
ATOM 3312 C C . TYR C 1 121 ? 109.502 48.868 -6.978 1.00 75.44 860 TYR C C 1
ATOM 3313 O O . TYR C 1 121 ? 110.722 48.976 -6.827 1.00 81.35 860 TYR C O 1
ATOM 3322 N N . PHE C 1 122 ? 108.948 47.861 -7.646 1.00 72.68 861 PHE C N 1
ATOM 3323 C CA . PHE C 1 122 ? 109.769 46.847 -8.288 1.00 72.84 861 PHE C CA 1
ATOM 3324 C C . PHE C 1 122 ? 109.090 46.406 -9.574 1.00 73.54 861 PHE C C 1
ATOM 3325 O O . PHE C 1 122 ? 107.870 46.516 -9.724 1.00 73.90 861 PHE C O 1
ATOM 3333 N N . TYR C 1 123 ? 109.898 45.908 -10.507 1.00 66.01 862 TYR C N 1
ATOM 3334 C CA . TYR C 1 123 ? 109.386 45.379 -11.761 1.00 68.35 862 TYR C CA 1
ATOM 3335 C C . TYR C 1 123 ? 110.102 44.077 -12.081 1.00 73.63 862 TYR C C 1
ATOM 3336 O O . TYR C 1 123 ? 111.297 43.931 -11.809 1.00 81.82 862 TYR C O 1
ATOM 3345 N N . GLN C 1 124 ? 109.362 43.129 -12.648 1.00 71.58 863 GLN C N 1
ATOM 3346 C CA . GLN C 1 124 ? 109.922 41.851 -13.062 1.00 70.51 863 GLN C CA 1
ATOM 3347 C C . GLN C 1 124 ? 109.761 41.572 -14.545 1.00 66.68 863 GLN C C 1
ATOM 3348 O O . GLN C 1 1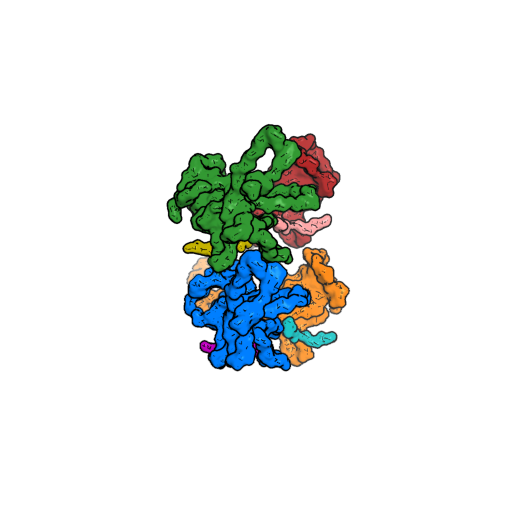24 ? 110.581 40.847 -15.113 1.00 72.77 863 GLN C O 1
ATOM 3354 N N . LEU C 1 125 ? 108.729 42.115 -15.183 1.00 67.27 864 LEU C N 1
ATOM 3355 C CA . LEU C 1 125 ? 108.386 41.746 -16.545 1.00 63.68 864 LEU C CA 1
ATOM 3356 C C . LEU C 1 125 ? 108.161 42.986 -17.399 1.00 60.78 864 LEU C C 1
ATOM 3357 O O . LEU C 1 125 ? 107.982 44.099 -16.898 1.00 56.56 864 LEU C O 1
ATOM 3362 N N . TRP C 1 126 ? 108.170 42.763 -18.709 1.00 56.55 865 TRP C N 1
ATOM 3363 C CA . TRP C 1 126 ? 107.920 43.788 -19.709 1.00 58.87 865 TRP C CA 1
ATOM 3364 C C . TRP C 1 126 ? 106.607 43.480 -20.415 1.00 60.68 865 TRP C C 1
ATOM 3365 O O . TRP C 1 126 ? 106.316 42.318 -20.719 1.00 67.66 865 TRP C O 1
ATOM 3376 N N . TYR C 1 127 ? 105.810 44.514 -20.667 1.00 61.53 866 TYR C N 1
ATOM 3377 C CA . TYR C 1 127 ? 104.467 44.348 -21.212 1.00 61.03 866 TYR C CA 1
ATOM 3378 C C . TYR C 1 127 ? 104.411 44.883 -22.636 1.00 71.34 866 TYR C C 1
ATOM 3379 O O . TYR C 1 127 ? 104.605 46.083 -22.863 1.00 77.24 866 TYR C O 1
ATOM 3388 N N . ASP C 1 128 ? 104.132 43.995 -23.586 1.00 69.26 867 ASP C N 1
ATOM 3389 C CA . ASP C 1 128 ? 103.903 44.387 -24.974 1.00 69.63 867 ASP C CA 1
ATOM 3390 C C . ASP C 1 128 ? 102.466 44.881 -25.078 1.00 75.56 867 ASP C C 1
ATOM 3391 O O . ASP C 1 128 ? 101.531 44.088 -25.212 1.00 76.90 867 ASP C O 1
ATOM 3396 N N . GLN C 1 129 ? 102.288 46.203 -25.017 1.00 74.07 868 GLN C N 1
ATOM 3397 C CA . GLN C 1 129 ? 100.949 46.780 -25.054 1.00 81.11 868 GLN C CA 1
ATOM 3398 C C . GLN C 1 129 ? 100.233 46.459 -26.358 1.00 87.35 868 GLN C C 1
ATOM 3399 O O . GLN C 1 129 ? 98.999 46.380 -26.386 1.00 87.83 868 GLN C O 1
ATOM 3405 N N . ASP C 1 130 ? 100.986 46.254 -27.439 1.00 86.78 869 ASP C N 1
ATOM 3406 C CA . ASP C 1 130 ? 100.373 45.988 -28.735 1.00 90.08 869 ASP C CA 1
ATOM 3407 C C . ASP C 1 130 ? 99.761 44.593 -28.785 1.00 89.19 869 ASP C C 1
ATOM 3408 O O . ASP C 1 130 ? 98.611 44.425 -29.206 1.00 88.89 869 ASP C O 1
ATOM 3413 N N . TYR C 1 131 ? 100.512 43.579 -28.357 1.00 94.15 870 TYR C N 1
ATOM 3414 C CA . TYR C 1 131 ? 100.065 42.194 -28.428 1.00 86.14 870 TYR C CA 1
ATOM 3415 C C . TYR C 1 131 ? 99.522 41.665 -27.106 1.00 76.58 870 TYR C C 1
ATOM 3416 O O . TYR C 1 131 ? 99.158 40.487 -27.033 1.00 76.94 870 TYR C O 1
ATOM 3425 N N . ALA C 1 132 ? 99.458 42.503 -26.069 1.00 72.98 871 ALA C N 1
ATOM 3426 C CA . ALA C 1 132 ? 98.874 42.136 -24.776 1.00 70.60 871 ALA C CA 1
ATOM 3427 C C . ALA C 1 132 ? 99.531 40.884 -24.195 1.00 70.31 871 ALA C C 1
ATOM 3428 O O . ALA C 1 132 ? 98.860 39.934 -23.784 1.00 74.30 871 ALA C O 1
ATOM 3430 N N . ARG C 1 133 ? 100.861 40.892 -24.151 1.00 70.68 872 ARG C N 1
ATOM 3431 C CA . ARG C 1 133 ? 101.613 39.765 -23.620 1.00 72.50 872 ARG C CA 1
ATOM 3432 C C . ARG C 1 133 ? 102.741 40.272 -22.733 1.00 72.46 872 ARG C C 1
ATOM 3433 O O . ARG C 1 133 ? 103.246 41.382 -22.918 1.00 77.25 872 ARG C O 1
ATOM 3441 N N . PHE C 1 134 ? 103.130 39.447 -21.763 1.00 74.36 873 PHE C N 1
ATOM 3442 C CA . PHE C 1 134 ? 104.208 39.765 -20.835 1.00 66.67 873 PHE C CA 1
ATOM 3443 C C . PHE C 1 134 ? 105.453 38.980 -21.220 1.00 67.11 873 PHE C C 1
ATOM 3444 O O . PHE C 1 134 ? 105.372 37.774 -21.474 1.00 69.81 873 PHE C O 1
ATOM 3452 N N . GLU C 1 135 ? 106.598 39.657 -21.253 1.00 66.74 874 GLU C N 1
ATOM 3453 C CA . GLU C 1 135 ? 107.861 39.026 -21.603 1.00 68.75 874 GLU C CA 1
ATOM 3454 C C . GLU C 1 135 ? 108.937 39.415 -20.600 1.00 65.72 874 GLU C C 1
ATOM 3455 O O . GLU C 1 135 ? 108.802 40.388 -19.853 1.00 66.75 874 GLU C O 1
ATOM 3461 N N . SER C 1 136 ? 110.013 38.632 -20.598 1.00 67.51 875 SER C N 1
ATOM 3462 C CA . SER C 1 136 ? 111.194 38.980 -19.828 1.00 71.03 875 SER C CA 1
ATOM 3463 C C . SER C 1 136 ? 111.776 40.293 -20.356 1.00 70.46 875 SER C C 1
ATOM 3464 O O . SER C 1 136 ? 111.699 40.571 -21.556 1.00 76.13 875 SER C O 1
ATOM 3467 N N . PRO C 1 137 ? 112.359 41.113 -19.480 1.00 70.55 876 PRO C N 1
ATOM 3468 C CA . PRO C 1 137 ? 112.830 42.448 -19.890 1.00 68.12 876 PRO C CA 1
ATOM 3469 C C . PRO C 1 137 ? 113.749 42.375 -21.093 1.00 78.40 876 PRO C C 1
ATOM 3470 O O . PRO C 1 137 ? 114.753 41.643 -21.083 1.00 82.27 876 PRO C O 1
ATOM 3474 N N . PRO C 1 138 ? 113.436 43.114 -22.158 1.00 78.86 877 PRO C N 1
ATOM 3475 C CA . PRO C 1 138 ? 114.244 43.044 -23.383 1.00 84.49 877 PRO C CA 1
ATOM 3476 C C . PRO C 1 138 ? 115.600 43.705 -23.180 1.00 89.20 877 PRO C C 1
ATOM 3477 O O . PRO C 1 138 ? 115.692 44.812 -22.645 1.00 90.51 877 PRO C O 1
ATOM 3481 N N . LYS C 1 139 ? 116.652 43.021 -23.622 1.00 92.14 878 LYS C N 1
ATOM 3482 C CA . LYS C 1 139 ? 118.019 43.518 -23.483 1.00 91.40 878 LYS C CA 1
ATOM 3483 C C . LYS C 1 139 ? 118.376 44.316 -24.731 1.00 89.92 878 LYS C C 1
ATOM 3484 O O . LYS C 1 139 ? 118.748 43.749 -25.762 1.00 96.55 878 LYS C O 1
ATOM 3486 N N . THR C 1 140 ? 118.259 45.638 -24.637 1.00 89.18 879 THR C N 1
ATOM 3487 C CA . THR C 1 140 ? 118.643 46.553 -25.705 1.00 89.06 879 THR C CA 1
ATOM 3488 C C . THR C 1 140 ? 119.742 47.463 -25.177 1.00 86.35 879 THR C C 1
ATOM 3489 O O . THR C 1 140 ? 119.547 48.162 -24.178 1.00 83.20 879 THR C O 1
ATOM 3493 N N . GLN C 1 141 ? 120.890 47.457 -25.848 1.00 88.23 880 GLN C N 1
ATOM 3494 C CA . GLN C 1 141 ? 122.038 48.166 -25.307 1.00 96.34 880 GLN C CA 1
ATOM 3495 C C . GLN C 1 141 ? 122.278 49.481 -26.041 1.00 94.51 880 GLN C C 1
ATOM 3496 O O . GLN C 1 141 ? 122.029 49.586 -27.246 1.00 93.52 880 GLN C O 1
ATOM 3502 N N . PRO C 1 142 ? 122.761 50.495 -25.326 1.00 97.07 881 PRO C N 1
ATOM 3503 C CA . PRO C 1 142 ? 123.091 51.773 -25.958 1.00 100.51 881 PRO C CA 1
ATOM 3504 C C . PRO C 1 142 ? 124.502 51.801 -26.518 1.00 107.77 881 PRO C C 1
ATOM 3505 O O . PRO C 1 142 ? 125.402 51.089 -26.070 1.00 110.48 881 PRO C O 1
ATOM 3509 N N . THR C 1 143 ? 124.678 52.649 -27.526 1.00 112.78 882 THR C N 1
ATOM 3510 C CA . THR C 1 143 ? 126.006 52.992 -27.999 1.00 116.12 882 THR C CA 1
ATOM 3511 C C . THR C 1 143 ? 126.619 54.050 -27.089 1.00 120.46 882 THR C C 1
ATOM 3512 O O . THR C 1 143 ? 125.919 54.752 -26.353 1.00 114.12 882 THR C O 1
ATOM 3516 N N . GLU C 1 144 ? 127.949 54.157 -27.138 1.00 121.39 883 GLU C N 1
ATOM 3517 C CA . GLU C 1 144 ? 128.608 55.291 -26.503 1.00 128.06 883 GLU C CA 1
ATOM 3518 C C . GLU C 1 144 ? 128.202 56.597 -27.165 1.00 130.99 883 GLU C C 1
ATOM 3519 O O . GLU C 1 144 ? 128.365 57.668 -26.569 1.00 128.88 883 GLU C O 1
ATOM 3525 N N . ASP C 1 145 ? 127.672 56.523 -28.389 1.00 132.06 884 ASP C N 1
ATOM 3526 C CA . ASP C 1 145 ? 127.246 57.719 -29.102 1.00 128.38 884 ASP C CA 1
ATOM 3527 C C . ASP C 1 145 ? 126.064 58.394 -28.418 1.00 120.13 884 ASP C C 1
ATOM 3528 O O . ASP C 1 145 ? 125.922 59.619 -28.498 1.00 120.51 884 ASP C O 1
ATOM 3533 N N . ASN C 1 146 ? 125.208 57.620 -27.740 1.00 126.61 885 ASN C N 1
ATOM 3534 C CA . ASN C 1 146 ? 124.015 58.169 -27.105 1.00 113.15 885 ASN C CA 1
ATOM 3535 C C . ASN C 1 146 ? 123.876 57.736 -25.649 1.00 107.16 885 ASN C C 1
ATOM 3536 O O . ASN C 1 146 ? 122.762 57.735 -25.115 1.00 100.79 885 ASN C O 1
ATOM 3541 N N . LYS C 1 147 ? 124.982 57.371 -24.995 1.00 113.92 886 LYS C N 1
ATOM 3542 C CA . LYS C 1 147 ? 124.898 56.851 -23.633 1.00 111.32 886 LYS C CA 1
ATOM 3543 C C . LYS C 1 147 ? 124.371 57.896 -22.657 1.00 107.09 886 LYS C C 1
ATOM 3544 O O . LYS C 1 147 ? 123.801 57.543 -21.618 1.00 96.83 886 LYS C O 1
ATOM 3546 N N . TYR C 1 148 ? 124.539 59.181 -22.976 1.00 106.13 887 TYR C N 1
ATOM 3547 C CA . TYR C 1 148 ? 124.114 60.264 -22.098 1.00 103.31 887 TYR C CA 1
ATOM 3548 C C . TYR C 1 148 ? 122.611 60.515 -22.134 1.00 99.87 887 TYR C C 1
ATOM 3549 O O . TYR C 1 148 ? 122.101 61.234 -21.268 1.00 98.59 887 TYR C O 1
ATOM 3558 N N . LYS C 1 149 ? 121.890 59.945 -23.103 1.00 100.75 888 LYS C N 1
ATOM 3559 C CA . LYS C 1 149 ? 120.462 60.209 -23.237 1.00 92.22 888 LYS C CA 1
ATOM 3560 C C . LYS C 1 149 ? 119.698 58.974 -23.705 1.00 90.88 888 LYS C C 1
ATOM 3561 O O . LYS C 1 149 ? 118.675 59.097 -24.387 1.00 91.91 888 LYS C O 1
ATOM 3567 N N . PHE C 1 150 ? 120.163 57.780 -23.341 1.00 88.17 889 PHE C N 1
ATOM 3568 C CA . PHE C 1 150 ? 119.584 56.555 -23.876 1.00 85.58 889 PHE C CA 1
ATOM 3569 C C . PHE C 1 150 ? 118.218 56.271 -23.266 1.00 85.93 889 PHE C C 1
ATOM 3570 O O . PHE C 1 150 ? 118.066 56.221 -22.040 1.00 93.28 889 PHE C O 1
ATOM 3578 N N . CYS C 1 151 ? 117.229 56.070 -24.134 1.00 78.65 890 CYS C N 1
ATOM 3579 C CA . CYS C 1 151 ? 115.910 55.585 -23.753 1.00 71.37 890 CYS C CA 1
ATOM 3580 C C . CYS C 1 151 ? 115.658 54.283 -24.499 1.00 71.28 890 CYS C C 1
ATOM 3581 O O . CYS C 1 151 ? 115.574 54.280 -25.733 1.00 76.03 890 CYS C O 1
ATOM 3584 N N . ALA C 1 152 ? 115.541 53.182 -23.751 1.00 73.88 891 ALA C N 1
ATOM 3585 C CA . ALA C 1 152 ? 115.385 51.871 -24.374 1.00 77.20 891 ALA C CA 1
ATOM 3586 C C . ALA C 1 152 ? 114.122 51.794 -25.222 1.00 79.64 891 ALA C C 1
ATOM 3587 O O . ALA C 1 152 ? 114.111 51.120 -26.258 1.00 78.67 891 ALA C O 1
ATOM 3589 N N . SER C 1 153 ? 113.053 52.475 -24.805 1.00 78.37 892 SER C N 1
ATOM 3590 C CA . SER C 1 153 ? 111.810 52.435 -25.568 1.00 79.12 892 SER C CA 1
ATOM 3591 C C . SER C 1 153 ? 111.943 53.187 -26.888 1.00 78.07 892 SER C C 1
ATOM 3592 O O . SER C 1 153 ? 111.453 52.723 -27.924 1.00 70.21 892 SER C O 1
ATOM 3595 N N . CYS C 1 154 ? 112.597 54.352 -26.871 1.00 82.40 893 CYS C N 1
ATOM 3596 C CA . CYS C 1 154 ? 112.819 55.095 -28.108 1.00 85.22 893 CYS C CA 1
ATOM 3597 C C . CYS C 1 154 ? 113.667 54.296 -29.090 1.00 86.53 893 CYS C C 1
ATOM 3598 O O . CYS C 1 154 ? 113.467 54.380 -30.307 1.00 89.11 893 CYS C O 1
ATOM 3601 N N . ALA C 1 155 ? 114.618 53.511 -28.578 1.00 85.67 894 ALA C N 1
ATOM 3602 C CA . ALA C 1 155 ? 115.483 52.728 -29.453 1.00 87.06 894 ALA C CA 1
ATOM 3603 C C . ALA C 1 155 ? 114.717 51.591 -30.119 1.00 85.39 894 ALA C C 1
ATOM 3604 O O . ALA C 1 155 ? 114.983 51.251 -31.278 1.00 89.68 894 ALA C O 1
ATOM 3606 N N . ARG C 1 156 ? 113.764 50.991 -29.404 1.00 82.83 895 ARG C N 1
ATOM 3607 C CA . ARG C 1 156 ? 113.003 49.883 -29.969 1.00 81.56 895 ARG C CA 1
ATOM 3608 C C . ARG C 1 156 ? 111.843 50.359 -30.835 1.00 89.56 895 ARG C C 1
ATOM 3609 O O . ARG C 1 156 ? 111.474 49.673 -31.794 1.00 94.02 895 ARG C O 1
ATOM 3617 N N . LEU C 1 157 ? 111.263 51.520 -30.525 1.00 91.26 896 LEU C N 1
ATOM 3618 C CA . LEU C 1 157 ? 110.105 52.003 -31.268 1.00 93.94 896 LEU C CA 1
ATOM 3619 C C . LEU C 1 157 ? 110.482 52.715 -32.561 1.00 100.34 896 LEU C C 1
ATOM 3620 O O . LEU C 1 157 ? 109.623 52.875 -33.435 1.00 104.81 896 LEU C O 1
ATOM 3625 N N . ALA C 1 158 ? 111.733 53.138 -32.705 1.00 99.72 897 ALA C N 1
ATOM 3626 C CA . ALA C 1 158 ? 112.168 53.850 -33.902 1.00 98.97 897 ALA C CA 1
ATOM 3627 C C . ALA C 1 158 ? 112.243 52.916 -35.107 1.00 103.63 897 ALA C C 1
ATOM 3628 O O . ALA C 1 158 ? 111.979 51.719 -34.996 1.00 102.60 897 ALA C O 1
ATOM 3630 N N . ARG D 1 4 ? 123.311 39.036 62.517 1.00 127.21 727 ARG D N 1
ATOM 3631 C CA . ARG D 1 4 ? 124.085 39.467 61.358 1.00 128.05 727 ARG D CA 1
ATOM 3632 C C . ARG D 1 4 ? 124.515 38.279 60.502 1.00 127.07 727 ARG D C 1
ATOM 3633 O O . ARG D 1 4 ? 124.920 37.240 61.022 1.00 129.31 727 ARG D O 1
ATOM 3635 N N . ILE D 1 5 ? 124.422 38.441 59.184 1.00 128.76 728 ILE D N 1
ATOM 3636 C CA . ILE D 1 5 ? 124.834 37.424 58.224 1.00 116.78 728 ILE D CA 1
ATOM 3637 C C . ILE D 1 5 ? 125.992 37.987 57.412 1.00 118.62 728 ILE D C 1
ATOM 3638 O O . ILE D 1 5 ? 125.828 38.981 56.694 1.00 122.20 728 ILE D O 1
ATOM 3643 N N . SER D 1 6 ? 127.154 37.347 57.515 1.00 114.21 729 SER D N 1
ATOM 3644 C CA . SER D 1 6 ? 128.364 37.802 56.847 1.00 114.20 729 SER D CA 1
ATOM 3645 C C . SER D 1 6 ? 128.898 36.715 55.925 1.00 111.41 729 SER D C 1
ATOM 3646 O O . SER D 1 6 ? 128.841 35.526 56.252 1.00 109.54 729 SER D O 1
ATOM 3649 N N . TRP D 1 7 ? 129.416 37.130 54.772 1.00 111.52 730 TRP D N 1
ATOM 3650 C CA . TRP D 1 7 ? 130.050 36.201 53.852 1.00 102.88 730 TRP D CA 1
ATOM 3651 C C . TRP D 1 7 ? 131.444 35.836 54.346 1.00 102.36 730 TRP D C 1
ATOM 3652 O O . TRP D 1 7 ? 132.126 36.634 54.996 1.00 109.70 730 TRP D O 1
ATOM 3663 N N . VAL D 1 8 ? 131.863 34.614 54.032 1.00 95.46 731 VAL D N 1
ATOM 3664 C CA . VAL D 1 8 ? 133.176 34.104 54.413 1.00 98.47 731 VAL D CA 1
ATOM 3665 C C . VAL D 1 8 ? 133.961 33.827 53.139 1.00 99.77 731 VAL D C 1
ATOM 3666 O O . VAL D 1 8 ? 133.541 33.008 52.312 1.00 98.05 731 VAL D O 1
ATOM 3670 N N . GLY D 1 9 ? 135.089 34.507 52.981 1.00 101.11 732 GLY D N 1
ATOM 3671 C CA . GLY D 1 9 ? 135.913 34.352 51.803 1.00 104.38 732 GLY D CA 1
ATOM 3672 C C . GLY D 1 9 ? 135.435 35.203 50.639 1.00 108.26 732 GLY D C 1
ATOM 3673 O O . GLY D 1 9 ? 134.299 35.671 50.588 1.00 112.35 732 GLY D O 1
ATOM 3674 N N . ASP D 1 10 ? 136.339 35.406 49.683 1.00 111.64 733 ASP D N 1
ATOM 3675 C CA . ASP D 1 10 ? 136.020 36.201 48.508 1.00 110.17 733 ASP D CA 1
ATOM 3676 C C . ASP D 1 10 ? 135.055 35.449 47.593 1.00 105.46 733 ASP D C 1
ATOM 3677 O O . ASP D 1 10 ? 134.896 34.228 47.677 1.00 103.89 733 ASP D O 1
ATOM 3682 N N . ALA D 1 11 ? 134.404 36.204 46.709 1.00 109.00 734 ALA D N 1
ATOM 3683 C CA . ALA D 1 11 ? 133.425 35.625 45.798 1.00 106.53 734 ALA D CA 1
ATOM 3684 C C . ALA D 1 11 ? 134.102 34.680 44.813 1.00 110.60 734 ALA D C 1
ATOM 3685 O O . ALA D 1 11 ? 135.087 35.044 44.163 1.00 115.98 734 ALA D O 1
ATOM 3687 N N . VAL D 1 12 ? 133.571 33.462 44.705 1.00 109.34 735 VAL D N 1
ATOM 3688 C CA . VAL D 1 12 ? 134.138 32.479 43.784 1.00 109.53 735 VAL D CA 1
ATOM 3689 C C . VAL D 1 12 ? 133.899 32.906 42.341 1.00 107.93 735 VAL D C 1
ATOM 3690 O O . VAL D 1 12 ? 134.842 33.090 41.564 1.00 108.43 735 VAL D O 1
ATOM 3694 N N . LYS D 1 13 ? 132.634 33.078 41.964 1.00 105.51 736 LYS D N 1
ATOM 3695 C CA . LYS D 1 13 ? 132.275 33.524 40.626 1.00 111.84 736 LYS D CA 1
ATOM 3696 C C . LYS D 1 13 ? 131.300 34.690 40.715 1.00 117.52 736 LYS D C 1
ATOM 3697 O O . LYS D 1 13 ? 130.625 34.890 41.727 1.00 116.79 736 LYS D O 1
ATOM 3699 N N . THR D 1 14 ? 131.233 35.461 39.633 1.00 117.23 737 THR D N 1
ATOM 3700 C CA . THR D 1 14 ? 130.363 36.628 39.552 1.00 121.36 737 THR D CA 1
ATOM 3701 C C . THR D 1 14 ? 129.627 36.600 38.221 1.00 122.34 737 THR D C 1
ATOM 3702 O O . THR D 1 14 ? 130.259 36.514 37.163 1.00 123.29 737 THR D O 1
ATOM 3706 N N . ASP D 1 15 ? 128.299 36.664 38.272 1.00 123.94 738 ASP D N 1
ATOM 3707 C CA . ASP D 1 15 ? 127.474 36.619 37.072 1.00 128.15 738 ASP D CA 1
ATOM 3708 C C . ASP D 1 15 ? 127.196 38.000 36.497 1.00 137.43 738 ASP D C 1
ATOM 3709 O O . ASP D 1 15 ? 126.518 38.104 35.470 1.00 142.99 738 ASP D O 1
ATOM 3714 N N . GLY D 1 16 ? 127.706 39.058 37.124 1.00 137.65 739 GLY D N 1
ATOM 3715 C CA . GLY D 1 16 ? 127.392 40.410 36.737 1.00 135.67 739 GLY D CA 1
ATOM 3716 C C . GLY D 1 16 ? 126.194 40.994 37.449 1.00 131.11 739 GLY D C 1
ATOM 3717 O O . GLY D 1 16 ? 126.106 42.218 37.594 1.00 135.00 739 GLY D O 1
ATOM 3718 N N . LYS D 1 17 ? 125.270 40.151 37.900 1.00 134.71 740 LYS D N 1
ATOM 3719 C CA . LYS D 1 17 ? 124.147 40.586 38.708 1.00 130.79 740 LYS D CA 1
ATOM 3720 C C . LYS D 1 17 ? 124.167 40.004 40.112 1.00 127.57 740 LYS D C 1
ATOM 3721 O O . LYS D 1 17 ? 123.527 40.567 41.006 1.00 129.53 740 LYS D O 1
ATOM 3724 N N . LYS D 1 18 ? 124.895 38.913 40.333 1.00 125.95 741 LYS D N 1
ATOM 3725 C CA . LYS D 1 18 ? 125.046 38.317 41.649 1.00 120.88 741 LYS D CA 1
ATOM 3726 C C . LYS D 1 18 ? 126.469 37.800 41.795 1.00 121.44 741 LYS D C 1
ATOM 3727 O O . LYS D 1 18 ? 127.135 37.481 40.806 1.00 130.58 741 LYS D O 1
ATOM 3729 N N . SER D 1 19 ? 126.928 37.711 43.041 1.00 117.69 742 SER D N 1
ATOM 3730 C CA . SER D 1 19 ? 128.285 37.274 43.356 1.00 112.97 742 SER D CA 1
ATOM 3731 C C . SER D 1 19 ? 128.202 36.015 44.209 1.00 109.07 742 SER D C 1
ATOM 3732 O O . SER D 1 19 ? 127.749 36.068 45.358 1.00 107.00 742 SER D O 1
ATOM 3735 N N . TYR D 1 20 ? 128.650 34.892 43.654 1.00 110.98 743 TYR D N 1
ATOM 3736 C CA . TYR D 1 20 ? 128.551 33.609 44.336 1.00 103.32 743 TYR D CA 1
ATOM 3737 C C . TYR D 1 20 ? 129.664 33.452 45.365 1.00 101.81 743 TYR D C 1
ATOM 3738 O O . TYR D 1 20 ? 130.839 33.687 45.067 1.00 103.08 743 TYR D O 1
ATOM 3747 N N . TYR D 1 21 ? 129.289 33.045 46.575 1.00 95.55 744 TYR D N 1
ATOM 3748 C CA . TYR D 1 21 ? 130.233 32.728 47.634 1.00 94.49 744 TYR D CA 1
ATOM 3749 C C . TYR D 1 21 ? 130.115 31.253 47.996 1.00 95.92 744 TYR D C 1
ATOM 3750 O O . TYR D 1 21 ? 129.140 30.583 47.646 1.00 96.87 744 TYR D O 1
ATOM 3759 N N . LYS D 1 22 ? 131.121 30.749 48.708 1.00 94.33 745 LYS D N 1
ATOM 3760 C CA . LYS D 1 22 ? 131.150 29.343 49.086 1.00 84.59 745 LYS D CA 1
ATOM 3761 C C . LYS D 1 22 ? 130.724 29.096 50.526 1.00 87.06 745 LYS D C 1
ATOM 3762 O O . LYS D 1 22 ? 130.186 28.024 50.823 1.00 87.70 745 LYS D O 1
ATOM 3768 N N . LYS D 1 23 ? 130.939 30.053 51.426 1.00 87.02 746 LYS D N 1
ATOM 3769 C CA . LYS D 1 23 ? 130.638 29.861 52.837 1.00 78.66 746 LYS D CA 1
ATOM 3770 C C . LYS D 1 23 ? 129.953 31.098 53.399 1.00 78.40 746 LYS D C 1
ATOM 3771 O O . LYS D 1 23 ? 130.190 32.221 52.945 1.00 81.96 746 LYS D O 1
ATOM 3777 N N . VAL D 1 24 ? 129.091 30.877 54.392 1.00 81.38 747 VAL D N 1
ATOM 3778 C CA . VAL D 1 24 ? 128.349 31.944 55.053 1.00 87.51 747 VAL D CA 1
ATOM 3779 C C . VAL D 1 24 ? 128.424 31.729 56.558 1.00 86.58 747 VAL D C 1
ATOM 3780 O O . VAL D 1 24 ? 128.468 30.593 57.041 1.00 82.22 747 VAL D O 1
ATOM 3784 N N . CYS D 1 25 ? 128.433 32.831 57.301 1.00 88.31 748 CYS D N 1
ATOM 3785 C CA . CYS D 1 25 ? 128.418 32.799 58.759 1.00 99.84 748 CYS D CA 1
ATOM 3786 C C . CYS D 1 25 ? 127.111 33.411 59.249 1.00 112.48 748 CYS D C 1
ATOM 3787 O O . CYS D 1 25 ? 126.919 34.629 59.172 1.00 122.21 748 CYS D O 1
ATOM 3790 N N . ILE D 1 26 ? 126.219 32.569 59.760 1.00 110.64 749 ILE D N 1
ATOM 3791 C CA . ILE D 1 26 ? 124.945 33.003 60.320 1.00 111.17 749 ILE D CA 1
ATOM 3792 C C . ILE D 1 26 ? 125.003 32.791 61.825 1.00 118.35 749 ILE D C 1
ATOM 3793 O O . ILE D 1 26 ? 125.171 31.658 62.292 1.00 118.10 749 ILE D O 1
ATOM 3798 N N . ASP D 1 27 ? 124.852 33.876 62.575 1.00 111.02 750 ASP D N 1
ATOM 3799 C CA . ASP D 1 27 ? 125.006 33.876 64.040 1.00 116.63 750 ASP D CA 1
ATOM 3800 C C . ASP D 1 27 ? 126.397 33.322 64.346 1.00 119.50 750 ASP D C 1
ATOM 3801 O O . ASP D 1 27 ? 127.374 33.724 63.701 1.00 124.14 750 ASP D O 1
ATOM 3806 N N . SER D 1 28 ? 126.525 32.408 65.300 1.00 119.40 751 SER D N 1
ATOM 3807 C CA . SER D 1 28 ? 127.816 31.790 65.557 1.00 117.14 751 SER D CA 1
ATOM 3808 C C . SER D 1 28 ? 128.057 30.560 64.693 1.00 108.88 751 SER D C 1
ATOM 3809 O O . SER D 1 28 ? 129.182 30.048 64.673 1.00 106.08 751 SER D O 1
ATOM 3811 N N . GLU D 1 29 ? 127.046 30.096 63.965 1.00 108.00 752 GLU D N 1
ATOM 3812 C CA . GLU D 1 29 ? 127.193 28.927 63.115 1.00 107.64 752 GLU D CA 1
ATOM 3813 C C . GLU D 1 29 ? 127.771 29.312 61.756 1.00 104.53 752 GLU D C 1
ATOM 3814 O O . GLU D 1 29 ? 127.722 30.470 61.333 1.00 105.48 752 GLU D O 1
ATOM 3820 N N . THR D 1 30 ? 128.320 28.313 61.068 1.00 98.14 753 THR D N 1
ATOM 3821 C CA . THR D 1 30 ? 128.948 28.498 59.768 1.00 93.17 753 THR D CA 1
ATOM 3822 C C . THR D 1 30 ? 128.353 27.508 58.778 1.00 90.98 753 THR D C 1
ATOM 3823 O O . THR D 1 30 ? 128.198 26.322 59.086 1.00 91.80 753 THR D O 1
ATOM 3827 N N . LEU D 1 31 ? 128.028 27.999 57.585 1.00 92.43 754 LEU D N 1
ATOM 3828 C CA . LEU D 1 31 ? 127.344 27.214 56.568 1.00 87.51 754 LEU D CA 1
ATOM 3829 C C . LEU D 1 31 ? 128.122 27.281 55.263 1.00 82.07 754 LEU D C 1
ATOM 3830 O O . LEU D 1 31 ? 128.680 28.327 54.919 1.00 87.36 754 LEU D O 1
ATOM 3835 N N . GLU D 1 32 ? 128.160 26.166 54.535 1.00 77.79 755 GLU D N 1
ATOM 3836 C CA . GLU D 1 32 ? 128.827 26.126 53.242 1.00 84.04 755 GLU D CA 1
ATOM 3837 C C . GLU D 1 32 ? 127.980 25.336 52.253 1.00 81.05 755 GLU D C 1
ATOM 3838 O O . GLU D 1 32 ? 127.049 24.622 52.631 1.00 82.14 755 GLU D O 1
ATOM 3844 N N . VAL D 1 33 ? 128.322 25.479 50.968 1.00 79.75 756 VAL D N 1
ATOM 3845 C CA . VAL D 1 33 ? 127.610 24.764 49.916 1.00 76.72 756 VAL D CA 1
ATOM 3846 C C . VAL D 1 33 ? 127.746 23.266 50.136 1.00 73.33 756 VAL D C 1
ATOM 3847 O O . VAL D 1 33 ? 128.839 22.754 50.411 1.00 85.10 756 VAL D O 1
ATOM 3851 N N . GLY D 1 34 ? 126.626 22.553 50.020 1.00 65.50 757 GLY D N 1
ATOM 3852 C CA . GLY D 1 34 ? 126.559 21.138 50.288 1.00 69.20 757 GLY D CA 1
ATOM 3853 C C . GLY D 1 34 ? 125.926 20.804 51.623 1.00 69.64 757 GLY D C 1
ATOM 3854 O O . GLY D 1 34 ? 125.387 19.704 51.785 1.00 66.60 757 GLY D O 1
ATOM 3855 N N . ASP D 1 35 ? 125.985 21.727 52.580 1.00 71.36 758 ASP D N 1
ATOM 3856 C CA . ASP D 1 35 ? 125.348 21.510 53.869 1.00 73.80 758 ASP D CA 1
ATOM 3857 C C . ASP D 1 35 ? 123.831 21.564 53.732 1.00 71.24 758 ASP D C 1
ATOM 3858 O O . ASP D 1 35 ? 123.284 22.230 52.849 1.00 71.54 758 ASP D O 1
ATOM 3863 N N . CYS D 1 36 ? 123.153 20.852 54.620 1.00 66.22 759 CYS D N 1
ATOM 3864 C CA . CYS D 1 36 ? 121.701 20.830 54.650 1.00 66.24 759 CYS D CA 1
ATOM 3865 C C . CYS D 1 36 ? 121.186 21.770 55.733 1.00 73.84 759 CYS D C 1
ATOM 3866 O O . CYS D 1 36 ? 121.898 22.121 56.678 1.00 78.10 759 CYS D O 1
ATOM 3869 N N . VAL D 1 37 ? 119.927 22.184 55.580 1.00 70.58 760 VAL D N 1
ATOM 3870 C CA . VAL D 1 37 ? 119.358 23.250 56.394 1.00 75.88 760 VAL D CA 1
ATOM 3871 C C . VAL D 1 37 ? 117.854 23.042 56.512 1.00 77.99 760 VAL D C 1
ATOM 3872 O O . VAL D 1 37 ? 117.233 22.354 55.699 1.00 80.20 760 VAL D O 1
ATOM 3876 N N . SER D 1 38 ? 117.266 23.641 57.546 1.00 78.44 761 SER D N 1
ATOM 3877 C CA . SER D 1 38 ? 115.840 23.533 57.813 1.00 84.78 761 SER D CA 1
ATOM 3878 C C . SER D 1 38 ? 115.177 24.892 57.644 1.00 82.89 761 SER D C 1
ATOM 3879 O O . SER D 1 38 ? 115.782 25.932 57.929 1.00 80.04 761 SER D O 1
ATOM 3882 N N . VAL D 1 39 ? 113.933 24.876 57.171 1.00 91.22 762 VAL D N 1
ATOM 3883 C CA . VAL D 1 39 ? 113.151 26.087 56.950 1.00 88.90 762 VAL D CA 1
ATOM 3884 C C . VAL D 1 39 ? 111.743 25.852 57.480 1.00 98.71 762 VAL D C 1
ATOM 3885 O O . VAL D 1 39 ? 111.162 24.782 57.278 1.00 102.69 762 VAL D O 1
ATOM 3889 N N . ILE D 1 40 ? 111.199 26.845 58.165 1.00 100.44 763 ILE D N 1
ATOM 3890 C CA . ILE D 1 40 ? 109.831 26.763 58.679 1.00 103.73 763 ILE D CA 1
ATOM 3891 C C . ILE D 1 40 ? 108.858 27.071 57.542 1.00 108.19 763 ILE D C 1
ATOM 3892 O O . ILE D 1 40 ? 108.992 28.121 56.892 1.00 114.09 763 ILE D O 1
ATOM 3897 N N . PRO D 1 41 ? 107.876 26.200 57.279 1.00 107.25 764 PRO D N 1
ATOM 3898 C CA . PRO D 1 41 ? 106.937 26.450 56.175 1.00 109.62 764 PRO D CA 1
ATOM 3899 C C . PRO D 1 41 ? 105.998 27.611 56.472 1.00 119.78 764 PRO D C 1
ATOM 3900 O O . PRO D 1 41 ? 106.068 28.210 57.553 1.00 127.62 764 PRO D O 1
ATOM 3904 N N . ASP D 1 42 ? 105.113 27.937 55.523 1.00 118.70 765 ASP D N 1
ATOM 3905 C CA . ASP D 1 42 ? 104.163 29.023 55.746 1.00 121.84 765 ASP D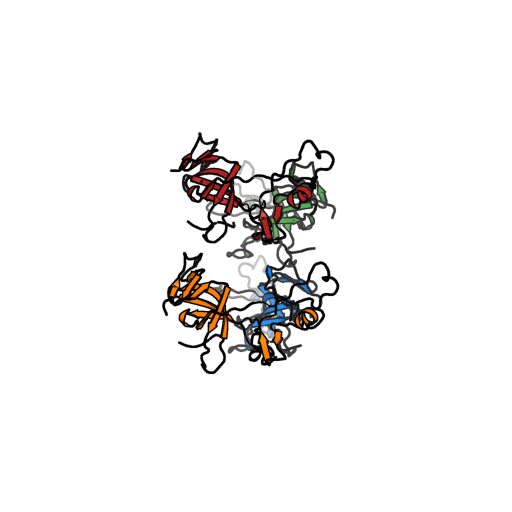 CA 1
ATOM 3906 C C . ASP D 1 42 ? 103.291 28.741 56.961 1.00 126.79 765 ASP D C 1
ATOM 3907 O O . ASP D 1 42 ? 103.016 29.641 57.763 1.00 132.75 765 ASP D O 1
ATOM 3912 N N . ASP D 1 43 ? 102.859 27.494 57.118 1.00 129.35 766 ASP D N 1
ATOM 3913 C CA . ASP D 1 43 ? 102.067 27.077 58.268 1.00 135.91 766 ASP D CA 1
ATOM 3914 C C . ASP D 1 43 ? 103.017 26.581 59.352 1.00 128.49 766 ASP D C 1
ATOM 3915 O O . ASP D 1 43 ? 103.686 25.556 59.179 1.00 119.21 766 ASP D O 1
ATOM 3920 N N . SER D 1 44 ? 103.068 27.300 60.475 1.00 133.92 767 SER D N 1
ATOM 3921 C CA . SER D 1 44 ? 103.966 26.922 61.561 1.00 128.88 767 SER D CA 1
ATOM 3922 C C . SER D 1 44 ? 103.586 25.598 62.213 1.00 133.22 767 SER D C 1
ATOM 3923 O O . SER D 1 44 ? 104.384 25.060 62.990 1.00 133.12 767 SER D O 1
ATOM 3926 N N . SER D 1 45 ? 102.402 25.058 61.916 1.00 131.36 768 SER D N 1
ATOM 3927 C CA . SER D 1 45 ? 102.013 23.765 62.467 1.00 132.77 768 SER D CA 1
ATOM 3928 C C . SER D 1 45 ? 102.599 22.608 61.670 1.00 125.31 768 SER D C 1
ATOM 3929 O O . SER D 1 45 ? 102.754 21.506 62.210 1.00 121.52 768 SER D O 1
ATOM 3932 N N . LYS D 1 46 ? 102.930 22.834 60.401 1.00 130.43 769 LYS D N 1
ATOM 3933 C CA . LYS D 1 46 ? 103.459 21.769 59.567 1.00 123.46 769 LYS D CA 1
ATOM 3934 C C . LYS D 1 46 ? 104.866 21.376 60.013 1.00 115.98 769 LYS D C 1
ATOM 3935 O O . LYS D 1 46 ? 105.601 22.193 60.575 1.00 113.67 769 LYS D O 1
ATOM 3939 N N . PRO D 1 47 ? 105.257 20.123 59.783 1.00 115.17 770 PRO D N 1
ATOM 3940 C CA . PRO D 1 47 ? 106.639 19.718 60.055 1.00 107.82 770 PRO D CA 1
ATOM 3941 C C . PRO D 1 47 ? 107.622 20.509 59.206 1.00 101.36 770 PRO D C 1
ATOM 3942 O O . PRO D 1 47 ? 107.287 21.013 58.133 1.00 96.28 770 PRO D O 1
ATOM 3946 N N . LEU D 1 48 ? 108.854 20.603 59.701 1.00 99.68 771 LEU D N 1
ATOM 3947 C CA . LEU D 1 48 ? 109.848 21.475 59.091 1.00 93.75 771 LEU D CA 1
ATOM 3948 C C . LEU D 1 48 ? 110.219 21.006 57.690 1.00 95.19 771 LEU D C 1
ATOM 3949 O O . LEU D 1 48 ? 110.231 19.809 57.389 1.00 95.37 771 LEU D O 1
ATOM 3954 N N . TYR D 1 49 ? 110.517 21.973 56.827 1.00 84.57 772 TYR D N 1
ATOM 3955 C CA . TYR D 1 49 ? 111.107 21.682 55.531 1.00 82.73 772 TYR D CA 1
ATOM 3956 C C . TYR D 1 49 ? 112.603 21.447 55.688 1.00 79.90 772 TYR D C 1
ATOM 3957 O O . TYR D 1 49 ? 113.254 22.019 56.567 1.00 82.83 772 TYR D O 1
ATOM 3966 N N . LEU D 1 50 ? 113.149 20.591 54.828 1.00 74.70 773 LEU D N 1
ATOM 3967 C CA . LEU D 1 50 ? 114.569 20.269 54.850 1.00 68.68 773 LEU D CA 1
ATOM 3968 C C . LEU D 1 50 ? 115.111 20.322 53.432 1.00 68.49 773 LEU D C 1
ATOM 3969 O O . LEU D 1 50 ? 114.530 19.726 52.519 1.00 69.54 773 LEU D O 1
ATOM 3974 N N . ALA D 1 51 ? 116.221 21.033 53.251 1.00 70.36 774 ALA D N 1
ATOM 3975 C CA . ALA D 1 51 ? 116.816 21.202 51.936 1.00 72.81 774 ALA D CA 1
ATOM 3976 C C . ALA D 1 51 ? 118.333 21.177 52.050 1.00 73.16 774 ALA D C 1
ATOM 3977 O O . ALA D 1 51 ? 118.900 21.325 53.134 1.00 65.60 774 ALA D O 1
ATOM 3979 N N . ARG D 1 52 ? 118.985 20.986 50.906 1.00 70.68 775 ARG D N 1
ATOM 3980 C CA . ARG D 1 52 ? 120.435 21.075 50.800 1.00 73.17 775 ARG D CA 1
ATOM 3981 C C . ARG D 1 52 ? 120.804 22.375 50.096 1.00 82.94 775 ARG D C 1
ATOM 3982 O O . ARG D 1 52 ? 120.278 22.674 49.019 1.00 85.93 775 ARG D O 1
ATOM 3990 N N . VAL D 1 53 ? 121.698 23.144 50.711 1.00 82.79 776 VAL D N 1
ATOM 3991 C CA . VAL D 1 53 ? 122.137 24.418 50.146 1.00 73.76 776 VAL D CA 1
ATOM 3992 C C . VAL D 1 53 ? 123.051 24.125 48.962 1.00 74.96 776 VAL D C 1
ATOM 3993 O O . VAL D 1 53 ? 124.185 23.671 49.138 1.00 78.93 776 VAL D O 1
ATOM 3997 N N . THR D 1 54 ? 122.563 24.391 47.752 1.00 75.29 777 THR D N 1
ATOM 3998 C CA . THR D 1 54 ? 123.329 24.120 46.544 1.00 79.78 777 THR D CA 1
ATOM 3999 C C . THR D 1 54 ? 124.098 25.331 46.040 1.00 88.01 777 THR D C 1
ATOM 4000 O O . THR D 1 54 ? 125.073 25.164 45.297 1.00 96.20 777 THR D O 1
ATOM 4004 N N . ALA D 1 55 ? 123.687 26.538 46.421 1.00 91.96 778 ALA D N 1
ATOM 4005 C CA . ALA D 1 55 ? 124.340 27.749 45.952 1.00 87.56 778 ALA D CA 1
ATOM 4006 C C . ALA D 1 55 ? 124.215 28.838 47.008 1.00 87.99 778 ALA D C 1
ATOM 4007 O O . ALA D 1 55 ? 123.298 28.824 47.833 1.00 86.89 778 ALA D O 1
ATOM 4009 N N . LEU D 1 56 ? 125.154 29.781 46.972 1.00 92.73 779 LEU D N 1
ATOM 4010 C CA . LEU D 1 56 ? 125.163 30.929 47.869 1.00 90.44 779 LEU D CA 1
ATOM 4011 C C . LEU D 1 56 ? 125.637 32.140 47.084 1.00 96.25 779 LEU D C 1
ATOM 4012 O O . LEU D 1 56 ? 126.663 32.070 46.401 1.00 101.26 779 LEU D O 1
ATOM 4017 N N . TRP D 1 57 ? 124.895 33.243 47.173 1.00 97.04 780 TRP D N 1
ATOM 4018 C CA . TRP D 1 57 ? 125.244 34.426 46.401 1.00 101.42 780 TRP D CA 1
ATOM 4019 C C . TRP D 1 57 ? 124.629 35.665 47.035 1.00 102.94 780 TRP D C 1
ATOM 4020 O O . TRP D 1 57 ? 123.616 35.586 47.735 1.00 99.05 780 TRP D O 1
ATOM 4031 N N . GLU D 1 58 ? 125.258 36.808 46.775 1.00 102.49 781 GLU D N 1
ATOM 4032 C CA . GLU D 1 58 ? 124.738 38.111 47.164 1.00 112.52 781 GLU D CA 1
ATOM 4033 C C . GLU D 1 58 ? 124.222 38.819 45.920 1.00 118.63 781 GLU D C 1
ATOM 4034 O O . GLU D 1 58 ? 124.911 38.862 44.896 1.00 116.88 781 GLU D O 1
ATOM 4040 N N . ASP D 1 59 ? 123.016 39.368 46.008 1.00 115.14 782 ASP D N 1
ATOM 4041 C CA . ASP D 1 59 ? 122.375 40.022 44.878 1.00 122.12 782 ASP D CA 1
ATOM 4042 C C . ASP D 1 59 ? 122.195 41.504 45.173 1.00 125.35 782 ASP D C 1
ATOM 4043 O O . ASP D 1 59 ? 121.860 41.888 46.299 1.00 127.12 782 ASP D O 1
ATOM 4048 N N . SER D 1 60 ? 122.418 42.336 44.154 1.00 126.85 783 SER D N 1
ATOM 4049 C CA . SER D 1 60 ? 122.265 43.777 44.313 1.00 127.29 783 SER D CA 1
ATOM 4050 C C . SER D 1 60 ? 120.812 44.200 44.485 1.00 130.89 783 SER D C 1
ATOM 4051 O O . SER D 1 60 ? 120.558 45.360 44.829 1.00 132.39 783 SER D O 1
ATOM 4054 N N . SER D 1 61 ? 119.864 43.296 44.264 1.00 130.68 784 SER D N 1
ATOM 4055 C CA . SER D 1 61 ? 118.444 43.584 44.417 1.00 135.70 784 SER D CA 1
ATOM 4056 C C . SER D 1 61 ? 117.781 42.755 45.503 1.00 135.26 784 SER D C 1
ATOM 4057 O O . SER D 1 61 ? 117.009 43.295 46.299 1.00 135.51 784 SER D O 1
ATOM 4060 N N . ASN D 1 62 ? 118.069 41.454 45.565 1.00 135.67 785 ASN D N 1
ATOM 4061 C CA . ASN D 1 62 ? 117.438 40.565 46.531 1.00 136.32 785 ASN D CA 1
ATOM 4062 C C . ASN D 1 62 ? 118.255 40.367 47.800 1.00 135.19 785 ASN D C 1
ATOM 4063 O O . ASN D 1 62 ? 117.697 39.934 48.814 1.00 135.53 785 ASN D O 1
ATOM 4068 N N . GLY D 1 63 ? 119.551 40.665 47.771 1.00 134.57 786 GLY D N 1
ATOM 4069 C CA . GLY D 1 63 ? 120.377 40.551 48.956 1.00 127.28 786 GLY D CA 1
ATOM 4070 C C . GLY D 1 63 ? 121.041 39.200 49.117 1.00 117.58 786 GLY D C 1
ATOM 4071 O O . GLY D 1 63 ? 121.430 38.568 48.131 1.00 115.50 786 GLY D O 1
ATOM 4072 N N . GLN D 1 64 ? 121.171 38.749 50.363 1.00 114.44 787 GLN D N 1
ATOM 4073 C CA . GLN D 1 64 ? 121.843 37.491 50.675 1.00 110.48 787 GLN D CA 1
ATOM 4074 C C . GLN D 1 64 ? 120.884 36.334 50.424 1.00 110.51 787 GLN D C 1
ATOM 4075 O O . GLN D 1 64 ? 119.933 36.127 51.185 1.00 111.12 787 GLN D O 1
ATOM 4081 N N . MET D 1 65 ? 121.137 35.572 49.363 1.00 105.15 788 MET D N 1
ATOM 4082 C CA . MET D 1 65 ? 120.238 34.526 48.902 1.00 100.37 788 MET D CA 1
ATOM 4083 C C . MET D 1 65 ? 120.963 33.187 48.834 1.00 97.13 788 MET D C 1
ATOM 4084 O O . MET D 1 65 ? 122.186 33.106 48.970 1.00 103.15 788 MET D O 1
ATOM 4089 N N . PHE D 1 66 ? 120.181 32.131 48.613 1.00 92.88 789 PHE D N 1
ATOM 4090 C CA . PHE D 1 66 ? 120.720 30.791 48.433 1.00 86.16 789 PHE D CA 1
ATOM 4091 C C . PHE D 1 66 ? 119.671 29.929 47.745 1.00 89.00 789 PHE D C 1
ATOM 4092 O O . PHE D 1 66 ? 118.473 30.218 47.800 1.00 98.29 789 PHE D O 1
ATOM 4100 N N . HIS D 1 67 ? 120.136 28.863 47.099 1.00 74.90 790 HIS D N 1
ATOM 4101 C CA . HIS D 1 67 ? 119.264 27.937 46.386 1.00 78.46 790 HIS D CA 1
ATOM 4102 C C . HIS D 1 67 ? 119.059 26.678 47.218 1.00 74.26 790 HIS D C 1
ATOM 4103 O O . HIS D 1 67 ? 120.021 26.116 47.751 1.00 75.05 790 HIS D O 1
ATOM 4110 N N . ALA D 1 68 ? 117.809 26.231 47.317 1.00 79.84 791 ALA D N 1
ATOM 4111 C CA . ALA D 1 68 ? 117.442 25.116 48.182 1.00 77.40 791 ALA D CA 1
ATOM 4112 C C . ALA D 1 68 ? 116.934 23.951 47.344 1.00 79.42 791 ALA D C 1
ATOM 4113 O O . ALA D 1 68 ? 115.969 24.100 46.587 1.00 86.94 791 ALA D O 1
ATOM 4115 N N . HIS D 1 69 ? 117.583 22.796 47.487 1.00 74.45 792 HIS D N 1
ATOM 4116 C CA . HIS D 1 69 ? 117.131 21.545 46.887 1.00 74.04 792 HIS D CA 1
ATOM 4117 C C . HIS D 1 69 ? 116.400 20.753 47.967 1.00 77.39 792 HIS D C 1
ATOM 4118 O O . HIS D 1 69 ? 117.019 20.286 48.929 1.00 77.41 792 HIS D O 1
ATOM 4125 N N . TRP D 1 70 ? 115.090 20.590 47.796 1.00 80.12 793 TRP D N 1
ATOM 4126 C CA . TRP D 1 70 ? 114.231 20.105 48.866 1.00 74.25 793 TRP D CA 1
ATOM 4127 C C . TRP D 1 70 ? 114.367 18.605 49.098 1.00 69.70 793 TRP D C 1
ATOM 4128 O O . TRP D 1 70 ? 114.543 17.823 48.158 1.00 75.20 793 TRP D O 1
ATOM 4139 N N . PHE D 1 71 ? 114.278 18.213 50.365 1.00 67.83 794 PHE D N 1
ATOM 4140 C CA . PHE D 1 71 ? 113.927 16.857 50.757 1.00 68.71 794 PHE D CA 1
ATOM 4141 C C . PHE D 1 71 ? 112.424 16.800 51.013 1.00 70.77 794 PHE D C 1
ATOM 4142 O O . PHE D 1 71 ? 111.739 17.823 51.048 1.00 77.35 794 PHE D O 1
ATOM 4150 N N . CYS D 1 72 ? 111.907 15.587 51.193 1.00 69.06 795 CYS D N 1
ATOM 4151 C CA . CYS D 1 72 ? 110.497 15.435 51.522 1.00 70.85 795 CYS D CA 1
ATOM 4152 C C . CYS D 1 72 ? 110.314 14.202 52.392 1.00 69.44 795 CYS D C 1
ATOM 4153 O O . CYS D 1 72 ? 111.064 13.229 52.283 1.00 77.46 795 CYS D O 1
ATOM 4156 N N . ALA D 1 73 ? 109.310 14.258 53.262 1.00 70.59 796 ALA D N 1
ATOM 4157 C CA . ALA D 1 73 ? 109.008 13.145 54.144 1.00 74.35 796 ALA D CA 1
ATOM 4158 C C . ALA D 1 73 ? 108.117 12.134 53.426 1.00 77.15 796 ALA D C 1
ATOM 4159 O O . ALA D 1 73 ? 107.742 12.306 52.262 1.00 74.30 796 ALA D O 1
ATOM 4161 N N . GLY D 1 74 ? 107.772 11.058 54.135 1.00 77.14 797 GLY D N 1
ATOM 4162 C CA . GLY D 1 74 ? 106.896 10.055 53.557 1.00 77.52 797 GLY D CA 1
ATOM 4163 C C . GLY D 1 74 ? 105.489 10.561 53.315 1.00 85.56 797 GLY D C 1
ATOM 4164 O O . GLY D 1 74 ? 104.790 10.061 52.428 1.00 88.35 797 GLY D O 1
ATOM 4165 N N . THR D 1 75 ? 105.051 11.553 54.095 1.00 84.01 798 THR D N 1
ATOM 4166 C CA . THR D 1 75 ? 103.718 12.114 53.909 1.00 83.02 798 THR D CA 1
ATOM 4167 C C . THR D 1 75 ? 103.610 12.927 52.627 1.00 76.38 798 THR D C 1
ATOM 4168 O O . THR D 1 75 ? 102.495 13.162 52.150 1.00 78.14 798 THR D O 1
ATOM 4172 N N . ASP D 1 76 ? 104.736 13.360 52.064 1.00 73.47 799 ASP D N 1
ATOM 4173 C CA . ASP D 1 76 ? 104.747 14.044 50.778 1.00 74.48 799 ASP D CA 1
ATOM 4174 C C . ASP D 1 76 ? 104.656 13.083 49.602 1.00 78.28 799 ASP D C 1
ATOM 4175 O O . ASP D 1 76 ? 104.620 13.535 48.452 1.00 76.71 799 ASP D O 1
ATOM 4180 N N . THR D 1 77 ? 104.618 11.781 49.858 1.00 77.71 800 THR D N 1
ATOM 4181 C CA . THR D 1 77 ? 104.614 10.761 48.820 1.00 75.93 800 THR D CA 1
ATOM 4182 C C . THR D 1 77 ? 103.338 9.929 48.910 1.00 81.99 800 THR D C 1
ATOM 4183 O O . THR D 1 77 ? 102.471 10.158 49.757 1.00 85.37 800 THR D O 1
ATOM 4187 N N . VAL D 1 78 ? 103.233 8.947 48.012 1.00 81.64 801 VAL D N 1
ATOM 4188 C CA . VAL D 1 78 ? 102.122 8.004 48.058 1.00 83.60 801 VAL D CA 1
ATOM 4189 C C . VAL D 1 78 ? 102.283 7.020 49.210 1.00 79.22 801 VAL D C 1
ATOM 4190 O O . VAL D 1 78 ? 101.311 6.368 49.611 1.00 79.70 801 VAL D O 1
ATOM 4194 N N . LEU D 1 79 ? 103.486 6.931 49.781 1.00 76.28 802 LEU D N 1
ATOM 4195 C CA . LEU D 1 79 ? 103.758 5.951 50.827 1.00 73.88 802 LEU D CA 1
ATOM 4196 C C . LEU D 1 79 ? 103.084 6.326 52.141 1.00 81.07 802 LEU D C 1
ATOM 4197 O O . LEU D 1 79 ? 102.591 5.451 52.863 1.00 86.16 802 LEU D O 1
ATOM 4202 N N . GLY D 1 80 ? 103.051 7.615 52.471 1.00 77.61 803 GLY D N 1
ATOM 4203 C CA . GLY D 1 80 ? 102.570 8.047 53.768 1.00 86.72 803 GLY D CA 1
ATOM 4204 C C . GLY D 1 80 ? 103.687 8.089 54.788 1.00 91.82 803 GLY D C 1
ATOM 4205 O O . GLY D 1 80 ? 104.861 7.856 54.488 1.00 93.15 803 GLY D O 1
ATOM 4206 N N . ALA D 1 81 ? 103.306 8.383 56.031 1.00 97.65 804 ALA D N 1
ATOM 4207 C CA . ALA D 1 81 ? 104.283 8.523 57.104 1.00 91.86 804 ALA D CA 1
ATOM 4208 C C . ALA D 1 81 ? 105.129 7.263 57.241 1.00 91.08 804 ALA D C 1
ATOM 4209 O O . ALA D 1 81 ? 104.603 6.149 57.318 1.00 95.96 804 ALA D O 1
ATOM 4211 N N . THR D 1 82 ? 106.447 7.446 57.259 1.00 91.03 805 THR D N 1
ATOM 4212 C CA . THR D 1 82 ? 107.370 6.326 57.339 1.00 93.68 805 THR D CA 1
ATOM 4213 C C . THR D 1 82 ? 107.495 5.830 58.776 1.00 108.96 805 THR D C 1
ATOM 4214 O O . THR D 1 82 ? 107.107 6.506 59.734 1.00 108.43 805 THR D O 1
ATOM 4218 N N . SER D 1 83 ? 108.043 4.619 58.915 1.00 109.94 806 SER D N 1
ATOM 4219 C CA . SER D 1 83 ? 108.248 4.043 60.241 1.00 111.43 806 SER D CA 1
ATOM 4220 C C . SER D 1 83 ? 109.198 4.899 61.066 1.00 103.61 806 SER D C 1
ATOM 4221 O O . SER D 1 83 ? 109.024 5.042 62.282 1.00 105.18 806 SER D O 1
ATOM 4224 N N . ASP D 1 84 ? 110.207 5.477 60.416 1.00 105.20 807 ASP D N 1
ATOM 4225 C CA . ASP D 1 84 ? 111.170 6.340 61.075 1.00 89.77 807 ASP D CA 1
ATOM 4226 C C . ASP D 1 84 ? 110.811 7.787 60.789 1.00 81.49 807 ASP D C 1
ATOM 4227 O O . ASP D 1 84 ? 110.754 8.178 59.612 1.00 77.83 807 ASP D O 1
ATOM 4232 N N . PRO D 1 85 ? 110.550 8.609 61.809 1.00 78.34 808 PRO D N 1
ATOM 4233 C CA . PRO D 1 85 ? 110.284 10.034 61.557 1.00 72.60 808 PRO D CA 1
ATOM 4234 C C . PRO D 1 85 ? 111.478 10.787 60.994 1.00 77.83 808 PRO D C 1
ATOM 4235 O O . PRO D 1 85 ? 111.303 11.913 60.510 1.00 87.90 808 PRO D O 1
ATOM 4239 N N . LEU D 1 86 ? 112.677 10.208 61.038 1.00 78.07 809 LEU D N 1
ATOM 4240 C CA . LEU D 1 86 ? 113.867 10.841 60.488 1.00 77.14 809 LEU D CA 1
ATOM 4241 C C . LEU D 1 86 ? 114.134 10.456 59.039 1.00 74.23 809 LEU D C 1
ATOM 4242 O O . LEU D 1 86 ? 115.045 11.022 58.425 1.00 77.47 809 LEU D O 1
ATOM 4247 N N . GLU D 1 87 ? 113.371 9.521 58.478 1.00 66.96 810 GLU D N 1
ATOM 4248 C CA . GLU D 1 87 ? 113.594 9.102 57.100 1.00 68.50 810 GLU D CA 1
ATOM 4249 C C . GLU D 1 87 ? 113.145 10.193 56.135 1.00 66.52 810 GLU D C 1
ATOM 4250 O O . GLU D 1 87 ? 112.065 10.772 56.293 1.00 69.99 810 GLU D O 1
ATOM 4256 N N . LEU D 1 88 ? 113.977 10.474 55.138 1.00 63.57 811 LEU D N 1
ATOM 4257 C CA . LEU D 1 88 ? 113.683 11.459 54.108 1.00 61.65 811 LEU D CA 1
ATOM 4258 C C . LEU D 1 88 ? 113.774 10.818 52.730 1.00 61.96 811 LEU D C 1
ATOM 4259 O O . LEU D 1 88 ? 114.171 9.660 52.578 1.00 68.12 811 LEU D O 1
ATOM 4264 N N . PHE D 1 89 ? 113.406 11.598 51.717 1.00 59.63 812 PHE D N 1
ATOM 4265 C CA . PHE D 1 89 ? 113.453 11.153 50.334 1.00 60.74 812 PHE D CA 1
ATOM 4266 C C . PHE D 1 89 ? 113.970 12.281 49.454 1.00 59.33 812 PHE D C 1
ATOM 4267 O O . PHE D 1 89 ? 113.592 13.442 49.633 1.00 67.16 812 PHE D O 1
ATOM 4275 N N . LEU D 1 90 ? 114.842 11.934 48.512 1.00 54.65 813 LEU D N 1
ATOM 4276 C CA . LEU D 1 90 ? 115.278 12.898 47.513 1.00 62.79 813 LEU D CA 1
ATOM 4277 C C . LEU D 1 90 ? 114.136 13.197 46.552 1.00 70.42 813 LEU D C 1
ATOM 4278 O O . LEU D 1 90 ? 113.374 12.304 46.171 1.00 74.98 813 LEU D O 1
ATOM 4283 N N . VAL D 1 91 ? 114.016 14.464 46.159 1.00 73.24 814 VAL D N 1
ATOM 4284 C CA . VAL D 1 91 ? 112.956 14.891 45.256 1.00 72.05 814 VAL D CA 1
ATOM 4285 C C . VAL D 1 91 ? 113.440 16.118 44.498 1.00 80.11 814 VAL D C 1
ATOM 4286 O O . VAL D 1 91 ? 114.235 16.911 45.009 1.00 90.05 814 VAL D O 1
ATOM 4290 N N . ASP D 1 92 ? 112.963 16.265 43.263 1.00 81.59 815 ASP D N 1
ATOM 4291 C CA . ASP D 1 92 ? 113.400 17.355 42.391 1.00 82.06 815 ASP D CA 1
ATOM 4292 C C . ASP D 1 92 ? 112.457 18.552 42.532 1.00 85.42 815 ASP D C 1
ATOM 4293 O O . ASP D 1 92 ? 111.611 18.835 41.680 1.00 85.53 815 ASP D O 1
ATOM 4298 N N . GLU D 1 93 ? 112.630 19.268 43.642 1.00 81.60 816 GLU D N 1
ATOM 4299 C CA . GLU D 1 93 ? 111.930 20.523 43.888 1.00 85.63 816 GLU D CA 1
ATOM 4300 C C . GLU D 1 93 ? 112.943 21.572 44.325 1.00 90.46 816 GLU D C 1
ATOM 4301 O O . GLU D 1 93 ? 113.748 21.325 45.229 1.00 91.55 816 GLU D O 1
ATOM 4307 N N . CYS D 1 94 ? 112.901 22.736 43.679 1.00 87.15 817 CYS D N 1
ATOM 4308 C CA . CYS D 1 94 ? 113.870 23.804 43.882 1.00 88.75 817 CYS D CA 1
ATOM 4309 C C . CYS D 1 94 ? 113.182 25.085 44.330 1.00 97.99 817 CYS D C 1
ATOM 4310 O O . CYS D 1 94 ? 111.957 25.224 44.260 1.00 105.24 817 CYS D O 1
ATOM 4313 N N . GLU D 1 95 ? 114.008 26.038 44.766 1.00 106.30 818 GLU D N 1
ATOM 4314 C CA . GLU D 1 95 ? 113.532 27.331 45.242 1.00 104.36 818 GLU D CA 1
ATOM 4315 C C . GLU D 1 95 ? 114.695 28.259 45.568 1.00 100.19 818 GLU D C 1
ATOM 4316 O O . GLU D 1 95 ? 115.620 27.874 46.290 1.00 97.78 818 GLU D O 1
ATOM 4322 N N . ASP D 1 96 ? 114.667 29.475 45.032 1.00 104.36 819 ASP D N 1
ATOM 4323 C CA . ASP D 1 96 ? 115.544 30.523 45.527 1.00 98.04 819 ASP D CA 1
ATOM 4324 C C . ASP D 1 96 ? 114.953 31.103 46.805 1.00 96.11 819 ASP D C 1
ATOM 4325 O O . ASP D 1 96 ? 113.735 31.101 47.004 1.00 97.07 819 ASP D O 1
ATOM 4330 N N . MET D 1 97 ? 115.824 31.594 47.682 1.00 97.10 820 MET D N 1
ATOM 4331 C CA . MET D 1 97 ? 115.337 32.035 48.982 1.00 101.15 820 MET D CA 1
ATOM 4332 C C . MET D 1 97 ? 116.380 32.912 49.654 1.00 101.30 820 MET D C 1
ATOM 4333 O O . MET D 1 97 ? 117.583 32.744 49.435 1.00 101.44 820 MET D O 1
ATOM 4338 N N . GLN D 1 98 ? 115.902 33.845 50.472 1.00 104.58 821 GLN D N 1
ATOM 4339 C CA . GLN D 1 98 ? 116.794 34.637 51.304 1.00 103.37 821 GLN D CA 1
ATOM 4340 C C . GLN D 1 98 ? 117.413 33.763 52.387 1.00 94.91 821 GLN D C 1
ATOM 4341 O O . GLN D 1 98 ? 116.833 32.762 52.817 1.00 88.09 821 GLN D O 1
ATOM 4347 N N . LEU D 1 99 ? 118.611 34.149 52.828 1.00 96.96 822 LEU D N 1
ATOM 4348 C CA . LEU D 1 99 ? 119.267 33.427 53.911 1.00 92.82 822 LEU D CA 1
ATOM 4349 C C . LEU D 1 99 ? 118.564 33.625 55.248 1.00 92.61 822 LEU D C 1
ATOM 4350 O O . LEU D 1 99 ? 118.762 32.819 56.163 1.00 92.31 822 LEU D O 1
ATOM 4355 N N . SER D 1 100 ? 117.746 34.673 55.380 1.00 88.66 823 SER D N 1
ATOM 4356 C CA . SER D 1 100 ? 117.068 34.927 56.647 1.00 94.55 823 SER D CA 1
ATOM 4357 C C . SER D 1 100 ? 115.993 33.886 56.936 1.00 95.56 823 SER D C 1
ATOM 4358 O O . SER D 1 100 ? 115.650 33.661 58.103 1.00 96.37 823 SER D O 1
ATOM 4361 N N . TYR D 1 101 ? 115.450 33.244 55.898 1.00 94.32 824 TYR D N 1
ATOM 4362 C CA . TYR D 1 101 ? 114.443 32.208 56.107 1.00 96.61 824 TYR D CA 1
ATOM 4363 C C . TYR D 1 101 ? 115.017 30.976 56.793 1.00 92.83 824 TYR D C 1
ATOM 4364 O O . TYR D 1 101 ? 114.250 30.140 57.285 1.00 92.60 824 TYR D O 1
ATOM 4373 N N . ILE D 1 102 ? 116.345 30.846 56.829 1.00 92.90 825 ILE D N 1
ATOM 4374 C CA . ILE D 1 102 ? 116.974 29.659 57.396 1.00 83.98 825 ILE D CA 1
ATOM 4375 C C . ILE D 1 102 ? 116.683 29.576 58.886 1.00 82.99 825 ILE D C 1
ATOM 4376 O O . ILE D 1 102 ? 116.831 30.558 59.624 1.00 91.87 825 ILE D O 1
ATOM 4381 N N . HIS D 1 103 ? 116.270 28.392 59.338 1.00 79.70 826 HIS D N 1
ATOM 4382 C CA . HIS D 1 103 ? 115.972 28.176 60.748 1.00 79.75 826 HIS D CA 1
ATOM 4383 C C . HIS D 1 103 ? 117.169 27.610 61.505 1.00 77.23 826 HIS D C 1
ATOM 4384 O O . HIS D 1 103 ? 117.560 28.155 62.542 1.00 84.27 826 HIS D O 1
ATOM 4391 N N . SER D 1 104 ? 117.755 26.522 61.007 1.00 69.58 827 SER D N 1
ATOM 4392 C CA . SER D 1 104 ? 118.897 25.913 61.674 1.00 75.70 827 SER D CA 1
ATOM 4393 C C . SER D 1 104 ? 119.644 25.011 60.703 1.00 78.16 827 SER D C 1
ATOM 4394 O O . SER D 1 104 ? 119.066 24.479 59.751 1.00 79.11 827 SER D O 1
ATOM 4397 N N . LYS D 1 105 ? 120.938 24.842 60.966 1.00 84.02 828 LYS D N 1
ATOM 4398 C CA . LYS D 1 105 ? 121.763 23.920 60.199 1.00 74.37 828 LYS D CA 1
ATOM 4399 C C . LYS D 1 105 ? 121.549 22.502 60.714 1.00 77.55 828 LYS D C 1
ATOM 4400 O O . LYS D 1 105 ? 121.692 22.242 61.913 1.00 84.04 828 LYS D O 1
ATOM 4406 N N . VAL D 1 106 ? 121.203 21.586 59.811 1.00 80.14 829 VAL D N 1
ATOM 4407 C CA . VAL D 1 106 ? 120.858 20.224 60.192 1.00 74.52 829 VAL D CA 1
ATOM 4408 C C . VAL D 1 106 ? 121.810 19.244 59.518 1.00 77.23 829 VAL D C 1
ATOM 4409 O O . VAL D 1 106 ? 122.507 19.572 58.556 1.00 82.92 829 VAL D O 1
ATOM 4413 N N . GLN D 1 107 ? 121.821 18.019 60.039 1.00 81.25 830 GLN D N 1
ATOM 4414 C CA . GLN D 1 107 ? 122.698 16.953 59.569 1.00 79.71 830 GLN D CA 1
ATOM 4415 C C . GLN D 1 107 ? 121.853 15.931 58.816 1.00 80.42 830 GLN D C 1
ATOM 4416 O O . GLN D 1 107 ? 121.013 15.250 59.415 1.00 84.49 830 GLN D O 1
ATOM 4422 N N . VAL D 1 108 ? 122.074 15.825 57.508 1.00 85.92 831 VAL D N 1
ATOM 4423 C CA . VAL D 1 108 ? 121.353 14.888 56.651 1.00 76.51 831 VAL D CA 1
ATOM 4424 C C . VAL D 1 108 ? 122.383 14.037 55.923 1.00 75.32 831 VAL D C 1
ATOM 4425 O O . VAL D 1 108 ? 123.117 14.540 55.063 1.00 84.12 831 VAL D O 1
ATOM 4429 N N . ILE D 1 109 ? 122.435 12.752 56.255 1.00 66.21 832 ILE D N 1
ATOM 4430 C CA . ILE D 1 109 ? 123.402 11.838 55.669 1.00 65.13 832 ILE D CA 1
ATOM 4431 C C . ILE D 1 109 ? 122.675 10.849 54.761 1.00 65.26 832 ILE D C 1
ATOM 4432 O O . ILE D 1 109 ? 121.448 10.785 54.725 1.00 65.20 832 ILE D O 1
ATOM 4437 N N . TYR D 1 110 ? 123.457 10.072 54.018 1.00 64.18 833 TYR D N 1
ATOM 4438 C CA . TYR D 1 110 ? 122.933 9.042 53.132 1.00 61.50 833 TYR D CA 1
ATOM 4439 C C . TYR D 1 110 ? 123.160 7.671 53.755 1.00 64.34 833 TYR D C 1
ATOM 4440 O O . TYR D 1 110 ? 124.277 7.350 54.176 1.00 65.59 833 TYR D O 1
ATOM 4449 N N . LYS D 1 111 ? 122.099 6.868 53.814 1.00 55.14 834 LYS D N 1
ATOM 4450 C CA . LYS D 1 111 ? 122.151 5.527 54.392 1.00 63.45 834 LYS D CA 1
ATOM 4451 C C . LYS D 1 111 ? 122.207 4.524 53.243 1.00 68.54 834 LYS D C 1
ATOM 4452 O O . LYS D 1 111 ? 121.204 4.273 52.572 1.00 72.50 834 LYS D O 1
ATOM 4458 N N . ALA D 1 112 ? 123.390 3.957 53.019 1.00 73.55 835 ALA D N 1
ATOM 4459 C CA . ALA D 1 112 ? 123.599 3.035 51.918 1.00 71.20 835 ALA D CA 1
ATOM 4460 C C . ALA D 1 112 ? 122.938 1.687 52.212 1.00 65.54 835 ALA D C 1
ATOM 4461 O O . ALA D 1 112 ? 122.692 1.344 53.372 1.00 66.90 835 ALA D O 1
ATOM 4463 N N . PRO D 1 113 ? 122.632 0.912 51.169 1.00 65.91 836 PRO D N 1
ATOM 4464 C CA . PRO D 1 113 ? 122.020 -0.406 51.388 1.00 65.47 836 PRO D CA 1
ATOM 4465 C C . PRO D 1 113 ? 122.933 -1.326 52.186 1.00 69.92 836 PRO D C 1
ATOM 4466 O O . PRO D 1 113 ? 124.144 -1.379 51.964 1.00 75.16 836 PRO D O 1
ATOM 4470 N N . SER D 1 114 ? 122.333 -2.058 53.121 1.00 67.95 837 SER D N 1
ATOM 4471 C CA . SER D 1 114 ? 123.048 -3.016 53.947 1.00 73.49 837 SER D CA 1
ATOM 4472 C C . SER D 1 114 ? 122.362 -4.371 53.855 1.00 71.69 837 SER D C 1
ATOM 4473 O O . SER D 1 114 ? 121.201 -4.478 53.445 1.00 66.32 837 SER D O 1
ATOM 4476 N N . GLY D 1 115 ? 123.098 -5.409 54.240 1.00 74.70 838 GLY D N 1
ATOM 4477 C CA . GLY D 1 115 ? 122.576 -6.756 54.208 1.00 75.39 838 GLY D CA 1
ATOM 4478 C C . GLY D 1 115 ? 121.610 -7.015 55.350 1.00 77.07 838 GLY D C 1
ATOM 4479 O O . GLY D 1 115 ? 121.307 -6.151 56.174 1.00 75.89 838 GLY D O 1
ATOM 4480 N N . ALA D 1 116 ? 121.113 -8.253 55.390 1.00 80.33 839 ALA D N 1
ATOM 4481 C CA . ALA D 1 116 ? 120.154 -8.628 56.423 1.00 87.65 839 ALA D CA 1
ATOM 4482 C C . ALA D 1 116 ? 120.767 -8.501 57.812 1.00 104.37 839 ALA D C 1
ATOM 4483 O O . ALA D 1 116 ? 120.076 -8.144 58.772 1.00 106.07 839 ALA D O 1
ATOM 4485 N N . GLY D 1 117 ? 122.067 -8.773 57.934 1.00 101.64 840 GLY D N 1
ATOM 4486 C CA . GLY D 1 117 ? 122.763 -8.674 59.202 1.00 104.63 840 GLY D CA 1
ATOM 4487 C C . GLY D 1 117 ? 122.585 -9.903 60.067 1.00 106.76 840 GLY D C 1
ATOM 4488 O O . GLY D 1 117 ? 121.561 -10.586 59.977 1.00 104.76 840 GLY D O 1
ATOM 4489 N N . SER D 1 118 ? 123.568 -10.203 60.913 1.00 107.90 841 SER D N 1
ATOM 4490 C CA . SER D 1 118 ? 123.476 -11.372 61.789 1.00 109.73 841 SER D CA 1
ATOM 4491 C C . SER D 1 118 ? 122.744 -11.012 63.085 1.00 112.16 841 SER D C 1
ATOM 4492 O O . SER D 1 118 ? 123.298 -11.029 64.184 1.00 112.64 841 SER D O 1
ATOM 4494 N N . ALA D 1 119 ? 121.468 -10.667 62.937 1.00 111.82 842 ALA D N 1
ATOM 4495 C CA . ALA D 1 119 ? 120.663 -10.288 64.092 1.00 107.90 842 ALA D CA 1
ATOM 4496 C C . ALA D 1 119 ? 120.341 -11.514 64.939 1.00 101.97 842 ALA D C 1
ATOM 4497 O O . ALA D 1 119 ? 119.915 -12.549 64.419 1.00 103.08 842 ALA D O 1
ATOM 4499 N N . THR D 1 120 ? 120.547 -11.393 66.250 1.00 101.42 859 THR D N 1
ATOM 4500 C CA . THR D 1 120 ? 120.368 -12.490 67.193 1.00 91.04 859 THR D CA 1
ATOM 4501 C C . THR D 1 120 ? 119.379 -12.075 68.280 1.00 84.44 859 THR D C 1
ATOM 4502 O O . THR D 1 120 ? 118.824 -10.971 68.264 1.00 82.65 859 THR D O 1
ATOM 4506 N N . TYR D 1 121 ? 119.158 -12.978 69.234 1.00 83.94 860 TYR D N 1
ATOM 4507 C CA . TYR D 1 121 ? 118.333 -12.659 70.389 1.00 71.30 860 TYR D CA 1
ATOM 4508 C C . TYR D 1 121 ? 119.079 -11.727 71.340 1.00 66.07 860 TYR D C 1
ATOM 4509 O O . TYR D 1 121 ? 120.310 -11.630 71.325 1.00 67.30 860 TYR D O 1
ATOM 4518 N N . PHE D 1 122 ? 118.311 -11.037 72.179 1.00 60.72 861 PHE D N 1
ATOM 4519 C CA . PHE D 1 122 ? 118.892 -10.124 73.153 1.00 65.64 861 PHE D CA 1
ATOM 4520 C C . PHE D 1 122 ? 117.923 -9.941 74.312 1.00 62.73 861 PHE D C 1
ATOM 4521 O O . PHE D 1 122 ? 116.707 -10.071 74.150 1.00 59.44 861 PHE D O 1
ATOM 4529 N N . TYR D 1 123 ? 118.482 -9.641 75.483 1.00 54.19 862 TYR D N 1
ATOM 4530 C CA . TYR D 1 123 ? 117.693 -9.349 76.668 1.00 58.40 862 TYR D CA 1
ATOM 4531 C C . TYR D 1 123 ? 118.296 -8.139 77.363 1.00 60.15 862 TYR D C 1
ATOM 4532 O O . TYR D 1 123 ? 119.492 -7.876 77.249 1.00 71.37 862 TYR D O 1
ATOM 4541 N N . GLN D 1 124 ? 117.457 -7.402 78.080 1.00 60.88 863 GLN D N 1
ATOM 4542 C CA . GLN D 1 124 ? 117.905 -6.191 78.755 1.00 56.32 863 GLN D CA 1
ATOM 4543 C C . GLN D 1 124 ? 117.490 -6.185 80.216 1.00 55.77 863 GLN D C 1
ATOM 4544 O O . GLN D 1 124 ? 118.230 -5.702 81.078 1.00 58.20 863 GLN D O 1
ATOM 4550 N N . LEU D 1 125 ? 116.305 -6.710 80.495 1.00 56.32 864 LEU D N 1
ATOM 4551 C CA . LEU D 1 125 ? 115.698 -6.619 81.811 1.00 54.27 864 LEU D CA 1
ATOM 4552 C C . LEU D 1 125 ? 115.340 -8.008 82.321 1.00 53.49 864 LEU D C 1
ATOM 4553 O O . LEU D 1 125 ? 115.338 -8.990 81.575 1.00 62.83 864 LEU D O 1
ATOM 4558 N N . TRP D 1 126 ? 115.036 -8.075 83.617 1.00 51.17 865 TRP D N 1
ATOM 4559 C CA . TRP D 1 126 ? 114.603 -9.295 84.285 1.00 59.71 865 TRP D CA 1
ATOM 4560 C C . TRP D 1 126 ? 113.176 -9.104 84.775 1.00 63.56 865 TRP D C 1
ATOM 4561 O O . TRP D 1 126 ? 112.837 -8.053 85.328 1.00 66.07 865 TRP D O 1
ATOM 4572 N N . TYR D 1 127 ? 112.344 -10.123 84.579 1.00 67.60 866 TYR D N 1
ATOM 4573 C CA . TYR D 1 127 ? 110.923 -10.043 84.892 1.00 68.03 866 TYR D CA 1
ATOM 4574 C C . TYR D 1 127 ? 110.624 -10.764 86.201 1.00 69.88 866 TYR D C 1
ATOM 4575 O O . TYR D 1 127 ? 111.024 -11.919 86.386 1.00 71.67 866 TYR D O 1
ATOM 4584 N N . ASP D 1 128 ? 109.920 -10.079 87.104 1.00 69.28 867 ASP D N 1
ATOM 4585 C CA . ASP D 1 128 ? 109.498 -10.641 88.387 1.00 70.88 867 ASP D CA 1
ATOM 4586 C C . ASP D 1 128 ? 108.068 -11.145 88.217 1.00 73.30 867 ASP D C 1
ATOM 4587 O O . ASP D 1 128 ? 107.104 -10.390 88.340 1.00 79.06 867 ASP D O 1
ATOM 4592 N N . GLN D 1 129 ? 107.935 -12.442 87.935 1.00 69.70 868 GLN D N 1
ATOM 4593 C CA . GLN D 1 129 ? 106.622 -13.028 87.696 1.00 81.92 868 GLN D CA 1
ATOM 4594 C C . GLN D 1 129 ? 105.728 -12.982 88.929 1.00 85.47 868 GLN D C 1
ATOM 4595 O O . GLN D 1 129 ? 104.501 -13.028 88.791 1.00 87.78 868 GLN D O 1
ATOM 4601 N N . ASP D 1 130 ? 106.310 -12.885 90.126 1.00 86.31 869 ASP D N 1
ATOM 4602 C CA . ASP D 1 130 ? 105.496 -12.811 91.335 1.00 97.39 869 ASP D CA 1
ATOM 4603 C C . ASP D 1 130 ? 104.808 -11.457 91.465 1.00 94.56 869 ASP D C 1
ATOM 4604 O O . ASP D 1 130 ? 103.623 -11.390 91.810 1.00 102.67 869 ASP D O 1
ATOM 4609 N N . TYR D 1 131 ? 105.528 -10.368 91.194 1.00 93.76 870 TYR D N 1
ATOM 4610 C CA . TYR D 1 131 ? 104.981 -9.026 91.349 1.00 89.12 870 TYR D CA 1
ATOM 4611 C C . TYR D 1 131 ? 104.759 -8.306 90.025 1.00 80.51 870 TYR D C 1
ATOM 4612 O O . TYR D 1 131 ? 104.390 -7.126 90.036 1.00 79.35 870 TYR D O 1
ATOM 4621 N N . ALA D 1 132 ? 104.975 -8.978 88.892 1.00 76.97 871 ALA D N 1
ATOM 4622 C CA . ALA D 1 132 ? 104.683 -8.437 87.563 1.00 77.81 871 ALA D CA 1
ATOM 4623 C C . ALA D 1 132 ? 105.385 -7.095 87.334 1.00 77.53 871 ALA D C 1
ATOM 4624 O O . ALA D 1 132 ? 104.754 -6.064 87.089 1.00 79.01 871 ALA D O 1
ATOM 4626 N N . ARG D 1 133 ? 106.714 -7.122 87.411 1.00 72.78 872 ARG D N 1
ATOM 4627 C CA . ARG D 1 133 ? 107.489 -5.904 87.224 1.00 74.59 872 ARG D CA 1
ATOM 4628 C C . ARG D 1 133 ? 108.854 -6.243 86.641 1.00 66.94 872 ARG D C 1
ATOM 4629 O O . ARG D 1 133 ? 109.354 -7.361 86.786 1.00 62.04 872 ARG D O 1
ATOM 4637 N N . PHE D 1 134 ? 109.448 -5.258 85.972 1.00 65.85 873 PHE D N 1
ATOM 4638 C CA . PHE D 1 134 ? 110.729 -5.411 85.297 1.00 62.92 873 PHE D CA 1
ATOM 4639 C C . PHE D 1 134 ? 111.817 -4.694 86.083 1.00 66.58 873 PHE D C 1
ATOM 4640 O O . PHE D 1 134 ? 111.616 -3.569 86.551 1.00 74.57 873 PHE D O 1
ATOM 4648 N N . GLU D 1 135 ? 112.973 -5.341 86.219 1.00 59.85 874 GLU D N 1
ATOM 4649 C CA . GLU D 1 135 ? 114.089 -4.774 86.962 1.00 62.59 874 GLU D CA 1
ATOM 4650 C C . GLU D 1 135 ? 115.374 -4.927 86.164 1.00 63.84 874 GLU D C 1
ATOM 4651 O O . GLU D 1 135 ? 115.432 -5.640 85.159 1.00 67.76 874 GLU D O 1
ATOM 4657 N N . SER D 1 136 ? 116.410 -4.238 86.627 1.00 65.55 875 SER D N 1
ATOM 4658 C CA . SER D 1 136 ? 117.742 -4.467 86.102 1.00 61.90 875 SER D CA 1
ATOM 4659 C C . SER D 1 136 ? 118.207 -5.861 86.516 1.00 63.44 875 SER D C 1
ATOM 4660 O O . SER D 1 136 ? 117.915 -6.300 87.634 1.00 67.51 875 SER D O 1
ATOM 4663 N N . PRO D 1 137 ? 118.917 -6.576 85.643 1.00 65.91 876 PRO D N 1
ATOM 4664 C CA . PRO D 1 137 ? 119.257 -7.986 85.911 1.00 63.86 876 PRO D CA 1
ATOM 4665 C C . PRO D 1 137 ? 119.961 -8.149 87.245 1.00 69.64 876 PRO D C 1
ATOM 4666 O O . PRO D 1 137 ? 120.912 -7.414 87.553 1.00 76.18 876 PRO D O 1
ATOM 4670 N N . PRO D 1 138 ? 119.514 -9.099 88.066 1.00 69.30 877 PRO D N 1
ATOM 4671 C CA . PRO D 1 138 ? 120.099 -9.265 89.403 1.00 71.68 877 PRO D CA 1
ATOM 4672 C C . PRO D 1 138 ? 121.500 -9.853 89.335 1.00 71.04 877 PRO D C 1
ATOM 4673 O O . PRO D 1 138 ? 121.808 -10.680 88.473 1.00 73.63 877 PRO D O 1
ATOM 4677 N N . LYS D 1 139 ? 122.349 -9.424 90.268 1.00 67.77 878 LYS D N 1
ATOM 4678 C CA . LYS D 1 139 ? 123.742 -9.867 90.332 1.00 76.55 878 LYS D CA 1
ATOM 4679 C C . LYS D 1 139 ? 123.855 -10.962 91.389 1.00 86.87 878 LYS D C 1
ATOM 4680 O O . LYS D 1 139 ? 124.135 -10.699 92.559 1.00 94.68 878 LYS D O 1
ATOM 4682 N N . THR D 1 140 ? 123.637 -12.204 90.966 1.00 85.25 879 THR D N 1
ATOM 4683 C CA . THR D 1 140 ? 123.804 -13.377 91.817 1.00 94.70 879 THR D CA 1
ATOM 4684 C C . THR D 1 140 ? 125.065 -14.101 91.363 1.00 100.33 879 THR D C 1
ATOM 4685 O O . THR D 1 140 ? 125.093 -14.690 90.277 1.00 92.97 879 THR D O 1
ATOM 4689 N N . GLN D 1 141 ? 126.103 -14.050 92.191 1.00 107.51 880 GLN D N 1
ATOM 4690 C CA . GLN D 1 141 ? 127.412 -14.586 91.841 1.00 113.00 880 GLN D CA 1
ATOM 4691 C C . GLN D 1 141 ? 127.490 -16.079 92.145 1.00 112.43 880 GLN D C 1
ATOM 4692 O O . GLN D 1 141 ? 126.931 -16.542 93.144 1.00 114.01 880 GLN D O 1
ATOM 4698 N N . PRO D 1 142 ? 128.183 -16.827 91.292 1.00 114.73 881 PRO D N 1
ATOM 4699 C CA . PRO D 1 142 ? 128.402 -18.249 91.558 1.00 114.33 881 PRO D CA 1
ATOM 4700 C C . PRO D 1 142 ? 129.503 -18.463 92.581 1.00 119.34 881 PRO D C 1
ATOM 4701 O O . PRO D 1 142 ? 130.472 -17.704 92.664 1.00 119.66 881 PRO D O 1
ATOM 4705 N N . THR D 1 143 ? 129.334 -19.515 93.374 1.00 124.23 882 THR D N 1
ATOM 4706 C CA . THR D 1 143 ? 130.369 -19.922 94.307 1.00 124.40 882 THR D CA 1
ATOM 4707 C C . THR D 1 143 ? 131.396 -20.794 93.593 1.00 123.29 882 THR D C 1
ATOM 4708 O O . THR D 1 143 ? 131.140 -21.349 92.521 1.00 124.52 882 THR D O 1
ATOM 4712 N N . GLU D 1 144 ? 132.579 -20.905 94.201 1.00 124.68 883 GLU D N 1
ATOM 4713 C CA . GLU D 1 144 ? 133.572 -21.852 93.708 1.00 132.42 883 GLU D CA 1
ATOM 4714 C C . GLU D 1 144 ? 133.074 -23.287 93.798 1.00 131.11 883 GLU D C 1
ATOM 4715 O O . GLU D 1 144 ? 133.642 -24.177 93.155 1.00 127.46 883 GLU D O 1
ATOM 4721 N N . ASP D 1 145 ? 132.016 -23.522 94.576 1.00 127.86 884 ASP D N 1
ATOM 4722 C CA . ASP D 1 145 ? 131.519 -24.875 94.788 1.00 131.71 884 ASP D CA 1
ATOM 4723 C C . ASP D 1 145 ? 130.738 -25.386 93.583 1.00 123.76 884 ASP D C 1
ATOM 4724 O O . ASP D 1 145 ? 130.857 -26.561 93.218 1.00 122.92 884 ASP D O 1
ATOM 4729 N N . ASN D 1 146 ? 129.936 -24.525 92.952 1.00 122.15 885 ASN D N 1
ATOM 4730 C CA . ASN D 1 146 ? 128.970 -24.976 91.955 1.00 120.05 885 ASN D CA 1
ATOM 4731 C C . ASN D 1 146 ? 129.057 -24.182 90.655 1.00 110.81 885 ASN D C 1
ATOM 4732 O O . ASN D 1 146 ? 128.042 -23.975 89.988 1.00 108.27 885 ASN D O 1
ATOM 4737 N N . LYS D 1 147 ? 130.256 -23.738 90.272 1.00 110.91 886 LYS D N 1
ATOM 4738 C CA . LYS D 1 147 ? 130.379 -22.960 89.043 1.00 109.39 886 LYS D CA 1
ATOM 4739 C C . LYS D 1 147 ? 130.091 -23.804 87.806 1.00 105.94 886 LYS D C 1
ATOM 4740 O O . LYS D 1 147 ? 129.649 -23.270 86.782 1.00 95.59 886 LYS D O 1
ATOM 4742 N N . TYR D 1 148 ? 130.323 -25.116 87.885 1.00 101.81 887 TYR D N 1
ATOM 4743 C CA . TYR D 1 148 ? 130.120 -25.998 86.740 1.00 100.04 887 TYR D CA 1
ATOM 4744 C C . TYR D 1 148 ? 128.647 -26.206 86.413 1.00 95.94 887 TYR D C 1
ATOM 4745 O O . TYR D 1 148 ? 128.321 -26.539 85.269 1.00 96.96 887 TYR D O 1
ATOM 4754 N N . LYS D 1 149 ? 127.754 -26.024 87.389 1.00 101.50 888 LYS D N 1
ATOM 4755 C CA . LYS D 1 149 ? 126.326 -26.250 87.194 1.00 92.06 888 LYS D CA 1
ATOM 4756 C C . LYS D 1 149 ? 125.495 -25.076 87.699 1.00 90.88 888 LYS D C 1
ATOM 4757 O O . LYS D 1 149 ? 124.305 -25.246 87.988 1.00 88.32 888 LYS D O 1
ATOM 4763 N N . PHE D 1 150 ? 126.093 -23.891 87.799 1.00 92.37 889 PHE D N 1
ATOM 4764 C CA . PHE D 1 150 ? 125.439 -22.766 88.453 1.00 87.75 889 PHE D CA 1
ATOM 4765 C C . PHE D 1 150 ? 124.197 -22.328 87.689 1.00 87.77 889 PHE D C 1
ATOM 4766 O O . PHE D 1 150 ? 124.223 -22.180 86.464 1.00 88.42 889 PHE D O 1
ATOM 4774 N N . CYS D 1 151 ? 123.109 -22.119 88.425 1.00 85.74 890 CYS D N 1
ATOM 4775 C CA . CYS D 1 151 ? 121.862 -21.593 87.881 1.00 85.85 890 CYS D CA 1
ATOM 4776 C C . CYS D 1 151 ? 121.393 -20.471 88.798 1.00 86.74 890 CYS D C 1
ATOM 4777 O O . CYS D 1 151 ? 120.982 -20.727 89.935 1.00 87.53 890 CYS D O 1
ATOM 4780 N N . ALA D 1 152 ? 121.460 -19.230 88.307 1.00 86.61 891 ALA D N 1
ATOM 4781 C CA . ALA D 1 152 ? 121.104 -18.085 89.139 1.00 87.66 891 ALA D CA 1
ATOM 4782 C C . ALA D 1 152 ? 119.657 -18.157 89.608 1.00 87.37 891 ALA D C 1
ATOM 4783 O O . ALA D 1 152 ? 119.338 -17.700 90.712 1.00 92.63 891 ALA D O 1
ATOM 4785 N N . SER D 1 153 ? 118.771 -18.730 88.791 1.00 79.69 892 SER D N 1
ATOM 4786 C CA . SER D 1 153 ? 117.383 -18.891 89.209 1.00 81.97 892 SER D CA 1
ATOM 4787 C C . SER D 1 153 ? 117.268 -19.870 90.371 1.00 91.06 892 SER D C 1
ATOM 4788 O O . SER D 1 153 ? 116.531 -19.618 91.331 1.00 97.98 892 SER D O 1
ATOM 4791 N N . CYS D 1 154 ? 117.987 -20.994 90.302 1.00 88.87 893 CYS D N 1
ATOM 4792 C CA . CYS D 1 154 ? 117.991 -21.942 91.411 1.00 90.40 893 CYS D CA 1
ATOM 4793 C C . CYS D 1 154 ? 118.616 -21.338 92.660 1.00 96.18 893 CYS D C 1
ATOM 4794 O O . CYS D 1 154 ? 118.257 -21.719 93.781 1.00 102.27 893 CYS D O 1
ATOM 4797 N N . ALA D 1 155 ? 119.555 -20.405 92.487 1.00 96.68 894 ALA D N 1
ATOM 4798 C CA . ALA D 1 155 ? 120.205 -19.783 93.634 1.00 96.98 894 ALA D CA 1
ATOM 4799 C C . ALA D 1 155 ? 119.265 -18.829 94.357 1.00 91.36 894 ALA D C 1
ATOM 4800 O O . ALA D 1 155 ? 119.325 -18.714 95.586 1.00 93.96 894 ALA D O 1
ATOM 4802 N N . ARG D 1 156 ? 118.392 -18.141 93.618 1.00 88.72 895 ARG D N 1
ATOM 4803 C CA . ARG D 1 156 ? 117.484 -17.187 94.242 1.00 90.83 895 ARG D CA 1
ATOM 4804 C C . ARG D 1 156 ? 116.239 -17.860 94.806 1.00 94.17 895 ARG D C 1
ATOM 4805 O O . ARG D 1 156 ? 115.706 -17.408 95.826 1.00 96.04 895 ARG D O 1
ATOM 4813 N N . LEU D 1 157 ? 115.767 -18.933 94.170 1.00 93.76 896 LEU D N 1
ATOM 4814 C CA . LEU D 1 157 ? 114.578 -19.635 94.636 1.00 101.07 896 LEU D CA 1
ATOM 4815 C C . LEU D 1 157 ? 114.860 -20.576 95.798 1.00 111.43 896 LEU D C 1
ATOM 4816 O O . LEU D 1 157 ? 113.910 -21.073 96.413 1.00 119.70 896 LEU D O 1
ATOM 4821 N N . ALA D 1 158 ? 116.127 -20.829 96.114 1.00 102.89 897 ALA D N 1
ATOM 4822 C CA . ALA D 1 158 ? 116.484 -21.731 97.202 1.00 115.77 897 ALA D CA 1
ATOM 4823 C C . ALA D 1 158 ? 116.133 -21.127 98.559 1.00 124.70 897 ALA D C 1
ATOM 4824 O O . ALA D 1 158 ? 116.416 -19.958 98.822 1.00 124.06 897 ALA D O 1
ATOM 4826 N N . HIS E 2 5 ? 64.658 24.799 30.641 1.00 120.32 18 HIS F N 1
ATOM 4827 C CA . HIS E 2 5 ? 64.253 24.199 29.376 1.00 118.04 18 HIS F CA 1
ATOM 4828 C C . HIS E 2 5 ? 65.418 23.486 28.691 1.00 105.64 18 HIS F C 1
ATOM 4829 O O . HIS E 2 5 ? 66.552 23.965 28.710 1.00 100.09 18 HIS F O 1
ATOM 4836 N N . ARG E 2 6 ? 65.123 22.340 28.085 1.00 118.43 19 ARG F N 1
ATOM 4837 C CA . ARG E 2 6 ? 66.119 21.539 27.381 1.00 98.19 19 ARG F CA 1
ATOM 4838 C C . ARG E 2 6 ? 65.617 21.212 25.976 1.00 90.60 19 ARG F C 1
ATOM 4839 O O . ARG E 2 6 ? 64.445 20.885 25.794 1.00 93.98 19 ARG F O 1
ATOM 4859 N N . VAL E 2 8 ? 66.987 18.888 23.145 1.00 79.62 21 VAL F N 1
ATOM 4860 C CA . VAL E 2 8 ? 66.935 17.511 22.662 1.00 79.80 21 VAL F CA 1
ATOM 4861 C C . VAL E 2 8 ? 66.522 16.542 23.764 1.00 85.54 21 VAL F C 1
ATOM 4862 O O . VAL E 2 8 ? 67.171 16.457 24.807 1.00 91.10 21 VAL F O 1
ATOM 4866 N N . LEU E 2 9 ? 65.439 15.803 23.517 1.00 79.76 22 LEU F N 1
ATOM 4867 C CA . LEU E 2 9 ? 64.909 14.837 24.474 1.00 84.46 22 LEU F CA 1
ATOM 4868 C C . LEU E 2 9 ? 64.918 13.416 23.920 1.00 87.61 22 LEU F C 1
ATOM 4869 O O . LEU E 2 9 ? 64.245 12.537 24.466 1.00 87.30 22 LEU F O 1
ATOM 4874 N N . ARG E 2 10 ? 65.667 13.175 22.849 1.00 96.00 23 ARG F N 1
ATOM 4875 C CA . ARG E 2 10 ? 65.702 11.866 22.218 1.00 98.20 23 ARG F CA 1
ATOM 4876 C C . ARG E 2 10 ? 66.387 10.842 23.122 1.00 100.82 23 ARG F C 1
ATOM 4877 O O . ARG E 2 10 ? 67.066 11.179 24.094 1.00 102.23 23 ARG F O 1
ATOM 4885 N N . ASP E 2 11 ? 66.203 9.572 22.776 1.00 101.61 24 ASP F N 1
ATOM 4886 C CA . ASP E 2 11 ? 66.816 8.475 23.513 1.00 106.86 24 ASP F CA 1
ATOM 4887 C C . ASP E 2 11 ? 67.125 7.305 22.583 1.00 111.25 24 ASP F C 1
ATOM 4888 O O . ASP E 2 11 ? 67.746 7.481 21.534 1.00 105.85 24 ASP F O 1
ATOM 4893 N N . ARG F 2 4 ? 74.835 28.476 43.460 1.00 119.62 17 ARG G N 1
ATOM 4894 C CA . ARG F 2 4 ? 74.107 27.314 43.956 1.00 120.62 17 ARG G CA 1
ATOM 4895 C C . ARG F 2 4 ? 72.798 27.728 44.620 1.00 125.51 17 ARG G C 1
ATOM 4896 O O . ARG F 2 4 ? 72.581 28.908 44.902 1.00 118.55 17 ARG G O 1
ATOM 4898 N N . HIS F 2 5 ? 71.925 26.752 44.864 1.00 129.42 18 HIS G N 1
ATOM 4899 C CA . HIS F 2 5 ? 70.654 26.983 45.542 1.00 121.03 18 HIS G CA 1
ATOM 4900 C C . HIS F 2 5 ? 70.834 26.675 47.024 1.00 111.99 18 HIS G C 1
ATOM 4901 O O . HIS F 2 5 ? 70.987 25.512 47.411 1.00 112.48 18 HIS G O 1
ATOM 4908 N N . ARG F 2 6 ? 70.807 27.719 47.848 1.00 107.10 19 ARG G N 1
ATOM 4909 C CA . ARG F 2 6 ? 71.092 27.600 49.274 1.00 94.97 19 ARG G CA 1
ATOM 4910 C C . ARG F 2 6 ? 69.984 26.908 50.062 1.00 81.81 19 ARG G C 1
ATOM 4911 O O . ARG F 2 6 ? 68.798 27.129 49.816 1.00 82.76 19 ARG G O 1
ATOM 4931 N N . VAL F 2 8 ? 69.817 27.227 53.559 1.00 78.01 21 VAL G N 1
ATOM 4932 C CA . VAL F 2 8 ? 69.448 28.180 54.598 1.00 74.82 21 VAL G CA 1
ATOM 4933 C C . VAL F 2 8 ? 69.224 29.567 54.004 1.00 74.20 21 VAL G C 1
ATOM 4934 O O . VAL F 2 8 ? 70.088 30.110 53.314 1.00 68.07 21 VAL G O 1
ATOM 4938 N N . LEU F 2 9 ? 68.052 30.137 54.288 1.00 75.91 22 LEU G N 1
ATOM 4939 C CA . LEU F 2 9 ? 67.646 31.424 53.740 1.00 77.74 22 LEU G CA 1
ATOM 4940 C C . LEU F 2 9 ? 67.442 32.484 54.816 1.00 81.80 22 LEU G C 1
ATOM 4941 O O . LEU F 2 9 ? 66.903 33.556 54.518 1.00 90.46 22 LEU G O 1
ATOM 4946 N N . ARG F 2 10 ? 67.859 32.218 56.052 1.00 81.02 23 ARG G N 1
ATOM 4947 C CA . ARG F 2 10 ? 67.669 33.176 57.134 1.00 83.07 23 ARG G CA 1
ATOM 4948 C C . ARG F 2 10 ? 68.465 34.452 56.881 1.00 83.11 23 ARG G C 1
ATOM 4949 O O . ARG F 2 10 ? 69.558 34.429 56.309 1.00 80.30 23 ARG G O 1
ATOM 4957 N N . ASP F 2 11 ? 67.906 35.573 57.324 1.00 87.10 24 ASP G N 1
ATOM 4958 C CA . ASP F 2 11 ? 68.553 36.872 57.171 1.00 94.02 24 ASP G CA 1
ATOM 4959 C C . ASP F 2 11 ? 69.161 37.341 58.490 1.00 92.79 24 ASP G C 1
ATOM 4960 O O . ASP F 2 11 ? 68.669 37.003 59.566 1.00 91.43 24 ASP G O 1
ATOM 4962 N N . ARG G 2 4 ? 102.382 19.137 32.471 1.00 118.71 17 ARG H N 1
ATOM 4963 C CA . ARG G 2 4 ? 102.974 19.509 31.193 1.00 118.15 17 ARG H CA 1
ATOM 4964 C C . ARG G 2 4 ? 101.920 19.593 30.124 1.00 117.44 17 ARG H C 1
ATOM 4965 O O . ARG G 2 4 ? 101.375 18.583 29.681 1.00 119.51 17 ARG H O 1
ATOM 4973 N N . HIS G 2 5 ? 101.623 20.807 29.706 1.00 123.18 18 HIS H N 1
ATOM 4974 C CA . HIS G 2 5 ? 100.613 20.972 28.683 1.00 112.83 18 HIS H CA 1
ATOM 4975 C C . HIS G 2 5 ? 101.262 20.872 27.308 1.00 102.60 18 HIS H C 1
ATOM 4976 O O . HIS G 2 5 ? 102.338 21.434 27.071 1.00 104.05 18 HIS H O 1
ATOM 4983 N N . ARG G 2 6 ? 100.612 20.148 26.405 1.00 98.22 19 ARG H N 1
ATOM 4984 C CA . ARG G 2 6 ? 101.181 19.886 25.084 1.00 85.03 19 ARG H CA 1
ATOM 4985 C C . ARG G 2 6 ? 100.277 20.403 23.977 1.00 73.97 19 ARG H C 1
ATOM 4986 O O . ARG G 2 6 ? 99.097 20.653 24.202 1.00 75.17 19 ARG H O 1
ATOM 5006 N N . VAL G 2 8 ? 100.401 18.726 20.757 1.00 58.32 21 VAL H N 1
ATOM 5007 C CA . VAL G 2 8 ? 100.058 17.486 20.070 1.00 62.88 21 VAL H CA 1
ATOM 5008 C C . VAL G 2 8 ? 99.793 16.387 21.090 1.00 62.11 21 VAL H C 1
ATOM 5009 O O . VAL G 2 8 ? 100.688 15.987 21.834 1.00 61.91 21 VAL H O 1
ATOM 5013 N N . LEU G 2 9 ? 98.555 15.898 21.116 1.00 58.06 22 LEU H N 1
ATOM 5014 C CA . LEU G 2 9 ? 98.123 14.905 22.088 1.00 61.37 22 LEU H CA 1
ATOM 5015 C C . LEU G 2 9 ? 97.993 13.512 21.490 1.00 60.86 22 LEU H C 1
ATOM 5016 O O . LEU G 2 9 ? 97.575 12.587 22.193 1.00 67.23 22 LEU H O 1
ATOM 5021 N N . ARG G 2 10 ? 98.343 13.346 20.216 1.00 66.90 23 ARG H N 1
ATOM 5022 C CA . ARG G 2 10 ? 98.186 12.068 19.535 1.00 74.08 23 ARG H CA 1
ATOM 5023 C C . ARG G 2 10 ? 98.988 10.969 20.220 1.00 89.82 23 ARG H C 1
ATOM 5024 O O . ARG G 2 10 ? 100.099 11.194 20.706 1.00 92.33 23 ARG H O 1
ATOM 5032 N N . ASP G 2 11 ? 98.417 9.768 20.251 1.00 96.81 24 ASP H N 1
ATOM 5033 C CA . ASP G 2 11 ? 99.184 8.578 20.593 1.00 102.38 24 ASP H CA 1
ATOM 5034 C C . ASP G 2 11 ? 99.726 7.890 19.354 1.00 107.78 24 ASP H C 1
ATOM 5035 O O . ASP G 2 11 ? 100.776 7.238 19.422 1.00 113.83 24 ASP H O 1
ATOM 5037 N N . ASN G 2 12 ? 99.033 8.045 18.228 1.00 108.14 25 ASN H N 1
ATOM 5038 C CA . ASN G 2 12 ? 99.460 7.530 16.931 1.00 109.37 25 ASN H CA 1
ATOM 5039 C C . ASN G 2 12 ? 99.717 6.027 16.963 1.00 108.05 25 ASN H C 1
ATOM 5040 O O . ASN G 2 12 ? 99.371 5.309 16.027 1.00 108.25 25 ASN H O 1
ATOM 5045 N N . ARG H 2 4 ? 108.266 26.642 37.972 1.00 124.06 17 ARG I N 1
ATOM 5046 C CA . ARG H 2 4 ? 107.579 27.885 38.306 1.00 129.24 17 ARG I CA 1
ATOM 5047 C C . ARG H 2 4 ? 106.944 27.808 39.692 1.00 132.73 17 ARG I C 1
ATOM 5048 O O . ARG H 2 4 ? 106.488 28.816 40.232 1.00 136.00 17 ARG I O 1
ATOM 5050 N N . HIS H 2 5 ? 106.926 26.608 40.267 1.00 130.60 18 HIS I N 1
ATOM 5051 C CA . HIS H 2 5 ? 106.280 26.372 41.549 1.00 129.40 18 HIS I CA 1
ATOM 5052 C C . HIS H 2 5 ? 107.219 26.691 42.707 1.00 124.42 18 HIS I C 1
ATOM 5053 O O . HIS H 2 5 ? 108.433 26.483 42.629 1.00 119.54 18 HIS I O 1
ATOM 5060 N N . ARG H 2 6 ? 106.637 27.194 43.791 1.00 122.67 19 ARG I N 1
ATOM 5061 C CA . ARG H 2 6 ? 107.377 27.475 45.016 1.00 114.43 19 ARG I CA 1
ATOM 5062 C C . ARG H 2 6 ? 106.632 26.923 46.228 1.00 113.18 19 ARG I C 1
ATOM 5063 O O . ARG H 2 6 ? 105.401 26.908 46.254 1.00 122.10 19 ARG I O 1
ATOM 5083 N N . VAL H 2 8 ? 107.460 27.943 49.603 1.00 103.02 21 VAL I N 1
ATOM 5084 C CA . VAL H 2 8 ? 107.339 29.067 50.522 1.00 110.46 21 VAL I CA 1
ATOM 5085 C C . VAL H 2 8 ? 107.008 30.338 49.750 1.00 120.31 21 VAL I C 1
ATOM 5086 O O . VAL H 2 8 ? 107.696 30.692 48.791 1.00 122.97 21 VAL I O 1
ATOM 5090 N N . LEU H 2 9 ? 105.948 31.023 50.176 1.00 117.37 22 LEU I N 1
ATOM 5091 C CA . LEU H 2 9 ? 105.481 32.231 49.508 1.00 125.67 22 LEU I CA 1
ATOM 5092 C C . LEU H 2 9 ? 105.470 33.442 50.432 1.00 131.28 22 LEU I C 1
ATOM 5093 O O . LEU H 2 9 ? 104.924 34.488 50.059 1.00 137.96 22 LEU I O 1
ATOM 5098 N N . ARG H 2 10 ? 106.054 33.331 51.622 1.00 131.51 23 ARG I N 1
ATOM 5099 C CA . ARG H 2 10 ? 106.164 34.473 52.517 1.00 131.62 23 ARG I CA 1
ATOM 5100 C C . ARG H 2 10 ? 107.106 35.519 51.931 1.00 133.59 23 ARG I C 1
ATOM 5101 O O . ARG H 2 10 ? 108.009 35.209 51.150 1.00 133.90 23 ARG I O 1
ATOM 5109 N N . ASP H 2 11 ? 106.886 36.771 52.318 1.00 130.93 24 ASP I N 1
ATOM 5110 C CA . ASP H 2 11 ? 107.701 37.874 51.823 1.00 132.57 24 ASP I CA 1
ATOM 5111 C C . ASP H 2 11 ? 107.963 38.902 52.919 1.00 138.06 24 ASP I C 1
ATOM 5112 O O . ASP H 2 11 ? 109.083 39.393 53.067 1.00 136.21 24 ASP I O 1
#

Organism: Bos taurus (NCBI:txid9913)

Sequence (653 aa):
SKNRISWVGDAVKTDGKKSYYKKVCIDSETLEVGDCVSVIPDDSSKPLYLARVTALWEDSSNGQMFHAHWFCAGTDTVLGATSDPLELFLVDECEDMQLSYIHSKVQVIYKAPSGAGSATYFYQLWYDQDYARFESPPKTQPTEDNKYKFCASCARLANRISWVGDAVKTDGKKSYYKKVCIDSETLEVGDCVSVIPDDSSKPLYLARVTALWEDSSNGQMFHAHWFCAGTDTVLGATSDPLELFLVDECEDMQLSYIHSKVQVIYKAPSGAGSATYFYQLWYDQDYARFESPPKTQPTEDNKYKFCASCARLANRISWVGDAVKTDGKKSYYKKVCIDSETLEVGDCVSVIPDDSSKPLYLARVTALWEDSSNGQMFHAHWFCAGTDTVLGATSDPLELFLVDECEDMQLSYIHSKVQVIYKAPSGAGSATYFYQLWYDQDYARFESPPKTQPTEDNKYKFCASCARLARISWVGDAVKTDGKKSYYKKVCIDSETLEVGDCVSVIPDDSSKPLYLARVTALWEDSSNGQMFHAHWFCAGTDTVLGATSDPLELFLVDECEDMQLSYIHSKVQVIYKAPSGAGSATYFYQLWYDQDYARFESPPKTQPTEDNKYKFCASCARLAHRVLRDRHRVLRDRHRVLRDNRHRVLRD

Foldseek 3Di:
DFDDKAADDAFPDDPVFKTWGAWIDTPHDIGGQQFKFWFQDPPNVDDIWIFGFHTWIAGPPPGTKTKTQTWAALCVDPRRHDPDPLDIHGDGDMDMDHPRRTDDTDDDDDDDDDDPPDPDDDDAWDAPVVVGDTHGDDDDDDDPVCPVPDDPVVVVVD/DDKDADDAFPDDDDQKGWGAWMDDDNDIDGQQFKFWFQDPDNPDDIWIFGFHTWIQGNPPGTKTKTQTWAACCVDPNHHDPDNLDIHGDGDMDIGHPVRTDDTDDDDDDDDDPPVDDDDDDAWDADVVVRDTHGDDDDDDDPVCPPPDDSVVVVVD/DDKAADDDFDDDDDQKTWGAWIDDDPDIDGQQFKFWFQDPPNPDDIWIFGWHTWIAGPPPGTKTKTQTWAACCVDPNHHDPDNPDTHGDGDMDIGHPVRTDGTDDDDDDDDDPPVDDDDDDAWDADPVVGDIHGDDDDDDDPVQPVPDDRVVVVVD/DKDADDAFPDDPPFKTWGAKIQDDNDIDGQQFKFWFQDPDNVDDIWIFGFHTWIAGPPPGTKTKTQTKAACCVDPRHHDPDNLDIHGDGDMDMGHPVRTDGTDDDDDDDDDDPDPDDDDDAWDADPVVGDTHGDDDDDDDPVQPVPDDSVVVVVD/DAPPDD/DDDPPDD/DDDPPDPD/DDDPPDD

Secondary structure (DSSP, 8-state):
----EEEESS-SEE-SSEEEESEEEETTEEEETT-EEEE--SSTTSPPEEEEEEEEEEETTTEEEEEEEEEE-GGGSTT-S-S-TT--EEEEEEEEEEGGGEEEEE-------------------EEETTTTEEESPP-----TTTGGG--HHHHHH-/--EEEESS-SEEETTEEEESEEEETTEEEEBTBEEEE--SSTTSPPEEEEEEEEEEETTTEEEEEEEEEE-GGGSTT-S-SSTT--EE-----EEEGGG--EEE----------SS-------EEETTTTEEESPP--PPPSSSTTS--HHHHHH-/--EEEES--S-EETTEEEESEEEETTEEEEBTBEEEE--SSTTSPPEEEEEEEEEEETTTEEEEEEEEEE-GGGSTT-S-SSTT--EEEEEEEEEEGGGEEEEE----------SS-------EEETTTTEEESPP--PPPTTSGGG--HHHHHH-/-EEEESS-SEE-S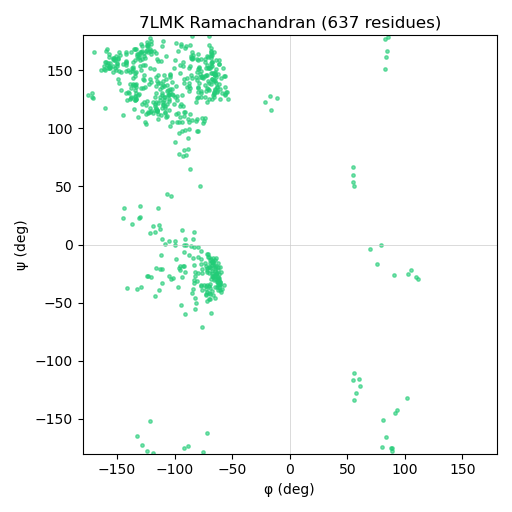SEEE-SEEEETTEEEETT-EEEE--SSTTSPPEEEEEEEEEEETTTEEEEEEEEEE-GGGSSS-S-SSTT--EEEEEEEEEEGGGEEEEE-------------------EEETTTTEEESPP--PPPSSSGGG--HHHHHH-/------/-------/--------/-------

Radius of gyration: 42.54 Å; Cα contacts (8 Å, |Δi|>4): 1058; chains: 8; bounding box: 75×86×134 Å

InterPro domains:
  IPR001025 Bromo adjacent homology (BAH) domain [PF01426] (752-877)
  IPR001025 Bromo adjacent homology (BAH) domain [PF01426] (929-1097)
  IPR001025 Bromo adjacent homology (BAH) domain [PS51038] (752-877)
  IPR001025 Bromo adjacent homology (BAH) domain [PS51038] (969-1097)
  IPR001025 Bromo adjacent homology (BAH) domain [SM00439] (752-877)
  IPR001025 Bromo adjacent homology (BAH) domain [SM00439] (928-1097)
  IPR001525 C-5 cytosine methyltransferase [PF00145] (1137-1589)
  IPR001525 C-5 cytosine methyltransferase [PR00105] (1137-1153)
  IPR001525 C-5 cytosine methyltransferase [PR00105] (1256-1270)
  IPR001525 C-5 cytosine methyltransferase [PR00105] (1302-1315)
  IPR001525 C-5 cytosine methyltransferase [PS51679] (1136-1595)
  IPR002857 Zinc finger, CXXC-type [PF02008] (643-688)
  IPR002857 Zinc finger, CXXC-type [PS51058] (643-689)
  IPR010506 DMAP1-binding domain [PF06464] (18-106)
  IPR010506 DMAP1-binding domain [PS51912] (16-109)
  IPR010506 DMAP1-binding domain [SM01137] (16-106)
  IPR018117 DNA methylase, C-5 cytosine-specific, active site [PS00094] (1215-1227)
  IPR022702 DNA (cytosine-5)-methyltransferase 1, replication foci domain [PF12047] (397-531)
  IPR029063 S-adenosyl-L-methionine-dependent methyltransferase superfamily [G3DSA:3.40.50.150] (1133-1588)
  IPR029063 S-adenosyl-L-methionine-dependent methyltransferase superfamily [SSF53335] (1135-1589)

B-factor: mean 82.98, std 22.1, range [30.0, 154.67]